Protein AF-0000000087284876 (afdb_homodimer)

Radius of gyration: 30.31 Å; Cα contacts (8 Å, |Δi|>4): 254; chains: 2; bounding box: 115×67×94 Å

Nearest PDB structures (foldseek):
  3axy-assembly1_D  TM=9.623E-01  e=1.284E-13  Oryza sativa Japonica Group
  1o9c-assembly1_A-2  TM=9.572E-01  e=1.222E-12  Nicotiana tabacum
  5nwk-assembly1_G  TM=9.050E-01  e=1.222E-12  Nicotiana tabacum
  5nwk-assembly2_B  TM=8.907E-01  e=9.047E-13  Nicotiana tabacum
  2npm-assembly1_B  TM=9.264E-01  e=1.350E-11  Cryptosporidium parvum

Sequence (410 aa):
MAQPAELSREENVYMAKLAEQAERYEEMVEFMEKVAKTVDSEELTVEERNLLSVAYKNVIGARRASWRIISSIEQKEESRGNEDRVTLIKDYRGKIEVELTKICDGILKLLDSHLVPSSTAPESKVFYLKMKGDYYSTLRSSRVELRGRMLLRTPWSHTKLLRRLHLQSCPRLILLGLGWHSTSQCSIMRSSTRLTVLATLPTGFMAQPAELSREENVYMAKLAEQAERYEEMVEFMEKVAKTVDSEELTVEERNLLSVAYKNVIGARRASWRIISSIEQKEESRGNEDRVTLIKDYRGKIEVELTKICDGILKLLDSHLVPSSTAPESKVFYLKMKGDYYSTLRSSRVELRGRMLLRTPWSHTKLLRRLHLQSCPRLILLGLGWHSTSQCSIMRSSTRLTVLATLPTGF

Structure (mmCIF, N/CA/C/O backbone):
data_AF-0000000087284876-model_v1
#
loop_
_entity.id
_entity.type
_entity.pdbx_description
1 polymer '14-3-3 domain-containing protein'
#
loop_
_atom_site.group_PDB
_atom_site.id
_atom_site.type_symbol
_atom_site.label_atom_id
_atom_site.label_alt_id
_atom_site.label_comp_id
_atom_site.label_asym_id
_atom_site.label_entity_id
_atom_site.label_seq_id
_atom_site.pdbx_PDB_ins_code
_atom_site.Cartn_x
_atom_site.Cartn_y
_atom_site.Cartn_z
_atom_site.occupancy
_atom_site.B_iso_or_equiv
_atom_site.auth_seq_id
_atom_site.auth_comp_id
_atom_site.auth_asym_id
_atom_site.auth_atom_id
_atom_site.pdbx_PDB_model_num
ATOM 1 N N . MET A 1 1 ? 26 6.547 22.547 1 26.12 1 MET A N 1
ATOM 2 C CA . MET A 1 1 ? 25.844 6.559 21.094 1 26.12 1 MET A CA 1
ATOM 3 C C . MET A 1 1 ? 24.625 7.379 20.688 1 26.12 1 MET A C 1
ATOM 5 O O . MET A 1 1 ? 23.562 7.293 21.328 1 26.12 1 MET A O 1
ATOM 9 N N . ALA A 1 2 ? 24.703 8.461 20.062 1 33.38 2 ALA A N 1
ATOM 10 C CA . ALA A 1 2 ? 23.672 9.492 19.984 1 33.38 2 ALA A CA 1
ATOM 11 C C . ALA A 1 2 ? 22.328 8.906 19.562 1 33.38 2 ALA A C 1
ATOM 13 O O . ALA A 1 2 ? 22.281 8.016 18.719 1 33.38 2 ALA A O 1
ATOM 14 N N . GLN A 1 3 ? 21.438 8.664 20.203 1 39.72 3 GLN A N 1
ATOM 15 C CA . GLN A 1 3 ? 20.109 8.18 19.891 1 39.72 3 GLN A CA 1
ATOM 16 C C . GLN A 1 3 ? 19.641 8.695 18.531 1 39.72 3 GLN A C 1
ATOM 18 O O . GLN A 1 3 ? 19.844 9.859 18.203 1 39.72 3 GLN A O 1
ATOM 23 N N . PRO A 1 4 ? 19.625 7.941 17.391 1 47.91 4 PRO A N 1
ATOM 24 C CA . PRO A 1 4 ? 19.344 8.547 16.094 1 47.91 4 PRO A CA 1
ATOM 25 C C . PRO A 1 4 ? 18.359 9.719 16.188 1 47.91 4 PRO A C 1
ATOM 27 O O . PRO A 1 4 ? 17.312 9.594 16.812 1 47.91 4 PRO A O 1
ATOM 30 N N . ALA A 1 5 ? 18.734 10.828 16.203 1 58.75 5 ALA A N 1
ATOM 31 C CA . ALA A 1 5 ? 18.094 12.109 16.484 1 58.75 5 ALA A CA 1
ATOM 32 C C . ALA A 1 5 ? 16.703 12.18 15.875 1 58.75 5 ALA A C 1
ATOM 34 O O . ALA A 1 5 ? 16.484 11.695 14.766 1 58.75 5 ALA A O 1
ATOM 35 N N . GLU A 1 6 ? 15.625 12.055 16.688 1 81.94 6 GLU A N 1
ATOM 36 C CA . GLU A 1 6 ? 14.234 12.273 16.297 1 81.94 6 GLU A CA 1
ATOM 37 C C . GLU A 1 6 ? 14.102 13.469 15.367 1 81.94 6 GLU A C 1
ATOM 39 O O . GLU A 1 6 ? 14.766 14.492 15.562 1 81.94 6 GLU A O 1
ATOM 44 N N . LEU A 1 7 ? 13.516 13.273 14.18 1 91.56 7 LEU A N 1
ATOM 45 C CA . LEU A 1 7 ? 13.32 14.32 13.188 1 91.56 7 LEU A CA 1
ATOM 46 C C . LEU A 1 7 ? 12.578 15.516 13.789 1 91.56 7 LEU A C 1
ATOM 48 O O . LEU A 1 7 ? 11.672 15.336 14.609 1 91.56 7 LEU A O 1
ATOM 52 N N . SER A 1 8 ? 13.078 16.703 13.547 1 92.94 8 SER A N 1
ATOM 53 C CA . SER A 1 8 ? 12.367 17.906 13.945 1 92.94 8 SER A CA 1
ATOM 54 C C . SER A 1 8 ? 11 17.984 13.281 1 92.94 8 SER A C 1
ATOM 56 O O . SER A 1 8 ? 10.703 17.219 12.359 1 92.94 8 SER A O 1
ATOM 58 N N . ARG A 1 9 ? 10.203 18.906 13.734 1 94.69 9 ARG A N 1
ATOM 59 C CA . ARG A 1 9 ? 8.891 19.156 13.141 1 94.69 9 ARG A CA 1
ATOM 60 C C . ARG A 1 9 ? 9.016 19.484 11.656 1 94.69 9 ARG A C 1
ATOM 62 O O . ARG A 1 9 ? 8.305 18.922 10.828 1 94.69 9 ARG A O 1
ATOM 69 N N . GLU A 1 10 ? 9.961 20.359 11.336 1 94.5 10 GLU A N 1
ATOM 70 C CA . GLU A 1 10 ? 10.172 20.781 9.953 1 94.5 10 GLU A CA 1
ATOM 71 C C . GLU A 1 10 ? 10.641 19.625 9.086 1 94.5 10 GLU A C 1
ATOM 73 O O . GLU A 1 10 ? 10.242 19.5 7.926 1 94.5 10 GLU A O 1
ATOM 78 N N . GLU A 1 11 ? 11.438 18.844 9.688 1 95.88 11 GLU A N 1
ATOM 79 C CA . GLU A 1 11 ? 11.93 17.688 8.961 1 95.88 11 GLU A CA 1
ATOM 80 C C . GLU A 1 11 ? 10.805 16.672 8.711 1 95.88 11 GLU A C 1
ATOM 82 O O . GLU A 1 11 ? 10.734 16.062 7.645 1 95.88 11 GLU A O 1
ATOM 87 N N . ASN A 1 12 ? 9.938 16.484 9.688 1 97.25 12 ASN A N 1
ATOM 88 C CA . ASN A 1 12 ? 8.797 15.594 9.516 1 97.25 12 ASN A CA 1
ATOM 89 C C . ASN A 1 12 ? 7.852 16.094 8.43 1 97.25 12 ASN A C 1
ATOM 91 O O . ASN A 1 12 ? 7.309 15.305 7.652 1 97.25 12 ASN A O 1
ATOM 95 N N . VAL A 1 13 ? 7.672 17.375 8.406 1 97.75 13 VAL A N 1
ATOM 96 C CA . VAL A 1 13 ? 6.84 17.969 7.363 1 97.75 13 VAL A CA 1
ATOM 97 C C . VAL A 1 13 ? 7.48 17.734 5.996 1 97.75 13 VAL A C 1
ATOM 99 O O . VAL A 1 13 ? 6.797 17.359 5.039 1 97.75 13 VAL A O 1
ATOM 102 N N . TYR A 1 14 ? 8.766 17.922 5.969 1 98.06 14 TYR A N 1
ATOM 103 C CA . TYR A 1 14 ? 9.492 17.719 4.723 1 98.06 14 TYR A CA 1
ATOM 104 C C . TYR A 1 14 ? 9.398 16.25 4.281 1 98.06 14 TYR A C 1
ATOM 106 O O . TYR A 1 14 ? 9.164 15.969 3.105 1 98.06 14 TYR A O 1
ATOM 114 N N . MET A 1 15 ? 9.586 15.352 5.16 1 98.31 15 MET A N 1
ATOM 115 C CA . MET A 1 15 ? 9.5 13.922 4.863 1 98.31 15 MET A CA 1
ATOM 116 C C . MET A 1 15 ? 8.094 13.547 4.402 1 98.31 15 MET A C 1
ATOM 118 O O . MET A 1 15 ? 7.93 12.688 3.531 1 98.31 15 MET A O 1
ATOM 122 N N . ALA A 1 16 ? 7.078 14.133 4.996 1 98.69 16 ALA A N 1
ATOM 123 C CA . ALA A 1 16 ? 5.703 13.883 4.574 1 98.69 16 ALA A CA 1
ATOM 124 C C . ALA A 1 16 ? 5.504 14.258 3.107 1 98.69 16 ALA A C 1
ATOM 126 O O . ALA A 1 16 ? 4.84 13.539 2.361 1 98.69 16 ALA A O 1
ATOM 127 N N . LYS A 1 17 ? 6.078 15.352 2.709 1 98.69 17 LYS A N 1
ATOM 128 C CA . LYS A 1 17 ? 5.977 15.781 1.319 1 98.69 17 LYS A CA 1
ATOM 129 C C . LYS A 1 17 ? 6.695 14.812 0.387 1 98.69 17 LYS A C 1
ATOM 131 O O . LYS A 1 17 ? 6.215 14.523 -0.709 1 98.69 17 LYS A O 1
ATOM 136 N N . LEU A 1 18 ? 7.871 14.336 0.84 1 98.5 18 LEU A N 1
ATOM 137 C CA . LEU A 1 18 ? 8.594 13.336 0.061 1 98.5 18 LEU A CA 1
ATOM 138 C C . LEU A 1 18 ? 7.766 12.062 -0.1 1 98.5 18 LEU A C 1
ATOM 140 O O . LEU A 1 18 ? 7.684 11.508 -1.197 1 98.5 18 LEU A O 1
ATOM 144 N N . ALA A 1 19 ? 7.16 11.672 0.978 1 98.75 19 ALA A N 1
ATOM 145 C CA . ALA A 1 19 ? 6.332 10.469 0.953 1 98.75 19 ALA A CA 1
ATOM 146 C C . ALA A 1 19 ? 5.137 10.641 0.024 1 98.75 19 ALA A C 1
ATOM 148 O O . ALA A 1 19 ? 4.746 9.711 -0.681 1 98.75 19 ALA A O 1
ATOM 149 N N . GLU A 1 20 ? 4.559 11.805 0.021 1 98.75 20 GLU A N 1
ATOM 150 C CA . GLU A 1 20 ? 3.443 12.094 -0.876 1 98.75 20 GLU A CA 1
ATOM 151 C C . GLU A 1 20 ? 3.869 11.984 -2.338 1 98.75 20 GLU A C 1
ATOM 153 O O . GLU A 1 20 ? 3.193 11.328 -3.139 1 98.75 20 GLU A O 1
ATOM 158 N N . GLN A 1 21 ? 5.02 12.594 -2.602 1 98.56 21 GLN A N 1
ATOM 159 C CA . GLN A 1 21 ? 5.516 12.57 -3.973 1 98.56 21 GLN A CA 1
ATOM 160 C C . GLN A 1 21 ? 5.824 11.141 -4.422 1 98.56 21 GLN A C 1
ATOM 162 O O . GLN A 1 21 ? 5.609 10.789 -5.582 1 98.56 21 GLN A O 1
ATOM 167 N N . ALA A 1 22 ? 6.27 10.375 -3.539 1 98.31 22 ALA A N 1
ATOM 168 C CA . ALA A 1 22 ? 6.633 8.992 -3.832 1 98.31 22 ALA A CA 1
ATOM 169 C C . ALA A 1 22 ? 5.43 8.062 -3.688 1 98.31 22 ALA A C 1
ATOM 171 O O . ALA A 1 22 ? 5.555 6.844 -3.818 1 98.31 22 ALA A O 1
ATOM 172 N N . GLU A 1 23 ? 4.258 8.57 -3.352 1 98.19 23 GLU A N 1
ATOM 173 C CA . GLU A 1 23 ? 2.99 7.863 -3.199 1 98.19 23 GLU A CA 1
ATOM 174 C C . GLU A 1 23 ? 3.072 6.816 -2.094 1 98.19 23 GLU A C 1
ATOM 176 O O . GLU A 1 23 ? 2.557 5.707 -2.24 1 98.19 23 GLU A O 1
ATOM 181 N N . ARG A 1 24 ? 3.844 7.148 -1.094 1 98.56 24 ARG A N 1
ATOM 182 C CA . ARG A 1 24 ? 3.959 6.34 0.116 1 98.56 24 ARG A CA 1
ATOM 183 C C . ARG A 1 24 ? 3.15 6.949 1.258 1 98.56 24 ARG A C 1
ATOM 185 O O . ARG A 1 24 ? 3.721 7.461 2.225 1 98.56 24 ARG A O 1
ATOM 192 N N . TYR A 1 25 ? 1.88 6.73 1.202 1 98.62 25 TYR A N 1
ATOM 193 C CA . TYR A 1 25 ? 0.94 7.5 2.008 1 98.62 25 TYR A CA 1
ATOM 194 C C . TYR A 1 25 ? 0.897 6.984 3.439 1 98.62 25 TYR A C 1
ATOM 196 O O . TYR A 1 25 ? 0.648 7.75 4.375 1 98.62 25 TYR A O 1
ATOM 204 N N . GLU A 1 26 ? 1.168 5.691 3.611 1 98 26 GLU A N 1
ATOM 205 C CA . GLU A 1 26 ? 1.222 5.184 4.98 1 98 26 GLU A CA 1
ATOM 206 C C . GLU A 1 26 ? 2.336 5.859 5.773 1 98 26 GLU A C 1
ATOM 208 O O . GLU A 1 26 ? 2.143 6.23 6.934 1 98 26 GLU A O 1
ATOM 213 N N . GLU A 1 27 ? 3.436 6.023 5.141 1 98.44 27 GLU A N 1
ATOM 214 C CA . GLU A 1 27 ? 4.539 6.73 5.785 1 98.44 27 GLU A CA 1
ATOM 215 C C . GLU A 1 27 ? 4.223 8.219 5.949 1 98.44 27 GLU A C 1
ATOM 217 O O . GLU A 1 27 ? 4.629 8.836 6.93 1 98.44 27 GLU A O 1
ATOM 222 N N . MET A 1 28 ? 3.514 8.773 4.902 1 98.69 28 MET A N 1
ATOM 223 C CA . MET A 1 28 ? 3.082 10.164 5.004 1 98.69 28 MET A CA 1
ATOM 224 C C . MET A 1 28 ? 2.285 10.398 6.285 1 98.69 28 MET A C 1
ATOM 226 O O . MET A 1 28 ? 2.496 11.391 6.98 1 98.69 28 MET A O 1
ATOM 230 N N . VAL A 1 29 ? 1.445 9.438 6.633 1 98.56 29 VAL A N 1
ATOM 231 C CA . VAL A 1 29 ? 0.625 9.531 7.836 1 98.56 29 VAL A CA 1
ATOM 232 C C . VAL A 1 29 ? 1.518 9.5 9.078 1 98.56 29 VAL A C 1
ATOM 234 O O . VAL A 1 29 ? 1.331 10.297 10 1 98.56 29 VAL A O 1
ATOM 237 N N . GLU A 1 30 ? 2.49 8.641 9.078 1 97.88 30 GLU A N 1
ATOM 238 C CA . GLU A 1 30 ? 3.389 8.516 10.227 1 97.88 30 GLU A CA 1
ATOM 239 C C . GLU A 1 30 ? 4.141 9.82 10.484 1 97.88 30 GLU A C 1
ATOM 241 O O . GLU A 1 30 ? 4.242 10.266 11.633 1 97.88 30 GLU A O 1
ATOM 246 N N . PHE A 1 31 ? 4.645 10.406 9.43 1 97.94 31 PHE A N 1
ATOM 247 C CA . PHE A 1 31 ? 5.367 11.664 9.57 1 97.94 31 PHE A CA 1
ATOM 248 C C . PHE A 1 31 ? 4.441 12.766 10.078 1 97.94 31 PHE A C 1
ATOM 250 O O . PHE A 1 31 ? 4.816 13.539 10.961 1 97.94 31 PHE A O 1
ATOM 257 N N . MET A 1 32 ? 3.217 12.797 9.555 1 97.88 32 MET A N 1
ATOM 258 C CA . MET A 1 32 ? 2.303 13.875 9.93 1 97.88 32 MET A CA 1
ATOM 259 C C . MET A 1 32 ? 1.76 13.664 11.336 1 97.88 32 MET A C 1
ATOM 261 O O . MET A 1 32 ? 1.439 14.625 12.039 1 97.88 32 MET A O 1
ATOM 265 N N . GLU A 1 33 ? 1.667 12.422 11.766 1 96.5 33 GLU A N 1
ATOM 266 C CA . GLU A 1 33 ? 1.264 12.164 13.141 1 96.5 33 GLU A CA 1
ATOM 267 C C . GLU A 1 33 ? 2.303 12.688 14.133 1 96.5 33 GLU A C 1
ATOM 269 O O . GLU A 1 33 ? 1.952 13.203 15.195 1 96.5 33 GLU A O 1
ATOM 274 N N . LYS A 1 34 ? 3.531 12.516 13.789 1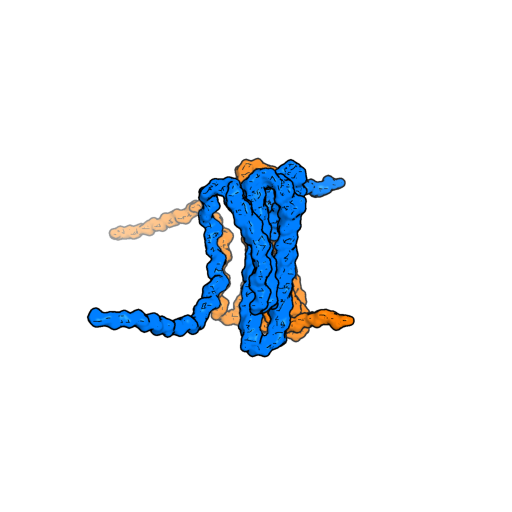 95.12 34 LYS A N 1
ATOM 275 C CA . LYS A 1 34 ? 4.598 13.062 14.625 1 95.12 34 LYS A CA 1
ATOM 276 C C . LYS A 1 34 ? 4.496 14.586 14.727 1 95.12 34 LYS A C 1
ATOM 278 O O . LYS A 1 34 ? 4.703 15.164 15.797 1 95.12 34 LYS A O 1
ATOM 283 N N . VAL A 1 35 ? 4.148 15.203 13.602 1 95.31 35 VAL A N 1
ATOM 284 C CA . VAL A 1 35 ? 3.961 16.656 13.578 1 95.31 35 VAL A CA 1
ATOM 285 C C . VAL A 1 35 ? 2.779 17.031 14.469 1 95.31 35 VAL A C 1
ATOM 287 O O . VAL A 1 35 ? 2.869 17.969 15.266 1 95.31 35 VAL A O 1
ATOM 290 N N . ALA A 1 36 ? 1.722 16.281 14.398 1 93.56 36 ALA A N 1
ATOM 291 C CA . ALA A 1 36 ? 0.494 16.578 15.125 1 93.56 36 ALA A CA 1
ATOM 292 C C . ALA A 1 36 ? 0.685 16.391 16.625 1 93.56 36 ALA A C 1
ATOM 294 O O . ALA A 1 36 ? 0.045 17.062 17.438 1 93.56 36 ALA A O 1
ATOM 295 N N . LYS A 1 37 ? 1.591 15.516 17 1 88.69 37 LYS A N 1
ATOM 296 C CA . LYS A 1 37 ? 1.797 15.219 18.422 1 88.69 37 LYS A CA 1
ATOM 297 C C . LYS A 1 37 ? 2.734 16.234 19.062 1 88.69 37 LYS A C 1
ATOM 299 O O . LYS A 1 37 ? 2.822 16.312 20.297 1 88.69 37 LYS A O 1
ATOM 304 N N . THR A 1 38 ? 3.504 16.906 18.312 1 77.62 38 THR A N 1
ATOM 305 C CA . THR A 1 38 ? 4.363 17.953 18.875 1 77.62 38 THR A CA 1
ATOM 306 C C . THR A 1 38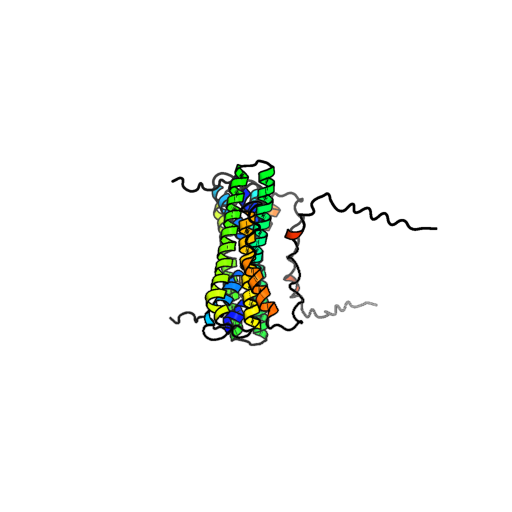 ? 3.561 19.219 19.156 1 77.62 38 THR A C 1
ATOM 308 O O . THR A 1 38 ? 4.117 20.234 19.594 1 77.62 38 THR A O 1
ATOM 311 N N . VAL A 1 39 ? 2.287 19.312 18.906 1 63.59 39 VAL A N 1
ATOM 312 C CA . VAL A 1 39 ? 1.425 20.484 18.938 1 63.59 39 VAL A CA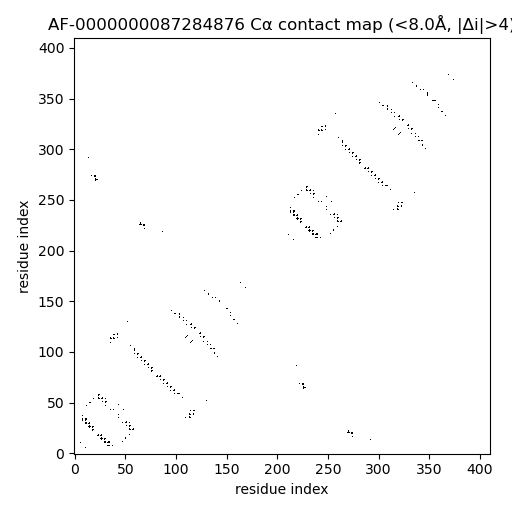 1
ATOM 313 C C . VAL A 1 39 ? 1.228 20.938 20.391 1 63.59 39 VAL A C 1
ATOM 315 O O . VAL A 1 39 ? 0.744 22.047 20.641 1 63.59 39 VAL A O 1
ATOM 318 N N . ASP A 1 40 ? 1.607 20.094 21.359 1 62.78 40 ASP A N 1
ATOM 319 C CA . ASP A 1 40 ? 1.417 20.734 22.656 1 62.78 40 ASP A CA 1
ATOM 320 C C . ASP A 1 40 ? 1.965 22.156 22.672 1 62.78 40 ASP A C 1
ATOM 322 O O . ASP A 1 40 ? 1.563 22.969 23.5 1 62.78 40 ASP A O 1
ATOM 326 N N . SER A 1 41 ? 2.631 22.516 21.578 1 62.75 41 SER A N 1
ATOM 327 C CA . SER A 1 41 ? 3.248 23.844 21.703 1 62.75 41 SER A CA 1
ATOM 328 C C . SER A 1 41 ? 2.678 24.812 20.672 1 62.75 41 SER A C 1
ATOM 330 O O . SER A 1 41 ? 2.496 26 20.969 1 62.75 41 SER A O 1
ATOM 332 N N . GLU A 1 42 ? 2.43 24.312 19.375 1 80.06 42 GLU A N 1
ATOM 333 C CA . GLU A 1 42 ? 2.023 25.203 18.297 1 80.06 42 GLU A CA 1
ATOM 334 C C . GLU A 1 42 ? 0.992 24.531 17.391 1 80.06 42 GLU A C 1
ATOM 336 O O . GLU A 1 42 ? 1.109 23.344 17.078 1 80.06 42 GLU A O 1
ATOM 341 N N . GLU A 1 43 ? 0.038 25.266 17.094 1 91 43 GLU A N 1
ATOM 342 C CA . GLU A 1 43 ? -1.013 24.812 16.188 1 91 43 GLU A CA 1
ATOM 343 C C . GLU A 1 43 ? -0.449 24.5 14.805 1 91 43 GLU A C 1
ATOM 345 O O . GLU A 1 43 ? 0.559 25.078 14.398 1 91 43 GLU A O 1
ATOM 350 N N . LEU A 1 44 ? -1.125 23.578 14.164 1 94.62 44 LEU A N 1
ATOM 351 C CA . LEU A 1 44 ? -0.685 23.25 12.82 1 94.62 44 LEU A CA 1
ATOM 352 C C . LEU A 1 44 ? -0.925 24.406 11.867 1 94.62 44 LEU A C 1
ATOM 354 O O . LEU A 1 44 ? -1.952 25.078 11.953 1 94.62 44 LEU A O 1
ATOM 358 N N . THR A 1 45 ? 0.073 24.672 11.008 1 93.88 45 THR A N 1
ATOM 359 C CA . THR A 1 45 ? -0.113 25.656 9.945 1 93.88 45 THR A CA 1
ATOM 360 C C . THR A 1 45 ? -1.127 25.172 8.922 1 93.88 45 THR A C 1
ATOM 362 O O . THR A 1 45 ? -1.523 24 8.945 1 93.88 45 THR A O 1
ATOM 365 N N . VAL A 1 46 ? -1.569 26 8.031 1 95.25 46 VAL A N 1
ATOM 366 C CA . VAL A 1 46 ? -2.518 25.641 6.98 1 95.25 46 VAL A CA 1
ATOM 367 C C . VAL A 1 46 ? -1.942 24.5 6.129 1 95.25 46 VAL A C 1
ATOM 369 O O . VAL A 1 46 ? -2.637 23.531 5.828 1 95.25 46 VAL A O 1
ATOM 372 N N . GLU A 1 47 ? -0.712 24.594 5.809 1 97.38 47 GLU A N 1
ATOM 373 C CA . GLU A 1 47 ? -0.045 23.594 4.988 1 97.38 47 GLU A CA 1
ATOM 374 C C . GLU A 1 47 ? 0.024 22.25 5.715 1 97.38 47 GLU A C 1
ATOM 376 O O . GLU A 1 47 ? -0.227 21.203 5.113 1 97.38 47 GLU A O 1
ATOM 381 N N . GLU A 1 48 ? 0.299 22.312 6.969 1 96.75 48 GLU A N 1
ATOM 382 C CA . GLU A 1 48 ? 0.405 21.094 7.762 1 96.75 48 GLU A CA 1
ATOM 383 C C . GLU A 1 48 ? -0.951 20.406 7.898 1 96.75 48 GLU A C 1
ATOM 385 O O . GLU A 1 48 ? -1.039 19.188 7.824 1 96.75 48 GLU A O 1
ATOM 390 N N . ARG A 1 49 ? -1.986 21.156 8.086 1 96.81 49 ARG A N 1
ATOM 391 C CA . ARG A 1 49 ? -3.332 20.609 8.148 1 96.81 49 ARG A CA 1
ATOM 392 C C . ARG A 1 49 ? -3.701 19.922 6.832 1 96.81 49 ARG A C 1
ATOM 394 O O . ARG A 1 49 ? -4.273 18.828 6.828 1 96.81 49 ARG A O 1
ATOM 401 N N . ASN A 1 50 ? -3.352 20.547 5.797 1 97.75 50 ASN A N 1
ATOM 402 C CA . ASN A 1 50 ? -3.637 19.984 4.48 1 97.75 50 ASN A CA 1
ATOM 403 C C . ASN A 1 50 ? -2.871 18.688 4.25 1 97.75 50 ASN A C 1
ATOM 405 O O . ASN A 1 50 ? -3.422 17.719 3.717 1 97.75 50 ASN A O 1
ATOM 409 N N . LEU A 1 51 ? -1.629 18.656 4.605 1 98.62 51 LEU A N 1
ATOM 410 C CA . LEU A 1 51 ? -0.82 17.453 4.457 1 98.62 51 LEU A CA 1
ATOM 411 C C . LEU A 1 51 ? -1.396 16.297 5.281 1 98.62 51 LEU A C 1
ATOM 413 O O . LEU A 1 51 ? -1.45 15.164 4.812 1 98.62 51 LEU A O 1
ATOM 417 N N . LEU A 1 52 ? -1.798 16.641 6.535 1 98.06 52 LEU A N 1
ATOM 418 C CA . LEU A 1 52 ? -2.42 15.633 7.395 1 98.06 52 LEU A CA 1
ATOM 419 C C . LEU A 1 52 ? -3.676 15.062 6.742 1 98.06 52 LEU A C 1
ATOM 421 O O . LEU A 1 52 ? -3.855 13.844 6.695 1 98.06 52 LEU A O 1
ATOM 425 N N . SER A 1 53 ? -4.473 15.922 6.23 1 98.12 53 SER A N 1
ATOM 426 C CA . SER A 1 53 ? -5.719 15.531 5.578 1 98.12 53 SER A CA 1
ATOM 427 C C . SER A 1 53 ? -5.449 14.688 4.336 1 98.12 53 SER A C 1
ATOM 429 O O . SER A 1 53 ? -6.09 13.648 4.133 1 98.12 53 SER A O 1
ATOM 431 N N . VAL A 1 54 ? -4.504 15.117 3.504 1 98.56 54 VAL A N 1
ATOM 432 C CA . VAL A 1 54 ? -4.172 14.398 2.275 1 98.56 54 VAL A CA 1
ATOM 433 C C . VAL A 1 54 ? -3.668 13 2.613 1 98.56 54 VAL A C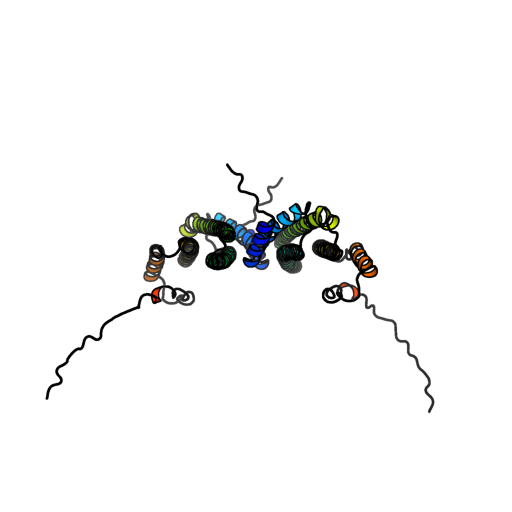 1
ATOM 435 O O . VAL A 1 54 ? -4.039 12.023 1.954 1 98.56 54 VAL A O 1
ATOM 438 N N . ALA A 1 55 ? -2.842 12.852 3.605 1 98.69 55 ALA A N 1
ATOM 439 C CA . ALA A 1 55 ? -2.285 11.562 4.008 1 98.69 55 ALA A CA 1
ATOM 440 C C . ALA A 1 55 ? -3.391 10.578 4.367 1 98.69 55 ALA A C 1
ATOM 442 O O . ALA A 1 55 ? -3.447 9.469 3.826 1 98.69 55 ALA A O 1
ATOM 443 N N . TYR A 1 56 ? -4.273 11 5.207 1 98.38 56 TYR A N 1
ATOM 444 C CA . TYR A 1 56 ? -5.328 10.102 5.664 1 98.38 56 TYR A CA 1
ATOM 445 C C . TYR A 1 56 ? -6.336 9.836 4.551 1 98.38 56 TYR A C 1
ATOM 447 O O . TYR A 1 56 ? -6.895 8.742 4.457 1 98.38 56 TYR A O 1
ATOM 455 N N . LYS A 1 57 ? -6.641 10.82 3.729 1 98 57 LYS A N 1
ATOM 456 C CA . LYS A 1 57 ? -7.559 10.648 2.609 1 98 57 LYS A CA 1
ATOM 457 C C . LYS A 1 57 ? -7.105 9.508 1.697 1 98 57 LYS A C 1
ATOM 459 O O . LYS A 1 57 ? -7.914 8.664 1.302 1 98 57 LYS A O 1
ATOM 464 N N . ASN A 1 58 ? -5.879 9.445 1.409 1 98.31 58 ASN A N 1
ATOM 465 C CA . ASN A 1 58 ? -5.352 8.445 0.49 1 98.31 58 ASN A CA 1
ATOM 466 C C . ASN A 1 58 ? -5.316 7.059 1.132 1 98.31 58 ASN A C 1
ATOM 468 O O . ASN A 1 58 ? -5.676 6.066 0.497 1 98.31 58 ASN A O 1
ATOM 472 N N . VAL A 1 59 ? -4.863 7.035 2.389 1 98.31 59 VAL A N 1
ATOM 473 C CA . VAL A 1 59 ? -4.777 5.746 3.066 1 98.31 59 VAL A CA 1
ATOM 474 C C . VAL A 1 59 ? -6.18 5.156 3.227 1 98.31 59 VAL A C 1
ATOM 476 O O . VAL A 1 59 ? -6.395 3.973 2.949 1 98.31 59 VAL A O 1
ATOM 479 N N . ILE A 1 60 ? -7.109 5.945 3.619 1 97.56 60 ILE A N 1
ATOM 480 C CA . ILE A 1 60 ? -8.484 5.504 3.811 1 97.56 60 ILE A CA 1
ATOM 481 C C . ILE A 1 60 ? -9.133 5.223 2.455 1 97.56 60 ILE A C 1
ATOM 483 O O . ILE A 1 60 ? -9.859 4.242 2.301 1 97.56 60 ILE A O 1
ATOM 487 N N . GLY A 1 61 ? -8.852 6.047 1.524 1 97 61 GLY A N 1
ATOM 488 C CA . GLY A 1 61 ? -9.398 5.871 0.19 1 97 61 GLY A CA 1
ATOM 489 C C . GLY A 1 61 ? -9.055 4.527 -0.423 1 97 61 GLY A C 1
ATOM 490 O O . GLY A 1 61 ? -9.898 3.889 -1.053 1 97 61 GLY A O 1
ATOM 491 N N . ALA A 1 62 ? -7.871 4.094 -0.273 1 97.5 62 ALA A N 1
ATOM 492 C CA . ALA A 1 62 ? -7.434 2.803 -0.803 1 97.5 62 ALA A CA 1
ATOM 493 C C . ALA A 1 62 ? -8.219 1.655 -0.171 1 97.5 62 ALA A C 1
ATOM 495 O O . ALA A 1 62 ? -8.625 0.722 -0.863 1 97.5 62 ALA A O 1
ATOM 496 N N . ARG A 1 63 ? -8.422 1.739 1.123 1 97.38 63 ARG A N 1
ATOM 497 C CA . ARG A 1 63 ? -9.148 0.682 1.824 1 97.38 63 ARG A CA 1
ATOM 498 C C . ARG A 1 63 ? -10.633 0.712 1.482 1 97.38 63 ARG A C 1
ATOM 500 O O . ARG A 1 63 ? -11.266 -0.337 1.362 1 97.38 63 ARG A O 1
ATOM 507 N N . ARG A 1 64 ? -11.188 1.904 1.307 1 96.44 64 ARG A N 1
ATOM 508 C CA . ARG A 1 64 ? -12.578 2.02 0.889 1 96.44 64 ARG A CA 1
ATOM 509 C C . ARG A 1 64 ? -12.789 1.399 -0.488 1 96.44 64 ARG A C 1
ATOM 511 O O . ARG A 1 64 ? -13.781 0.708 -0.717 1 96.44 64 ARG A O 1
ATOM 518 N N . ALA A 1 65 ? -11.891 1.677 -1.342 1 97.06 65 ALA A N 1
ATOM 519 C CA . ALA A 1 65 ? -11.977 1.092 -2.678 1 97.06 65 ALA A CA 1
ATOM 520 C C . ALA A 1 65 ? -11.93 -0.432 -2.613 1 97.06 65 ALA A C 1
ATOM 522 O O . ALA A 1 65 ? -12.742 -1.109 -3.252 1 97.06 65 ALA A O 1
ATOM 523 N N . SER A 1 66 ? -11.016 -0.94 -1.849 1 98 66 SER A N 1
ATOM 524 C CA . SER A 1 66 ? -10.93 -2.385 -1.662 1 98 66 SER A CA 1
ATOM 525 C C . SER A 1 66 ? -12.234 -2.945 -1.104 1 98 66 SER A C 1
ATOM 527 O O . SER A 1 66 ? -12.727 -3.973 -1.574 1 98 66 SER A O 1
ATOM 529 N N . TRP A 1 67 ? -12.727 -2.287 -0.155 1 96.81 67 TRP A N 1
ATOM 530 C CA . TRP A 1 67 ? -13.961 -2.713 0.5 1 96.81 67 TRP A CA 1
ATOM 531 C C . TRP A 1 67 ? -15.109 -2.77 -0.495 1 96.81 67 TRP A C 1
ATOM 533 O O . TRP A 1 67 ? -15.875 -3.734 -0.512 1 96.81 67 TRP A O 1
ATOM 543 N N . ARG A 1 68 ? -15.234 -1.771 -1.272 1 96.25 68 ARG A N 1
ATOM 544 C CA . ARG A 1 68 ? -16.328 -1.712 -2.244 1 96.25 68 ARG A CA 1
ATOM 545 C C . ARG A 1 68 ? -16.219 -2.848 -3.256 1 96.25 68 ARG A C 1
ATOM 547 O O . ARG A 1 68 ? -17.219 -3.492 -3.582 1 96.25 68 ARG A O 1
ATOM 554 N N . ILE A 1 69 ? -15.039 -3.121 -3.705 1 97.88 69 ILE A N 1
ATOM 555 C CA . ILE A 1 69 ? -14.82 -4.168 -4.695 1 97.88 69 ILE A CA 1
ATOM 556 C C . ILE A 1 69 ? -15.148 -5.531 -4.094 1 97.88 69 ILE A C 1
ATOM 558 O O . ILE A 1 69 ? -15.875 -6.32 -4.695 1 97.88 69 ILE A O 1
ATOM 562 N N . ILE A 1 70 ? -14.664 -5.766 -2.9 1 97.88 70 ILE A N 1
ATOM 563 C CA . ILE A 1 70 ? -14.875 -7.055 -2.258 1 97.88 70 ILE A CA 1
ATOM 564 C C . ILE A 1 70 ? -16.359 -7.234 -1.926 1 97.88 70 ILE A C 1
ATOM 566 O O . ILE A 1 70 ? -16.891 -8.336 -2.047 1 97.88 70 ILE A O 1
ATOM 570 N N . SER A 1 71 ? -17 -6.145 -1.553 1 94.94 71 SER A N 1
ATOM 571 C CA . SER A 1 71 ? -18.422 -6.191 -1.258 1 94.94 71 SER A CA 1
ATOM 572 C C . SER A 1 71 ? -19.234 -6.547 -2.5 1 94.94 71 SER A C 1
ATOM 574 O O . SER A 1 71 ? -20.188 -7.332 -2.424 1 94.94 71 SER A O 1
ATOM 576 N N . SER A 1 72 ? -18.875 -6 -3.561 1 96.44 72 SER A N 1
ATOM 577 C CA . SER A 1 72 ? -19.547 -6.305 -4.816 1 96.44 72 SER A CA 1
ATOM 578 C C . SER A 1 72 ? -19.375 -7.773 -5.195 1 96.44 72 SER A C 1
ATOM 580 O O . SER A 1 72 ? -20.312 -8.422 -5.641 1 96.44 72 SER A O 1
ATOM 582 N N . ILE A 1 73 ? -18.25 -8.344 -5.008 1 97.62 73 ILE A N 1
ATOM 583 C CA . ILE A 1 73 ? -17.969 -9.742 -5.312 1 97.62 73 ILE A CA 1
ATOM 584 C C . ILE A 1 73 ? -18.734 -10.641 -4.355 1 97.62 73 ILE A C 1
ATOM 586 O O . ILE A 1 73 ? -19.25 -11.688 -4.754 1 97.62 73 ILE A O 1
ATOM 590 N N . GLU A 1 74 ? -18.766 -10.234 -3.113 1 96.75 74 GLU A N 1
ATOM 591 C CA . GLU A 1 74 ? -19.516 -10.984 -2.111 1 96.75 74 GLU A CA 1
ATOM 592 C C . GLU A 1 74 ? -20.969 -11.133 -2.525 1 96.75 74 GLU A C 1
ATOM 594 O O . GLU A 1 74 ? -21.531 -12.234 -2.492 1 96.75 74 GLU A O 1
ATOM 599 N N . GLN A 1 75 ? -21.547 -10.031 -2.947 1 94.94 75 GLN A N 1
ATOM 600 C CA . GLN A 1 75 ? -22.938 -10.031 -3.359 1 94.94 75 GLN A CA 1
ATOM 601 C C . GLN A 1 75 ? -23.156 -10.914 -4.586 1 94.94 75 GLN A C 1
ATOM 603 O O . GLN A 1 75 ? -24.141 -11.656 -4.652 1 94.94 75 GLN A O 1
ATOM 608 N N . LYS A 1 76 ? -22.281 -10.828 -5.527 1 96.44 76 LYS A N 1
ATOM 609 C CA . LYS A 1 76 ? -22.375 -11.633 -6.738 1 96.44 76 LYS A CA 1
ATOM 610 C C . LYS A 1 76 ? -22.281 -13.125 -6.41 1 96.44 76 LYS A C 1
ATOM 612 O O . LYS A 1 76 ? -23.062 -13.93 -6.922 1 96.44 76 LYS A O 1
ATOM 617 N N . GLU A 1 77 ? -21.375 -13.477 -5.543 1 97.06 77 GLU A N 1
ATOM 618 C CA . GLU A 1 77 ? -21.203 -14.875 -5.172 1 97.06 77 GLU A CA 1
ATOM 619 C C . GLU A 1 77 ? -22.359 -15.375 -4.32 1 97.06 77 GLU A C 1
ATOM 621 O O . GLU A 1 77 ? -22.75 -16.547 -4.406 1 97.06 77 GLU A O 1
ATOM 626 N N . GLU A 1 78 ? -22.875 -14.523 -3.5 1 95.19 78 GLU A N 1
ATOM 627 C CA . GLU A 1 78 ? -24.078 -14.867 -2.729 1 95.19 78 GLU A CA 1
ATOM 628 C C . GLU A 1 78 ? -25.25 -15.195 -3.646 1 95.19 78 GLU A C 1
ATOM 630 O O . GLU A 1 78 ? -25.969 -16.172 -3.416 1 95.19 78 GLU A O 1
ATOM 635 N N . SER A 1 79 ? -25.375 -14.414 -4.684 1 96.06 79 SER A N 1
ATOM 636 C CA . SER A 1 79 ? -26.453 -14.625 -5.633 1 96.06 79 SER A CA 1
ATOM 637 C C . SER A 1 79 ? -26.281 -15.938 -6.398 1 96.06 79 SER A C 1
ATOM 639 O O . SER A 1 79 ? -27.266 -16.547 -6.82 1 96.06 79 SER A O 1
ATOM 641 N N . ARG A 1 80 ? -25.109 -16.453 -6.516 1 96.06 80 ARG A N 1
ATOM 642 C CA . ARG A 1 80 ? -24.812 -17.688 -7.23 1 96.06 80 ARG A CA 1
ATOM 643 C C . ARG A 1 80 ? -24.891 -18.891 -6.305 1 96.06 80 ARG A C 1
ATOM 645 O O . ARG A 1 80 ? -24.844 -20.031 -6.762 1 96.06 80 ARG A O 1
ATOM 652 N N . GLY A 1 81 ? -25.016 -18.688 -5.039 1 93.25 81 GLY A N 1
ATOM 653 C CA . GLY A 1 81 ? -25.172 -19.75 -4.055 1 93.25 81 GLY A CA 1
ATOM 654 C C . GLY A 1 81 ? -23.891 -20.469 -3.725 1 93.25 81 GLY A C 1
ATOM 655 O O . GLY A 1 81 ? -23.906 -21.625 -3.312 1 93.25 81 GLY A O 1
ATOM 656 N N . ASN A 1 82 ? -22.766 -19.891 -3.99 1 92.12 82 ASN A N 1
ATOM 657 C CA . ASN A 1 82 ? -21.484 -20.484 -3.66 1 92.12 82 ASN A CA 1
ATOM 658 C C . ASN A 1 82 ? -21.109 -20.25 -2.199 1 92.12 82 ASN A C 1
ATOM 660 O O . ASN A 1 82 ? -20.219 -19.453 -1.902 1 92.12 82 ASN A O 1
ATOM 664 N N . GLU A 1 83 ? -21.547 -21.031 -1.307 1 91.44 83 GLU A N 1
ATOM 665 C CA . GLU A 1 83 ? -21.484 -20.781 0.131 1 91.44 83 GLU A CA 1
ATOM 666 C C . GLU A 1 83 ? -20.031 -20.844 0.624 1 91.44 83 GLU A C 1
ATOM 668 O O . GLU A 1 83 ? -19.641 -20.031 1.472 1 91.44 83 GLU A O 1
ATOM 673 N N . ASP A 1 84 ? -19.281 -21.734 0.102 1 92.12 84 ASP A N 1
ATOM 674 C CA . ASP A 1 84 ? -17.891 -21.875 0.543 1 92.12 84 ASP A CA 1
ATOM 675 C C . ASP A 1 84 ? -17.078 -20.641 0.188 1 92.12 84 ASP A C 1
ATOM 677 O O . ASP A 1 84 ? -16.312 -20.125 1.016 1 92.12 84 ASP A O 1
ATOM 681 N N . ARG A 1 85 ? -17.312 -20.156 -0.98 1 94.19 85 ARG A N 1
ATOM 682 C CA . ARG A 1 85 ? -16.594 -18.953 -1.415 1 94.19 85 ARG A CA 1
ATOM 683 C C . ARG A 1 85 ? -17.078 -17.719 -0.655 1 94.19 85 ARG A C 1
ATOM 685 O O . ARG A 1 85 ? -16.281 -16.844 -0.304 1 94.19 85 ARG A O 1
ATOM 692 N N . VAL A 1 86 ? -18.344 -17.734 -0.377 1 96.44 86 VAL A N 1
ATOM 693 C CA . VAL A 1 86 ? -18.938 -16.578 0.304 1 96.44 86 VAL A CA 1
ATOM 694 C C . VAL A 1 86 ? -18.312 -16.438 1.693 1 96.44 86 VAL A C 1
ATOM 696 O O . VAL A 1 86 ? -18.047 -15.312 2.148 1 96.44 86 VAL A O 1
ATOM 699 N N . THR A 1 87 ? -18.078 -17.469 2.342 1 96.12 87 THR A N 1
ATOM 700 C CA . THR A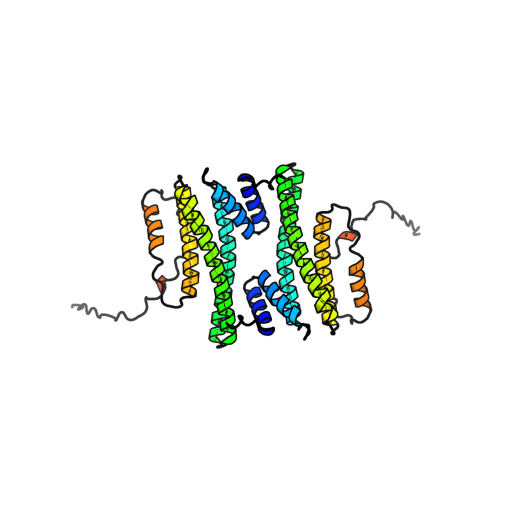 1 87 ? -17.469 -17.438 3.67 1 96.12 87 THR A CA 1
ATOM 701 C C . THR A 1 87 ? -16.078 -16.812 3.615 1 96.12 87 THR A C 1
ATOM 703 O O . THR A 1 87 ? -15.734 -15.969 4.438 1 96.12 87 THR A O 1
ATOM 706 N N . LEU A 1 88 ? -15.305 -17.172 2.602 1 96.88 88 LEU A N 1
ATOM 707 C CA . LEU A 1 88 ? -13.961 -16.641 2.434 1 96.88 88 LEU A CA 1
ATOM 708 C C . LEU A 1 88 ? -14 -15.141 2.133 1 96.88 88 LEU A C 1
ATOM 710 O O . LEU A 1 88 ? -13.219 -14.367 2.689 1 96.88 88 LEU A O 1
ATOM 714 N N . ILE A 1 89 ? -14.898 -14.789 1.312 1 97.88 89 ILE A N 1
ATOM 715 C CA . ILE A 1 89 ? -15.016 -13.398 0.888 1 97.88 89 ILE A CA 1
ATOM 716 C C . ILE A 1 89 ? -15.453 -12.531 2.068 1 97.88 89 ILE A C 1
ATOM 718 O O . ILE A 1 89 ? -14.93 -11.438 2.268 1 97.88 89 ILE A O 1
ATOM 722 N N . LYS A 1 90 ? -16.375 -13.023 2.857 1 95.56 90 LYS A N 1
ATOM 723 C CA . LYS A 1 90 ? -16.875 -12.297 4.023 1 95.56 90 LYS A CA 1
ATOM 724 C C . LYS A 1 90 ? -15.758 -12.07 5.039 1 95.56 90 LYS A C 1
ATOM 726 O O . LYS A 1 90 ? -15.656 -10.984 5.621 1 95.56 90 LYS A O 1
ATOM 731 N N . ASP A 1 91 ? -15.008 -13.047 5.172 1 96.12 91 ASP A N 1
ATOM 732 C CA . ASP A 1 91 ? -13.883 -12.914 6.09 1 96.12 91 ASP A CA 1
ATOM 733 C C . ASP A 1 91 ? -12.883 -11.875 5.59 1 96.12 91 ASP A C 1
ATOM 735 O O . ASP A 1 91 ? -12.352 -11.094 6.379 1 96.12 91 ASP A O 1
ATOM 739 N N . TYR A 1 92 ? -12.656 -11.953 4.34 1 97.56 92 TYR A N 1
ATOM 740 C CA . TYR A 1 92 ? -11.719 -11.008 3.742 1 97.56 92 TYR A CA 1
ATOM 741 C C . TYR A 1 92 ? -12.258 -9.586 3.822 1 97.56 92 TYR A C 1
ATOM 743 O O . TYR A 1 92 ? -11.516 -8.656 4.152 1 97.56 92 TYR A O 1
ATOM 751 N N . ARG A 1 93 ? -13.5 -9.375 3.568 1 96.81 93 ARG A N 1
ATOM 752 C CA . ARG A 1 93 ? -14.164 -8.078 3.725 1 96.81 93 ARG A CA 1
ATOM 753 C C . ARG A 1 93 ? -14.062 -7.578 5.16 1 96.81 93 ARG A C 1
ATOM 755 O O . ARG A 1 93 ? -13.789 -6.402 5.395 1 96.81 93 ARG A O 1
ATOM 762 N N . GLY A 1 94 ? -14.32 -8.508 6.066 1 95.38 94 GLY A N 1
ATOM 763 C CA . GLY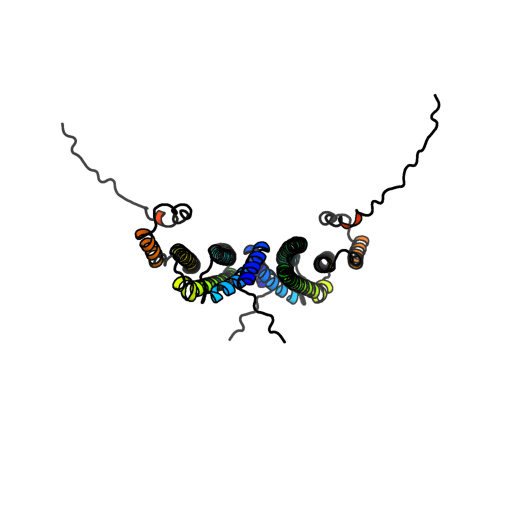 A 1 94 ? -14.203 -8.172 7.477 1 95.38 94 GLY A CA 1
ATOM 764 C C . GLY A 1 94 ? -12.82 -7.688 7.867 1 95.38 94 GLY A C 1
ATOM 765 O O . GLY A 1 94 ? -12.688 -6.754 8.664 1 95.38 94 GLY A O 1
ATOM 766 N N . LYS A 1 95 ? -11.828 -8.312 7.285 1 96.88 95 LYS A N 1
ATOM 767 C CA . LYS A 1 95 ? -10.453 -7.898 7.547 1 96.88 95 LYS A CA 1
ATOM 768 C C . LYS A 1 95 ? -10.211 -6.457 7.102 1 96.88 95 LYS A C 1
ATOM 770 O O . LYS A 1 95 ? -9.602 -5.672 7.828 1 96.88 95 LYS A O 1
ATOM 775 N N . ILE A 1 96 ? -10.703 -6.102 5.969 1 97.12 96 ILE A N 1
ATOM 776 C CA . ILE A 1 96 ? -10.547 -4.754 5.422 1 97.12 96 ILE A CA 1
ATOM 777 C C . ILE A 1 96 ? -11.305 -3.756 6.293 1 97.12 96 ILE A C 1
ATOM 779 O O . ILE A 1 96 ? -10.82 -2.654 6.555 1 97.12 96 ILE A O 1
ATOM 783 N N . GLU A 1 97 ? -12.422 -4.164 6.801 1 95.38 97 GLU A N 1
ATOM 784 C CA . GLU A 1 97 ? -13.227 -3.307 7.664 1 95.38 97 GLU A CA 1
ATOM 785 C C . GLU A 1 97 ? -12.508 -3.008 8.977 1 95.38 97 GLU A C 1
ATOM 787 O O . GLU A 1 97 ? -12.547 -1.879 9.469 1 95.38 97 GLU A O 1
ATOM 792 N N . VAL A 1 98 ? -11.953 -4.016 9.477 1 96.5 98 VAL A N 1
ATOM 793 C CA . VAL A 1 98 ? -11.211 -3.834 10.719 1 96.5 98 VAL A CA 1
ATOM 794 C C . VAL A 1 98 ? -10.07 -2.84 10.5 1 96.5 98 VAL A C 1
ATOM 796 O O . VAL A 1 98 ? -9.836 -1.963 11.336 1 96.5 98 VAL A O 1
ATOM 799 N N . GLU A 1 99 ? -9.383 -2.984 9.32 1 96.94 99 GLU A N 1
ATOM 800 C CA . GLU A 1 99 ? -8.312 -2.047 8.984 1 96.94 99 GLU A CA 1
ATOM 801 C C . GLU A 1 99 ? -8.844 -0.619 8.883 1 96.94 99 GLU A C 1
ATOM 803 O O . GLU A 1 99 ? -8.266 0.305 9.461 1 96.94 99 GLU A O 1
ATOM 808 N N . LEU A 1 100 ? -9.914 -0.459 8.172 1 96.38 100 LEU A N 1
ATOM 809 C CA . LEU A 1 100 ? -10.547 0.842 7.977 1 96.38 100 LEU A CA 1
ATOM 810 C C . LEU A 1 100 ? -10.93 1.467 9.312 1 96.38 100 LEU A C 1
ATOM 812 O O . LEU A 1 100 ? -10.656 2.645 9.555 1 96.38 100 LEU A O 1
ATOM 816 N N . THR A 1 101 ? -11.453 0.72 10.18 1 96.12 101 THR A N 1
ATOM 817 C CA . THR A 1 101 ? -11.914 1.191 11.477 1 96.12 101 THR A CA 1
ATOM 818 C C . THR A 1 101 ? -10.734 1.634 12.336 1 96.12 101 THR A C 1
ATOM 820 O O . THR A 1 101 ? -10.789 2.682 12.984 1 96.12 101 THR A O 1
ATOM 823 N N . LYS A 1 102 ? -9.711 0.839 12.273 1 97.12 102 LYS A N 1
ATOM 824 C CA . LYS A 1 102 ? -8.531 1.164 13.07 1 97.12 102 LYS A CA 1
ATOM 825 C C . LYS A 1 102 ? -7.934 2.502 12.641 1 97.12 102 LYS A C 1
ATOM 827 O O . LYS A 1 102 ? -7.57 3.322 13.492 1 97.12 102 LYS A O 1
ATOM 832 N N . ILE A 1 103 ? -7.855 2.727 11.359 1 97.56 103 ILE A N 1
ATOM 833 C CA . ILE A 1 103 ? -7.27 3.957 10.836 1 97.56 103 ILE A CA 1
ATOM 834 C C . ILE A 1 103 ? -8.164 5.145 11.195 1 97.56 103 ILE A C 1
ATOM 836 O O . ILE A 1 103 ? -7.676 6.176 11.656 1 97.56 103 ILE A O 1
ATOM 840 N N . CYS A 1 104 ? -9.445 4.984 11 1 96.62 104 CYS A N 1
ATOM 841 C CA . CYS A 1 104 ? -10.383 6.055 11.32 1 96.62 104 CYS A CA 1
ATOM 842 C C . CYS A 1 104 ? -10.359 6.383 12.805 1 96.62 104 CYS A C 1
ATOM 844 O O . CYS A 1 104 ? -10.344 7.555 13.188 1 96.62 104 CYS A O 1
ATOM 846 N N . ASP A 1 105 ? -10.336 5.336 13.633 1 96.75 105 ASP A N 1
ATOM 847 C CA . ASP A 1 105 ? -10.266 5.559 15.07 1 96.75 105 ASP A CA 1
ATOM 848 C C . ASP A 1 105 ? -8.992 6.32 15.445 1 96.75 105 ASP A C 1
ATOM 850 O O . ASP A 1 105 ? -9.016 7.168 16.344 1 96.75 105 ASP A O 1
ATOM 854 N N . GLY A 1 106 ? -7.941 5.988 14.797 1 96.38 106 GLY A N 1
ATOM 855 C CA . GLY A 1 106 ? -6.688 6.668 15.062 1 96.38 106 GLY A CA 1
ATOM 856 C C . GLY A 1 106 ? -6.75 8.164 14.805 1 96.38 106 GLY A C 1
ATOM 857 O O . GLY A 1 106 ? -6.363 8.969 15.656 1 96.38 106 GLY A O 1
ATOM 858 N N . ILE A 1 107 ? -7.219 8.578 13.664 1 97.56 107 ILE A N 1
ATOM 859 C CA . ILE A 1 107 ? -7.254 9.992 13.328 1 97.56 107 ILE A CA 1
ATOM 860 C C . ILE A 1 107 ? -8.297 10.711 14.188 1 97.56 107 ILE A C 1
ATOM 862 O O . ILE A 1 107 ? -8.102 11.859 14.578 1 97.56 107 ILE A O 1
ATOM 866 N N . LEU A 1 108 ? -9.383 10.023 14.5 1 97.31 108 LEU A N 1
ATOM 867 C CA . LEU A 1 108 ? -10.398 10.633 15.352 1 97.31 108 LEU A CA 1
ATOM 868 C C . LEU A 1 108 ? -9.852 10.891 16.75 1 97.31 108 LEU A C 1
ATOM 870 O O . LEU A 1 108 ? -10.125 11.938 17.344 1 97.31 108 LEU A O 1
ATOM 874 N N . LYS A 1 109 ? -9.109 9.953 17.234 1 96.69 109 LYS A N 1
ATOM 875 C CA . LYS A 1 109 ? -8.469 10.133 18.531 1 96.69 109 LYS A CA 1
ATOM 876 C C . LYS A 1 109 ? -7.508 11.312 18.516 1 96.69 109 LYS A C 1
ATOM 878 O O . LYS A 1 109 ? -7.48 12.125 19.438 1 96.69 109 LYS A O 1
ATOM 883 N N . LEU A 1 110 ? -6.73 11.398 17.469 1 94.88 110 LEU A N 1
ATOM 884 C CA . LEU A 1 110 ? -5.781 12.5 17.312 1 94.88 110 LEU A CA 1
ATOM 885 C C . LEU A 1 110 ? -6.504 13.836 17.266 1 94.88 110 LEU A C 1
ATOM 887 O O . LEU A 1 110 ? -6.062 14.805 17.891 1 94.88 110 LEU A O 1
ATOM 891 N N . LEU A 1 111 ? -7.59 13.898 16.578 1 95.69 111 LEU A N 1
ATOM 892 C CA . LEU A 1 111 ? -8.391 15.117 16.453 1 95.69 111 LEU A CA 1
ATOM 893 C C . LEU A 1 111 ? -8.969 15.516 17.812 1 95.69 111 LEU A C 1
ATOM 895 O O . LEU A 1 111 ? -8.883 16.672 18.203 1 95.69 111 LEU A O 1
ATOM 899 N N . ASP A 1 112 ? -9.398 14.586 18.547 1 94.25 112 ASP A N 1
ATOM 900 C CA . ASP A 1 112 ? -10.117 14.852 19.797 1 94.25 112 ASP A CA 1
ATOM 901 C C . ASP A 1 112 ? -9.148 15.164 20.938 1 94.25 112 ASP A C 1
ATOM 903 O O . ASP A 1 112 ? -9.438 16 21.797 1 94.25 112 ASP A O 1
ATOM 907 N N . SER A 1 113 ? -8.062 14.539 20.938 1 90.94 113 SER A N 1
ATOM 908 C CA . SER A 1 113 ? -7.164 14.672 22.078 1 90.94 113 SER A CA 1
ATOM 909 C C . SER A 1 113 ? -6.242 15.875 21.922 1 90.94 113 SER A C 1
ATOM 911 O O . SER A 1 113 ? -5.891 16.531 22.906 1 90.94 113 SER A O 1
ATOM 913 N N . HIS A 1 114 ? -5.91 16.219 20.75 1 87.38 114 HIS A N 1
ATOM 914 C CA . HIS A 1 114 ? -4.832 17.188 20.609 1 87.38 114 HIS A CA 1
ATOM 915 C C . HIS A 1 114 ? -5.246 18.344 19.688 1 87.38 114 HIS A C 1
ATOM 917 O O . HIS A 1 114 ? -5.211 19.5 20.094 1 87.38 114 HIS A O 1
ATOM 923 N N . LEU A 1 115 ? -5.801 18.078 18.578 1 93.75 115 LEU A N 1
ATOM 924 C CA . LEU A 1 115 ? -5.879 19.078 17.5 1 93.75 115 LEU A CA 1
ATOM 925 C C . LEU A 1 115 ? -7.074 20 17.703 1 93.75 115 LEU A C 1
ATOM 927 O O . LEU A 1 115 ? -6.941 21.219 17.594 1 93.75 115 LEU A O 1
ATOM 931 N N . VAL A 1 116 ? -8.203 19.438 18.062 1 93.31 116 VAL A N 1
ATOM 932 C CA . VAL A 1 116 ? -9.398 20.266 18.234 1 93.31 116 VAL A CA 1
ATOM 933 C C . VAL A 1 116 ? -9.25 21.141 19.484 1 93.31 116 VAL A C 1
ATOM 935 O O . VAL A 1 116 ? -9.438 22.359 19.422 1 93.31 116 VAL A O 1
ATOM 938 N N . PRO A 1 117 ? -8.805 20.578 20.609 1 90.81 117 PRO A N 1
ATOM 939 C CA . PRO A 1 117 ? -8.672 21.406 21.812 1 90.81 117 PRO A CA 1
ATOM 940 C C . PRO A 1 117 ? -7.602 22.484 21.672 1 90.81 117 PRO A C 1
ATOM 942 O O . PRO A 1 117 ? -7.707 23.547 22.297 1 90.81 117 PRO A O 1
ATOM 945 N N . SER A 1 118 ? -6.629 22.25 20.875 1 87.62 118 SER A N 1
ATOM 946 C CA . SER A 1 118 ? -5.52 23.188 20.75 1 87.62 118 SER A CA 1
ATOM 947 C C . SER A 1 118 ? -5.816 24.25 19.703 1 87.62 118 SER A C 1
ATOM 949 O O . SER A 1 118 ? -5.059 25.219 19.562 1 87.62 118 SER A O 1
ATOM 951 N N . SER A 1 119 ? -6.867 24.125 19 1 90.88 119 SER A N 1
ATOM 952 C CA . SER A 1 119 ? -7.172 25.062 17.922 1 90.88 119 SER A CA 1
ATOM 953 C C . SER A 1 119 ? -7.816 26.328 18.453 1 90.88 119 SER A C 1
ATOM 955 O O . SER A 1 119 ? -8.742 26.266 19.266 1 90.88 119 SER A O 1
ATOM 957 N N . THR A 1 120 ? -7.227 27.438 18.062 1 88.81 120 THR A N 1
ATOM 958 C CA . THR A 1 120 ? -7.734 28.734 18.531 1 88.81 120 THR A CA 1
ATOM 959 C C . THR A 1 120 ? -8.414 29.484 17.391 1 88.81 120 THR A C 1
ATOM 961 O O . THR A 1 120 ? -9.461 30.094 17.578 1 88.81 120 THR A O 1
ATOM 964 N N . ALA A 1 121 ? -7.883 29.375 16.156 1 90.06 121 ALA A N 1
ATOM 965 C CA . ALA A 1 121 ? -8.453 30.047 14.992 1 90.06 121 ALA A CA 1
ATOM 966 C C . ALA A 1 121 ? -9.719 29.344 14.516 1 90.06 121 ALA A C 1
ATOM 968 O O . ALA A 1 121 ? -9.773 28.109 14.477 1 90.06 121 ALA A O 1
ATOM 969 N N . PRO A 1 122 ? -10.734 30.094 14.18 1 92.44 122 PRO A N 1
ATOM 970 C CA . PRO A 1 122 ? -11.984 29.5 13.695 1 92.44 122 PRO A CA 1
ATOM 971 C C . PRO A 1 122 ? -11.781 28.641 12.453 1 92.44 122 PRO A C 1
ATOM 973 O O . PRO A 1 122 ? -12.43 27.594 12.312 1 92.44 122 PRO A O 1
ATOM 976 N N . GLU A 1 123 ? -10.922 29.062 11.578 1 93.62 123 GLU A N 1
ATOM 977 C CA . GLU A 1 123 ? -10.672 28.328 10.352 1 93.62 123 GLU A CA 1
ATOM 978 C C . GLU A 1 123 ? -10.102 26.938 10.656 1 93.62 123 GLU A C 1
ATOM 980 O O . GLU A 1 123 ? -10.445 25.969 9.992 1 93.62 123 GLU A O 1
ATOM 985 N N . SER A 1 124 ? -9.266 26.859 11.68 1 92.75 124 SER A N 1
ATOM 986 C CA . SER A 1 124 ? -8.68 25.594 12.086 1 92.75 124 SER A CA 1
ATOM 987 C C . SER A 1 124 ? -9.727 24.672 12.719 1 92.75 124 SER A C 1
ATOM 989 O O . SER A 1 124 ? -9.766 23.484 12.422 1 92.75 124 SER A O 1
ATOM 991 N N . LYS A 1 125 ? -10.531 25.281 13.492 1 92.56 125 LYS A N 1
ATOM 992 C CA . LYS A 1 125 ? -11.57 24.5 14.156 1 92.56 125 LYS A CA 1
ATOM 993 C C . LYS A 1 125 ? -12.547 23.891 13.141 1 92.56 125 LYS A C 1
ATOM 995 O O . LYS A 1 125 ? -12.891 22.719 13.227 1 92.56 125 LYS A O 1
ATOM 1000 N N . VAL A 1 126 ? -12.93 24.734 12.211 1 94.94 126 VAL A N 1
ATOM 1001 C CA . VAL A 1 126 ? -13.836 24.266 11.172 1 94.94 126 VAL A CA 1
ATOM 1002 C C . VAL A 1 126 ? -13.172 23.156 10.367 1 94.94 126 VAL A C 1
ATOM 1004 O O . VAL A 1 126 ? -13.82 22.156 10.031 1 94.94 126 VAL A O 1
ATOM 1007 N N . PHE A 1 127 ? -11.938 23.328 10.102 1 96.81 127 PHE A N 1
ATOM 1008 C CA . PHE A 1 127 ? -11.18 22.344 9.352 1 96.81 127 PHE A CA 1
ATOM 1009 C C . PHE A 1 127 ? -11.195 21 10.062 1 96.81 127 PHE A C 1
ATOM 1011 O O . PHE A 1 127 ? -11.508 19.969 9.453 1 96.81 127 PHE A O 1
ATOM 1018 N N . TYR A 1 128 ? -10.984 20.922 11.352 1 96.75 128 TYR A N 1
ATOM 1019 C CA . TYR A 1 128 ? -10.891 19.688 12.109 1 96.75 128 TYR A CA 1
ATOM 1020 C C . TYR A 1 128 ? -12.266 19.047 12.281 1 96.75 128 TYR A C 1
ATOM 1022 O O . TYR A 1 128 ? -12.398 17.828 12.273 1 96.75 128 TYR A O 1
ATOM 1030 N N . LEU A 1 129 ? -13.203 19.906 12.398 1 95.69 129 LEU A N 1
ATOM 1031 C CA . LEU A 1 129 ? -14.555 19.375 12.555 1 95.69 129 LEU A CA 1
ATOM 1032 C C . LEU A 1 129 ? -15.031 18.719 11.258 1 95.69 129 LEU A C 1
ATOM 1034 O O . LEU A 1 129 ? -15.719 17.703 11.297 1 95.69 129 LEU A O 1
ATOM 1038 N N . LYS A 1 130 ? -14.711 19.266 10.148 1 96.75 130 LYS A N 1
ATOM 1039 C CA . LYS A 1 130 ? -15 18.641 8.867 1 96.75 130 LYS A CA 1
ATOM 1040 C C . LYS A 1 130 ? -14.305 17.281 8.75 1 96.75 130 LYS A C 1
ATOM 1042 O O . LYS A 1 130 ? -14.898 16.312 8.289 1 96.75 130 LYS A O 1
ATOM 1047 N N . MET A 1 131 ? -13.109 17.281 9.125 1 96.81 131 MET A N 1
ATOM 1048 C CA . MET A 1 131 ? -12.352 16.031 9.109 1 96.81 131 MET A CA 1
ATOM 1049 C C . MET A 1 131 ? -13.031 14.969 9.961 1 96.81 131 MET A C 1
ATOM 1051 O O . MET A 1 131 ? -13.172 13.82 9.547 1 96.81 131 MET A O 1
ATOM 1055 N N . LYS A 1 132 ? -13.422 15.391 11.164 1 96.38 132 LYS A N 1
ATOM 1056 C CA . LYS A 1 132 ? -14.117 14.461 12.047 1 96.38 132 LYS A CA 1
ATOM 1057 C C . LYS A 1 132 ? -15.375 13.898 11.383 1 96.38 132 LYS A C 1
ATOM 1059 O O . LYS A 1 132 ? -15.609 12.688 11.414 1 96.38 132 LYS A O 1
ATOM 1064 N N . GLY A 1 133 ? -16.125 14.75 10.805 1 95.75 133 GLY A N 1
ATOM 1065 C CA . GLY A 1 133 ? -17.328 14.32 10.102 1 95.75 133 GLY A CA 1
ATOM 1066 C C . GLY A 1 133 ? -17.047 13.305 9.008 1 95.75 133 GLY A C 1
ATOM 1067 O O . GLY A 1 133 ? -17.781 12.32 8.867 1 95.75 133 GLY A O 1
ATOM 1068 N N . ASP A 1 134 ? -16.062 13.516 8.273 1 95.69 134 ASP A N 1
ATOM 1069 C CA . ASP A 1 134 ? -15.703 12.641 7.16 1 95.69 134 ASP A CA 1
ATOM 1070 C C . ASP A 1 134 ? -15.375 11.234 7.652 1 95.69 134 ASP A C 1
ATOM 1072 O O . ASP A 1 134 ? -15.828 10.242 7.07 1 95.69 134 ASP A O 1
ATOM 1076 N N . TYR A 1 135 ? -14.68 11.133 8.719 1 96.44 135 TYR A N 1
ATOM 1077 C CA . TYR A 1 135 ? -14.188 9.828 9.141 1 96.44 135 TYR A CA 1
ATOM 1078 C C . TYR A 1 135 ? -15.242 9.094 9.961 1 96.44 135 TYR A C 1
ATOM 1080 O O . TYR A 1 135 ? -15.281 7.859 9.969 1 96.44 135 TYR A O 1
ATOM 1088 N N . TYR A 1 136 ? -16.156 9.828 10.578 1 93.88 136 TYR A N 1
ATOM 1089 C CA . TYR A 1 136 ? -17.328 9.18 11.148 1 93.88 136 TYR A CA 1
ATOM 1090 C C . TYR A 1 136 ? -18.234 8.617 10.055 1 93.88 136 TYR A C 1
ATOM 1092 O O . TYR A 1 136 ? -18.781 7.527 10.203 1 93.88 136 TYR A O 1
ATOM 1100 N N . SER A 1 137 ? -18.406 9.406 9.047 1 93.19 137 SER A N 1
ATOM 1101 C CA . SER A 1 137 ? -19.188 8.938 7.906 1 93.19 137 SER A CA 1
ATOM 1102 C C . SER A 1 137 ? -18.578 7.668 7.309 1 93.19 137 SER A C 1
ATOM 1104 O O . SER A 1 137 ? -19.312 6.742 6.945 1 93.19 137 SER A O 1
ATOM 1106 N N . THR A 1 138 ? -17.312 7.648 7.238 1 92.75 138 THR A N 1
ATOM 1107 C CA . THR A 1 138 ? -16.609 6.473 6.73 1 92.75 138 THR A CA 1
ATOM 1108 C C . THR A 1 138 ? -16.906 5.258 7.605 1 92.75 138 THR A C 1
ATOM 1110 O O . THR A 1 138 ? -17.203 4.176 7.094 1 92.75 138 THR A O 1
ATOM 1113 N N . LEU A 1 139 ? -16.906 5.434 8.852 1 92.5 139 LEU A N 1
ATOM 1114 C CA . LEU A 1 139 ? -17.156 4.352 9.797 1 92.5 139 LEU A CA 1
ATOM 1115 C C . LEU A 1 139 ? -18.594 3.865 9.695 1 92.5 139 LEU A C 1
ATOM 1117 O O . LEU A 1 139 ? -18.859 2.664 9.781 1 92.5 139 LEU A O 1
ATOM 1121 N N . ARG A 1 140 ? -19.516 4.621 9.422 1 89.69 140 ARG A N 1
ATOM 1122 C CA . ARG A 1 140 ? -20.922 4.273 9.312 1 89.69 140 ARG A CA 1
ATOM 1123 C C . ARG A 1 140 ? -21.188 3.512 8.016 1 89.69 140 ARG A C 1
ATOM 1125 O O . ARG A 1 140 ? -21.953 2.533 8.016 1 89.69 140 ARG A O 1
ATOM 1132 N N . SER A 1 141 ? -20.641 3.959 6.996 1 84.5 141 SER A N 1
ATOM 1133 C CA . SER A 1 141 ? -20.844 3.34 5.691 1 84.5 141 SER A CA 1
ATOM 1134 C C . SER A 1 141 ? -20.344 1.899 5.68 1 84.5 141 SER A C 1
ATOM 1136 O O . SER A 1 141 ? -20.969 1.024 5.078 1 84.5 141 SER A O 1
ATOM 1138 N N . SER A 1 142 ? -19.297 1.649 6.355 1 79.56 142 SER A N 1
ATOM 1139 C CA . SER A 1 142 ? -18.719 0.311 6.359 1 79.56 142 SER A CA 1
ATOM 1140 C C . SER A 1 142 ? -19.516 -0.633 7.258 1 79.56 142 SER A C 1
ATOM 1142 O O . SER A 1 142 ? -19.5 -1.848 7.051 1 79.56 142 SER A O 1
ATOM 1144 N N . ARG A 1 143 ? -20.141 -0.126 8.273 1 72.81 143 ARG A N 1
ATOM 1145 C CA . ARG A 1 143 ? -20.938 -0.936 9.188 1 72.81 143 ARG A CA 1
ATOM 1146 C C . ARG A 1 143 ? -22.312 -1.229 8.586 1 72.81 143 ARG A C 1
ATOM 1148 O O . ARG A 1 143 ? -22.828 -2.342 8.719 1 72.81 143 ARG A O 1
ATOM 1155 N N . VAL A 1 144 ? -22.875 -0.141 8.023 1 63.69 144 VAL A N 1
ATOM 1156 C CA . VAL A 1 144 ? -24.219 -0.288 7.441 1 63.69 144 VAL A CA 1
ATOM 1157 C C . VAL A 1 144 ? -24.156 -1.284 6.285 1 63.69 144 VAL A C 1
ATOM 1159 O O . VAL A 1 144 ? -25.078 -2.102 6.125 1 63.69 144 VAL A O 1
ATOM 1162 N N . GLU A 1 145 ? -23.094 -1.168 5.574 1 57.03 145 GLU A N 1
ATOM 1163 C CA . GLU A 1 145 ? -23 -2.145 4.492 1 57.03 145 GLU A CA 1
ATOM 1164 C C . GLU A 1 145 ? -22.953 -3.568 5.039 1 57.03 145 GLU A C 1
ATOM 1166 O O . GLU A 1 145 ? -23.406 -4.508 4.387 1 57.03 145 GLU A O 1
ATOM 1171 N N . LEU A 1 146 ? -22.219 -3.705 6.121 1 53 146 LEU A N 1
ATOM 1172 C CA . LEU A 1 146 ? -22.266 -4.988 6.809 1 53 146 LEU A CA 1
ATOM 1173 C C . LEU A 1 146 ? -23.672 -5.305 7.289 1 53 146 LEU A C 1
ATOM 1175 O O . LEU A 1 146 ? -24.062 -6.473 7.371 1 53 146 LEU A O 1
ATOM 1179 N N . ARG A 1 147 ? -24.156 -4.121 8.18 1 49.38 147 ARG A N 1
ATOM 1180 C CA . ARG A 1 147 ? -25.5 -4.379 8.68 1 49.38 147 ARG A CA 1
ATOM 1181 C C . ARG A 1 147 ? -26.531 -4.246 7.566 1 49.38 147 ARG A C 1
ATOM 1183 O O . ARG A 1 147 ? -26.531 -3.266 6.82 1 49.38 147 ARG A O 1
ATOM 1190 N N . GLY A 1 148 ? -26.766 -4.961 6.605 1 43.03 148 GLY A N 1
ATOM 1191 C CA . GLY A 1 148 ? -27.812 -4.965 5.598 1 43.03 148 GLY A CA 1
ATOM 1192 C C . GLY A 1 148 ? -28.641 -3.686 5.578 1 43.03 148 GLY A C 1
ATOM 1193 O O . GLY A 1 148 ? -28.297 -2.721 6.27 1 43.03 148 GLY A O 1
ATOM 1194 N N . ARG A 1 149 ? -30.297 -3.748 5.445 1 36.16 149 ARG A N 1
ATOM 1195 C CA . ARG A 1 149 ? -31.594 -3.098 5.348 1 36.16 149 ARG A CA 1
ATOM 1196 C C . ARG A 1 149 ? -31.812 -2.133 6.504 1 36.16 149 ARG A C 1
ATOM 1198 O O . ARG A 1 149 ? -32.688 -1.253 6.434 1 36.16 149 ARG A O 1
ATOM 1205 N N . MET A 1 150 ? -31.469 -2.373 7.785 1 32 150 MET A N 1
ATOM 1206 C CA . MET A 1 150 ? -32.281 -1.729 8.828 1 32 150 MET A CA 1
ATOM 1207 C C . MET A 1 150 ? -31.641 -0.415 9.266 1 32 150 MET A C 1
ATOM 1209 O O . MET A 1 150 ? -32.344 0.528 9.633 1 32 150 MET A O 1
ATOM 1213 N N . LEU A 1 151 ? -30.359 -0.174 9.508 1 37.31 151 LEU A N 1
ATOM 1214 C CA . LEU A 1 151 ? -30.016 0.885 10.453 1 37.31 151 LEU A CA 1
ATOM 1215 C C . LEU A 1 151 ? -29.734 2.195 9.719 1 37.31 151 LEU A C 1
ATOM 1217 O O . LEU A 1 151 ? -28.641 2.408 9.211 1 37.31 151 LEU A O 1
ATOM 1221 N N . LEU A 1 152 ? -30.406 2.645 8.812 1 36.22 152 LEU A N 1
ATOM 1222 C CA . LEU A 1 152 ? -30.344 4.004 8.289 1 36.22 152 LEU A CA 1
ATOM 1223 C C . LEU A 1 152 ? -30.281 5.023 9.422 1 36.22 152 LEU A C 1
ATOM 1225 O O . LEU A 1 152 ? -30.312 6.23 9.18 1 36.22 152 LEU A O 1
ATOM 1229 N N . ARG A 1 153 ? -30.578 4.789 10.766 1 34.19 153 ARG A N 1
ATOM 1230 C CA . ARG A 1 153 ? -31.125 5.883 11.562 1 34.19 153 ARG A CA 1
ATOM 1231 C C . ARG A 1 153 ? -30.031 6.84 12.016 1 34.19 153 ARG A C 1
ATOM 1233 O O . ARG A 1 153 ? -30.312 7.957 12.445 1 34.19 153 ARG A O 1
ATOM 1240 N N . THR A 1 154 ? -28.812 6.441 12.445 1 35.66 154 THR A N 1
ATOM 1241 C CA . THR A 1 154 ? -28.234 7.344 13.438 1 35.66 154 THR A CA 1
ATOM 1242 C C . THR A 1 154 ? -27.375 8.414 12.773 1 35.66 154 THR A C 1
ATOM 1244 O O . THR A 1 154 ? -26.438 8.93 13.375 1 35.66 154 THR A O 1
ATOM 1247 N N . PRO A 1 155 ? -27.359 8.656 11.547 1 39.44 155 PRO A N 1
ATOM 1248 C CA . PRO A 1 155 ? -26.438 9.703 11.102 1 39.44 155 PRO A CA 1
ATOM 1249 C C . PRO A 1 155 ? -26.719 11.055 11.75 1 39.44 155 PRO A C 1
ATOM 1251 O O . PRO A 1 155 ? -26.125 12.062 11.375 1 39.44 155 PRO A O 1
ATOM 1254 N N . TRP A 1 156 ? -27.734 11.258 12.492 1 35.91 156 TRP A N 1
ATOM 1255 C CA . TRP A 1 156 ? -28.359 12.555 12.742 1 35.91 156 TRP A CA 1
ATOM 1256 C C . TRP A 1 156 ? -27.453 13.438 13.594 1 35.91 156 TRP A C 1
ATOM 1258 O O . TRP A 1 156 ? -27.359 14.648 13.359 1 35.91 156 TRP A O 1
ATOM 1268 N N . SER A 1 157 ? -26.688 12.922 14.531 1 39.69 157 SER A N 1
ATOM 1269 C CA . SER A 1 157 ? -26.219 13.859 15.547 1 39.69 157 SER A CA 1
ATOM 1270 C C . SER A 1 157 ? -25.062 14.711 15.023 1 39.69 157 SER A C 1
ATOM 1272 O O . SER A 1 157 ? -24.922 15.883 15.398 1 39.69 157 SER A O 1
ATOM 1274 N N . HIS A 1 158 ? -24.188 14.219 14.141 1 40.53 158 HIS A N 1
ATOM 1275 C CA . HIS A 1 158 ? -23.016 15.016 13.781 1 40.53 158 HIS A CA 1
ATOM 1276 C C . HIS A 1 158 ? -23.375 16.094 12.766 1 40.53 158 HIS A C 1
ATOM 1278 O O . HIS A 1 158 ? -22.766 17.172 12.75 1 40.53 158 HIS A O 1
ATOM 1284 N N . THR A 1 159 ? -24.344 15.82 11.906 1 40.69 159 THR A N 1
ATOM 1285 C CA . THR A 1 159 ? -24.812 16.844 10.984 1 40.69 159 THR A CA 1
ATOM 1286 C C . THR A 1 159 ? -25.391 18.031 11.75 1 40.69 159 THR A C 1
ATOM 1288 O O . THR A 1 159 ? -25.328 19.172 11.281 1 40.69 159 THR A O 1
ATOM 1291 N N . LYS A 1 160 ? -25.969 17.797 12.875 1 38.56 160 LYS A N 1
ATOM 1292 C CA . LYS A 1 160 ? -26.516 18.906 13.641 1 38.56 160 LYS A CA 1
ATOM 1293 C C . LYS A 1 160 ? -25.422 19.844 14.125 1 38.56 160 LYS A C 1
ATOM 1295 O O . LYS A 1 160 ? -25.594 21.062 14.133 1 38.56 160 LYS A O 1
ATOM 1300 N N . LEU A 1 161 ? -24.297 19.266 14.492 1 39.66 161 LEU A N 1
ATOM 1301 C CA . LEU A 1 161 ? -23.25 20.172 15 1 39.66 161 LEU A CA 1
ATOM 1302 C C . LEU A 1 161 ? -22.719 21.062 13.883 1 39.66 161 LEU A C 1
ATOM 1304 O O . LEU A 1 161 ? -22.484 22.25 14.094 1 39.66 161 LEU A O 1
ATOM 1308 N N . LEU A 1 162 ? -22.594 20.516 12.641 1 42.44 162 LEU A N 1
ATOM 1309 C CA . LEU A 1 162 ? -22.141 21.359 11.539 1 42.44 162 LEU A CA 1
ATOM 1310 C C . LEU A 1 162 ? -23.125 22.484 11.266 1 42.44 162 LEU A C 1
ATOM 1312 O O . LEU A 1 162 ? -22.719 23.609 10.961 1 42.44 162 LEU A O 1
ATOM 1316 N N . ARG A 1 163 ? -24.438 22.203 11.406 1 41.88 163 ARG A N 1
ATOM 1317 C CA . ARG A 1 163 ? -25.453 23.219 11.172 1 41.88 163 ARG A CA 1
ATOM 1318 C C . ARG A 1 163 ? -25.359 24.344 12.203 1 41.88 163 ARG A C 1
ATOM 1320 O O . ARG A 1 163 ? -25.547 25.516 11.867 1 41.88 163 ARG A O 1
ATOM 1327 N N . ARG A 1 164 ? -25.062 24.078 13.398 1 41.22 164 ARG A N 1
ATOM 1328 C CA . ARG A 1 164 ? -25.031 25.125 14.414 1 41.22 164 ARG A CA 1
ATOM 1329 C C . ARG A 1 164 ? -23.844 26.062 14.203 1 41.22 164 ARG A C 1
ATOM 1331 O O . ARG A 1 164 ? -23.953 27.266 14.414 1 41.22 164 ARG A O 1
ATOM 1338 N N . LEU A 1 165 ? -22.703 25.547 13.812 1 41.59 165 LEU A N 1
ATOM 1339 C CA . LEU A 1 165 ? -21.547 26.406 13.602 1 41.59 165 LEU A CA 1
ATOM 1340 C C . LEU A 1 165 ? -21.75 27.281 12.367 1 41.59 165 LEU A C 1
ATOM 1342 O O . LEU A 1 165 ? -21.281 28.422 12.32 1 41.59 165 LEU A O 1
ATOM 1346 N N . HIS A 1 166 ? -22.469 26.781 11.328 1 42 166 HIS A N 1
ATOM 1347 C CA . HIS A 1 166 ? -22.797 27.609 10.18 1 42 166 HIS A CA 1
ATOM 1348 C C . HIS A 1 166 ? -23.656 28.812 10.586 1 42 166 HIS A C 1
ATOM 1350 O O . HIS A 1 166 ? -23.5 29.906 10.047 1 42 166 HIS A O 1
ATOM 1356 N N . LEU A 1 167 ? -24.625 28.578 11.461 1 39.62 167 LEU A N 1
ATOM 1357 C CA . LEU A 1 167 ? -25.547 29.656 11.773 1 39.62 167 LEU A CA 1
ATOM 1358 C C . LEU A 1 167 ? -24.828 30.781 12.523 1 39.62 167 LEU A C 1
ATOM 1360 O O . LEU A 1 167 ? -25.281 31.938 12.508 1 39.62 167 LEU A O 1
ATOM 1364 N N . GLN A 1 168 ? -23.984 30.469 13.422 1 38 168 GLN A N 1
ATOM 1365 C CA . GLN A 1 168 ? -23.547 31.641 14.164 1 38 168 GLN A CA 1
ATOM 1366 C C . GLN A 1 168 ? -22.656 32.531 13.297 1 38 168 GLN A C 1
ATOM 1368 O O . GLN A 1 168 ? -22.812 33.75 13.312 1 38 168 GLN A O 1
ATOM 1373 N N . SER A 1 169 ? -21.266 32.406 13.133 1 37.5 169 SER A N 1
ATOM 1374 C CA . SER A 1 169 ? -20.391 33.531 12.742 1 37.5 169 SER A CA 1
ATOM 1375 C C . SER A 1 169 ? -20.219 33.562 11.227 1 37.5 169 SER A C 1
ATOM 1377 O O . SER A 1 169 ? -19.562 34.469 10.703 1 37.5 169 SER A O 1
ATOM 1379 N N . CYS A 1 170 ? -20.016 32.375 10.445 1 34.22 170 CYS A N 1
ATOM 1380 C CA . CYS A 1 170 ? -19.188 32.656 9.273 1 34.22 170 CYS A CA 1
ATOM 1381 C C . CYS A 1 170 ? -19.984 33.406 8.211 1 34.22 170 CYS A C 1
ATOM 1383 O O . CYS A 1 170 ? -21.141 33.062 7.934 1 34.22 170 CYS A O 1
ATOM 1385 N N . PRO A 1 171 ? -19.531 34.594 7.715 1 35.31 171 PRO A N 1
ATOM 1386 C CA . PRO A 1 171 ? -19.953 35.25 6.473 1 35.31 171 PRO A CA 1
ATOM 1387 C C . PRO A 1 171 ? -20.141 34.281 5.32 1 35.31 171 PRO A C 1
ATOM 1389 O O . PRO A 1 171 ? -19.594 33.156 5.363 1 35.31 171 PRO A O 1
ATOM 1392 N N . ARG A 1 172 ? -21.062 34.5 4.227 1 33.88 172 ARG A N 1
ATOM 1393 C CA . ARG A 1 172 ? -21.609 33.906 3.008 1 33.88 172 ARG A CA 1
ATOM 1394 C C . ARG A 1 172 ? -20.516 33.188 2.209 1 33.88 172 ARG A C 1
ATOM 1396 O O . ARG A 1 172 ? -20.797 32.5 1.235 1 33.88 172 ARG A O 1
ATOM 1403 N N . LEU A 1 173 ? -19.203 33.562 2.176 1 32.22 173 LEU A N 1
ATOM 1404 C CA . LEU A 1 173 ? -18.406 33.312 0.991 1 32.22 173 LEU A CA 1
ATOM 1405 C C . LEU A 1 173 ? -18.141 31.812 0.833 1 32.22 173 LEU A C 1
ATOM 1407 O O . LEU A 1 173 ? -18.078 31.297 -0.29 1 32.22 173 LEU A O 1
ATOM 1411 N N . ILE A 1 174 ? -17.672 31.078 1.843 1 30.92 174 ILE A N 1
ATOM 1412 C CA . ILE A 1 174 ? -16.922 29.906 1.424 1 30.92 174 ILE A CA 1
ATOM 1413 C C . ILE A 1 174 ? -17.875 28.766 1.074 1 30.92 174 ILE A C 1
ATOM 1415 O O . ILE A 1 174 ? -18.25 27.969 1.94 1 30.92 174 ILE A O 1
ATOM 1419 N N . LEU A 1 175 ? -19.203 28.984 0.706 1 32.28 175 LEU A N 1
ATOM 1420 C CA . LEU A 1 175 ? -20.188 27.969 0.338 1 32.28 175 LEU A CA 1
ATOM 1421 C C . LEU A 1 175 ? -19.641 27.078 -0.776 1 32.28 175 LEU A C 1
ATOM 1423 O O . LEU A 1 175 ? -20.375 26.25 -1.313 1 32.28 175 LEU A O 1
ATOM 1427 N N . LEU A 1 176 ? -18.641 27.453 -1.515 1 29.19 176 LEU A N 1
ATOM 1428 C CA . LEU A 1 176 ? -18.531 26.828 -2.832 1 29.19 176 LEU A CA 1
ATOM 1429 C C . LEU A 1 176 ? -18.547 25.312 -2.721 1 29.19 176 LEU A C 1
ATOM 1431 O O . LEU A 1 176 ? -19.281 24.641 -3.453 1 29.19 176 LEU A O 1
ATOM 1435 N N . GLY A 1 177 ? -17.406 24.734 -2.449 1 29.45 177 GLY A N 1
ATOM 1436 C CA . GLY A 1 177 ? -17 23.484 -3.086 1 29.45 177 GLY A CA 1
ATOM 1437 C C . GLY A 1 177 ? -17.672 22.266 -2.488 1 29.45 177 GLY A C 1
ATOM 1438 O O . GLY A 1 177 ? -17.531 21.156 -3.01 1 29.45 177 GLY A O 1
ATOM 1439 N N . LEU A 1 178 ? -18.156 22.266 -1.278 1 30.66 178 LEU A N 1
ATOM 1440 C CA . LEU A 1 178 ? -18.5 20.953 -0.729 1 30.66 178 LEU A CA 1
ATOM 1441 C C . LEU A 1 178 ? -19.938 20.578 -1.079 1 30.66 178 LEU A C 1
ATOM 1443 O O . LEU A 1 178 ? -20.719 20.203 -0.201 1 30.66 178 LEU A O 1
ATOM 1447 N N . GLY A 1 179 ? -20.641 21.094 -2.146 1 29.42 179 GLY A N 1
ATOM 1448 C CA . GLY A 1 179 ? -22.047 20.844 -2.453 1 29.42 179 GLY A CA 1
ATOM 1449 C C . GLY A 1 179 ? -22.375 19.375 -2.568 1 29.42 179 GLY A C 1
ATOM 1450 O O . GLY A 1 179 ? -23.547 18.984 -2.633 1 29.42 179 GLY A O 1
ATOM 1451 N N . TRP A 1 180 ? -21.422 18.453 -2.967 1 27.38 180 TRP A N 1
ATOM 1452 C CA . TRP A 1 180 ? -21.922 17.375 -3.807 1 27.38 180 TRP A CA 1
ATOM 1453 C C . TRP A 1 180 ? -22.938 16.516 -3.047 1 27.38 180 TRP A C 1
ATOM 1455 O O . TRP A 1 180 ? -24.062 16.328 -3.498 1 27.38 180 TRP A O 1
ATOM 1465 N N . HIS A 1 181 ? -22.625 15.219 -2.611 1 29.64 181 HIS A N 1
ATOM 1466 C CA . HIS A 1 181 ? -23.266 13.945 -2.908 1 29.64 181 HIS A CA 1
ATOM 1467 C C . HIS A 1 181 ? -24.344 13.617 -1.875 1 29.64 181 HIS A C 1
ATOM 1469 O O . HIS A 1 181 ? -24.5 12.461 -1.475 1 29.64 181 HIS A O 1
ATOM 1475 N N . SER A 1 182 ? -24.938 14.555 -1.232 1 28.95 182 SER A N 1
ATOM 1476 C CA . SER A 1 182 ? -25.953 14.102 -0.287 1 28.95 182 SER A CA 1
ATOM 1477 C C . SER A 1 182 ? -27.141 13.477 -1.009 1 28.95 182 SER A C 1
ATOM 1479 O O . SER A 1 182 ? -28.203 13.289 -0.416 1 28.95 182 SER A O 1
ATOM 1481 N N . THR A 1 183 ? -27.234 13.367 -2.35 1 27.66 183 THR A N 1
ATOM 1482 C CA . THR A 1 183 ? -28.516 13.117 -3.008 1 27.66 183 THR A CA 1
ATOM 1483 C C . THR A 1 183 ? -29.078 11.766 -2.584 1 27.66 183 THR A C 1
ATOM 1485 O O . THR A 1 183 ? -30.156 11.375 -3.031 1 27.66 183 THR A O 1
ATOM 1488 N N . SER A 1 184 ? -28.375 10.805 -2.072 1 27.03 184 SER A N 1
ATOM 1489 C CA . SER A 1 184 ? -28.922 9.5 -2.457 1 27.03 184 SER A CA 1
ATOM 1490 C C . SER A 1 184 ? -30.281 9.25 -1.812 1 27.03 184 SER A C 1
ATOM 1492 O O . SER A 1 184 ? -31.141 8.602 -2.402 1 27.03 184 SER A O 1
ATOM 1494 N N . GLN A 1 185 ? -30.469 9.344 -0.517 1 25.95 185 GLN A N 1
ATOM 1495 C CA . GLN A 1 185 ? -31.453 8.406 0.014 1 25.95 185 GLN A CA 1
ATOM 1496 C C . GLN A 1 185 ? -32.875 8.922 -0.204 1 25.95 185 GLN A C 1
ATOM 1498 O O . GLN A 1 185 ? -33.844 8.234 0.127 1 25.95 185 GLN A O 1
ATOM 1503 N N . CYS A 1 186 ? -33.094 10.227 -0.467 1 24.61 186 CYS A N 1
ATOM 1504 C CA . CYS A 1 186 ? -34.469 10.586 -0.149 1 24.61 186 CYS A CA 1
ATOM 1505 C C . CYS A 1 186 ? -35.438 10.016 -1.18 1 24.61 186 CYS A C 1
ATOM 1507 O O . CYS A 1 186 ? -36.625 10.32 -1.157 1 24.61 186 CYS A O 1
ATOM 1509 N N . SER A 1 187 ? -35 9.578 -2.334 1 27.05 187 SER A N 1
ATOM 1510 C CA . SER A 1 187 ? -36 9.477 -3.385 1 27.05 187 SER A CA 1
ATOM 1511 C C . SER A 1 187 ? -36.969 8.32 -3.115 1 27.05 187 SER A C 1
ATOM 1513 O O . SER A 1 187 ? -37.812 8.016 -3.945 1 27.05 187 SER A O 1
ATOM 1515 N N . ILE A 1 188 ? -36.688 7.395 -2.27 1 24.5 188 ILE A N 1
ATOM 1516 C CA . ILE A 1 188 ? -37.406 6.211 -2.684 1 24.5 188 ILE A CA 1
ATOM 1517 C C . ILE A 1 188 ? -38.906 6.402 -2.387 1 24.5 188 ILE A C 1
ATOM 1519 O O . ILE A 1 188 ? -39.75 5.883 -3.109 1 24.5 188 ILE A O 1
ATOM 1523 N N . MET A 1 189 ? -39.312 6.957 -1.232 1 25.34 189 MET A N 1
ATOM 1524 C CA . MET A 1 189 ? -40.562 6.383 -0.779 1 25.34 189 MET A CA 1
ATOM 1525 C C . MET A 1 189 ? -41.75 6.973 -1.554 1 25.34 189 MET A C 1
ATOM 1527 O O . MET A 1 189 ? -42.781 7.297 -0.968 1 25.34 189 MET A O 1
ATOM 1531 N N . ARG A 1 190 ? -41.625 7.945 -2.49 1 26.31 190 ARG A N 1
ATOM 1532 C CA . ARG A 1 190 ? -42.906 8.531 -2.932 1 26.31 190 ARG A CA 1
ATOM 1533 C C . ARG A 1 190 ? -43.719 7.52 -3.711 1 26.31 190 ARG A C 1
ATOM 1535 O O . ARG A 1 190 ? -43.594 7.418 -4.934 1 26.31 190 ARG A O 1
ATOM 1542 N N . SER A 1 191 ? -43.781 6.254 -3.295 1 22.36 191 SER A N 1
ATOM 1543 C CA . SER A 1 191 ? -44.594 5.387 -4.129 1 22.36 191 SER A CA 1
ATOM 1544 C C . SER A 1 191 ? -46 5.953 -4.297 1 22.36 191 SER A C 1
ATOM 1546 O O . SER A 1 191 ? -46.469 6.117 -5.422 1 22.36 191 SER A O 1
ATOM 1548 N N . SER A 1 192 ? -47.062 5.359 -3.682 1 25.2 192 SER A N 1
ATOM 1549 C CA . SER A 1 192 ? -48.219 4.773 -4.359 1 25.2 192 SER A CA 1
ATOM 1550 C C . SER A 1 192 ? -49.25 5.84 -4.738 1 25.2 192 SER A C 1
ATOM 1552 O O . SER A 1 192 ? -49.5 6.07 -5.922 1 25.2 192 SER A O 1
ATOM 1554 N N . THR A 1 193 ? -50.656 5.781 -4.117 1 24.33 193 THR A N 1
ATOM 1555 C CA . THR A 1 193 ? -52.094 5.664 -4.367 1 24.33 193 THR A CA 1
ATOM 1556 C C . THR A 1 193 ? -52.781 7.008 -4.172 1 24.33 193 THR A C 1
ATOM 1558 O O . THR A 1 193 ? -53.281 7.305 -3.082 1 24.33 193 THR A O 1
ATOM 1561 N N . ARG A 1 194 ? -52.344 8.203 -3.996 1 22.44 194 ARG A N 1
ATOM 1562 C CA . ARG A 1 194 ? -53.406 9.18 -3.803 1 22.44 194 ARG A CA 1
ATOM 1563 C C . ARG A 1 194 ? -54.375 9.18 -4.988 1 22.44 194 ARG A C 1
ATOM 1565 O O . ARG A 1 194 ? -53.969 9.406 -6.129 1 22.44 194 ARG A O 1
ATOM 1572 N N . LEU A 1 195 ? -55.688 8.5 -4.852 1 21.84 195 LEU A N 1
ATOM 1573 C CA . LEU A 1 195 ? -57.094 8.445 -5.266 1 21.84 195 LEU A CA 1
ATOM 1574 C C . LEU A 1 195 ? -57.625 9.844 -5.562 1 21.84 195 LEU A C 1
ATOM 1576 O O . LEU A 1 195 ? -57.281 10.797 -4.863 1 21.84 195 LEU A O 1
ATOM 1580 N N . THR A 1 196 ? -58.125 10.125 -6.809 1 23.22 196 THR A N 1
ATOM 1581 C CA . THR A 1 196 ? -58.875 11.062 -7.625 1 23.22 196 THR A CA 1
ATOM 1582 C C . THR A 1 196 ? -60.094 11.609 -6.848 1 23.22 196 THR A C 1
ATOM 1584 O O . THR A 1 196 ? -61.031 10.891 -6.59 1 23.22 196 THR A O 1
ATOM 1587 N N . VAL A 1 197 ? -59.938 12.227 -5.625 1 21.67 197 VAL A N 1
ATOM 1588 C CA . VAL A 1 197 ? -61.125 12.844 -5.055 1 21.67 197 VAL A CA 1
ATOM 1589 C C . VAL A 1 197 ? -61.75 13.789 -6.078 1 21.67 197 VAL A C 1
ATOM 1591 O O . VAL A 1 197 ? -61.094 14.664 -6.621 1 21.67 197 VAL A O 1
ATOM 1594 N N . LEU A 1 198 ? -62.969 13.438 -6.664 1 23.59 198 LEU A N 1
ATOM 1595 C CA . LEU A 1 198 ? -64.062 13.93 -7.484 1 23.59 198 LEU A CA 1
ATOM 1596 C C . LEU A 1 198 ? -64.562 15.273 -6.98 1 23.59 198 LEU A C 1
ATOM 1598 O O . LEU A 1 198 ? -65.188 15.359 -5.91 1 23.59 198 LEU A O 1
ATOM 1602 N N . ALA A 1 199 ? -63.688 16.297 -6.707 1 20.41 199 ALA A N 1
ATOM 1603 C CA . ALA A 1 199 ? -64.375 17.531 -6.312 1 20.41 199 ALA A CA 1
ATOM 1604 C C . ALA A 1 199 ? -65.438 17.922 -7.344 1 20.41 199 ALA A C 1
ATOM 1606 O O . ALA A 1 199 ? -65.062 18.188 -8.508 1 20.41 199 ALA A O 1
ATOM 1607 N N . THR A 1 200 ? -66.625 17.422 -7.207 1 22.33 200 THR A N 1
ATOM 1608 C CA . THR A 1 200 ? -67.938 17.656 -7.828 1 22.33 200 THR A CA 1
ATOM 1609 C C . THR A 1 200 ? -68.312 19.141 -7.77 1 22.33 200 THR A C 1
ATOM 1611 O O . THR A 1 200 ? -68.688 19.641 -6.715 1 22.33 200 THR A O 1
ATOM 1614 N N . LEU A 1 201 ? -67.25 20.094 -8.016 1 22 201 LEU A N 1
ATOM 1615 C CA . LEU A 1 201 ? -67.875 21.406 -8.039 1 22 201 LEU A CA 1
ATOM 1616 C C . LEU A 1 201 ? -69.062 21.438 -9.008 1 22 201 LEU A C 1
ATOM 1618 O O . LEU A 1 201 ? -69 20.891 -10.109 1 22 201 LEU A O 1
ATOM 1622 N N . PRO A 1 202 ? -70.312 21.656 -8.43 1 25.83 202 PRO A N 1
ATOM 1623 C CA . PRO A 1 202 ? -71.625 21.781 -9.078 1 25.83 202 PRO A CA 1
ATOM 1624 C C . PRO A 1 202 ? -71.625 22.875 -10.156 1 25.83 202 PRO A C 1
ATOM 1626 O O . PRO A 1 202 ? -71.188 23.984 -9.906 1 25.83 202 PRO A O 1
ATOM 1629 N N . THR A 1 203 ? -71.062 22.625 -11.352 1 20.61 203 THR A N 1
ATOM 1630 C CA . THR A 1 203 ? -71.25 23.562 -12.438 1 20.61 203 THR A CA 1
ATOM 1631 C C . THR A 1 203 ? -72.688 24.047 -12.484 1 20.61 203 THR A C 1
ATOM 1633 O O . THR A 1 203 ? -73.625 23.234 -12.5 1 20.61 203 THR A O 1
ATOM 1636 N N . GLY A 1 204 ? -73.062 25.234 -11.93 1 21.64 204 GLY A N 1
ATOM 1637 C CA . GLY A 1 204 ? -74.312 25.922 -12.219 1 21.64 204 GLY A CA 1
ATOM 1638 C C . GLY A 1 204 ? -74.75 25.797 -13.664 1 21.64 204 GLY A C 1
ATOM 1639 O O . GLY A 1 204 ? -73.938 25.406 -14.523 1 21.64 204 GLY A O 1
ATOM 1640 N N . PHE A 1 205 ? -76 26.484 -13.961 1 22 205 PHE A N 1
ATOM 1641 C CA . PHE A 1 205 ? -76.75 27.094 -15.047 1 22 205 PHE A CA 1
ATOM 1642 C C . PHE A 1 205 ? -75.875 28.016 -15.867 1 22 205 PHE A C 1
ATOM 1644 O O . PHE A 1 205 ? -74.938 28.672 -15.328 1 22 205 PHE A O 1
ATOM 1651 N N . MET B 1 1 ? -8.797 -26.047 20.562 1 26.08 1 MET B N 1
ATOM 1652 C CA . MET B 1 1 ? -9.578 -25.156 19.719 1 26.08 1 MET B CA 1
ATOM 1653 C C . MET B 1 1 ? -9.102 -25.219 18.266 1 26.08 1 MET B C 1
ATOM 1655 O O . MET B 1 1 ? -7.902 -25.312 18.016 1 26.08 1 MET B O 1
ATOM 1659 N N . ALA B 1 2 ? -9.859 -25.609 17.375 1 34.41 2 ALA B N 1
ATOM 1660 C CA . ALA B 1 2 ? -9.406 -26.062 16.062 1 34.41 2 ALA B CA 1
ATOM 1661 C C . ALA B 1 2 ? -8.445 -25.062 15.43 1 34.41 2 ALA B C 1
ATOM 1663 O O . ALA B 1 2 ? -8.641 -23.844 15.555 1 34.41 2 ALA B O 1
ATOM 1664 N N . GLN B 1 3 ? -7.332 -25.125 15.367 1 39.78 3 GLN B N 1
ATOM 1665 C CA . GLN B 1 3 ? -6.336 -24.266 14.734 1 39.78 3 GLN B CA 1
ATOM 1666 C C . GLN B 1 3 ? -6.895 -23.609 13.469 1 39.78 3 GLN B C 1
ATOM 1668 O O . GLN B 1 3 ? -7.555 -24.281 12.664 1 39.78 3 GLN B O 1
ATOM 1673 N N . PRO B 1 4 ? -7.344 -22.328 13.383 1 47.88 4 PRO B N 1
ATOM 1674 C CA . PRO B 1 4 ? -8.031 -21.828 12.188 1 47.88 4 PRO B CA 1
ATOM 1675 C C . PRO B 1 4 ? -7.496 -22.438 10.898 1 47.88 4 PRO B C 1
ATOM 1677 O O . PRO B 1 4 ? -6.281 -22.484 10.688 1 47.88 4 PRO B O 1
ATOM 1680 N N . ALA B 1 5 ? -8.062 -23.297 10.352 1 58.66 5 ALA B N 1
ATOM 1681 C CA . ALA B 1 5 ? -7.723 -24.219 9.273 1 58.66 5 ALA B CA 1
ATOM 1682 C C . ALA B 1 5 ? -6.969 -23.5 8.156 1 58.66 5 ALA B C 1
ATOM 1684 O O . ALA B 1 5 ? -7.273 -22.344 7.836 1 58.66 5 ALA B O 1
ATOM 1685 N N . GLU B 1 6 ? -5.645 -23.703 8.023 1 81.81 6 GLU B N 1
ATOM 1686 C CA . GLU B 1 6 ? -4.812 -23.234 6.918 1 81.81 6 GLU B CA 1
ATOM 1687 C C . GLU B 1 6 ? -5.535 -23.391 5.582 1 81.81 6 GLU B C 1
ATOM 1689 O O . GLU B 1 6 ? -6.207 -24.391 5.344 1 81.81 6 GLU B O 1
ATOM 1694 N N . LEU B 1 7 ? -5.68 -22.297 4.84 1 91.62 7 LEU B N 1
ATOM 1695 C CA . LEU B 1 7 ? -6.348 -22.281 3.543 1 91.62 7 LEU B CA 1
ATOM 1696 C C . LEU B 1 7 ? -5.73 -23.312 2.607 1 91.62 7 LEU B C 1
ATOM 1698 O O . LEU B 1 7 ? -4.516 -23.531 2.619 1 91.62 7 LEU B O 1
ATOM 1702 N N . SER B 1 8 ? -6.566 -24.078 1.951 1 93.06 8 SER B N 1
ATOM 1703 C CA . SER B 1 8 ? -6.09 -25 0.927 1 93.06 8 SER B CA 1
ATOM 1704 C C . SER B 1 8 ? -5.387 -24.25 -0.203 1 93.06 8 SER B C 1
ATOM 1706 O O . SER B 1 8 ? -5.465 -23.031 -0.288 1 93.06 8 SER B O 1
ATOM 1708 N N . ARG B 1 9 ? -4.75 -24.984 -1.052 1 94.75 9 ARG B N 1
ATOM 1709 C CA . ARG B 1 9 ? -4.098 -24.422 -2.229 1 94.75 9 ARG B CA 1
ATOM 1710 C C . ARG B 1 9 ? -5.094 -23.656 -3.096 1 94.75 9 ARG B C 1
ATOM 1712 O O . ARG B 1 9 ? -4.836 -22.516 -3.496 1 94.75 9 ARG B O 1
ATOM 1719 N N . GLU B 1 10 ? -6.238 -24.266 -3.326 1 94.56 10 GLU B N 1
ATOM 1720 C CA . GLU B 1 10 ? -7.266 -23.656 -4.164 1 94.56 10 GLU B CA 1
ATOM 1721 C C . GLU B 1 10 ? -7.828 -22.391 -3.525 1 94.56 10 GLU B C 1
ATOM 1723 O O . GLU B 1 10 ? -8.109 -21.406 -4.219 1 94.56 10 GLU B O 1
ATOM 1728 N N . GLU B 1 11 ? -7.934 -22.484 -2.271 1 95.94 11 GLU B N 1
ATOM 1729 C CA . GLU B 1 11 ? -8.43 -21.312 -1.551 1 95.94 11 GLU B CA 1
ATOM 1730 C C . GLU B 1 11 ? -7.418 -20.172 -1.596 1 95.94 11 GLU B C 1
ATOM 1732 O O . GLU B 1 11 ? -7.797 -19 -1.731 1 95.94 11 GLU B O 1
ATOM 1737 N N . ASN B 1 12 ? -6.133 -20.484 -1.482 1 97.31 12 ASN B N 1
ATOM 1738 C CA . ASN B 1 12 ? -5.098 -19.469 -1.582 1 97.31 12 ASN B CA 1
ATOM 1739 C C . ASN B 1 12 ? -5.07 -18.828 -2.967 1 97.31 12 ASN B C 1
ATOM 1741 O O . ASN B 1 12 ? -4.859 -17.625 -3.096 1 97.31 12 ASN B O 1
ATOM 1745 N N . VAL B 1 13 ? -5.277 -19.641 -3.945 1 97.81 13 VAL B N 1
ATOM 1746 C CA . VAL B 1 13 ? -5.34 -19.109 -5.305 1 97.81 13 VAL B CA 1
ATOM 1747 C C . VAL B 1 13 ? -6.543 -18.188 -5.445 1 97.81 13 VAL B C 1
ATOM 1749 O O . VAL B 1 13 ? -6.43 -17.094 -6.027 1 97.81 13 VAL B O 1
ATOM 1752 N N . TYR B 1 14 ? -7.621 -18.641 -4.887 1 98.12 14 TYR B N 1
ATOM 1753 C CA . TYR B 1 14 ? -8.828 -17.812 -4.934 1 98.12 14 TYR B CA 1
ATOM 1754 C C . TYR B 1 14 ? -8.625 -16.5 -4.199 1 98.12 14 TYR B C 1
ATOM 1756 O O . TYR B 1 14 ? -9.016 -15.438 -4.695 1 98.12 14 TYR B O 1
ATOM 1764 N N . MET B 1 15 ? -8.055 -16.516 -3.064 1 98.38 15 MET B N 1
ATOM 1765 C CA . MET B 1 15 ? -7.781 -15.312 -2.277 1 98.38 15 MET B CA 1
ATOM 1766 C C . MET B 1 15 ? -6.82 -14.383 -3.012 1 98.38 15 MET B C 1
ATOM 1768 O O . MET B 1 15 ? -6.949 -13.164 -2.932 1 98.38 15 MET B O 1
ATOM 1772 N N . ALA B 1 16 ? -5.852 -14.93 -3.686 1 98.69 16 ALA B N 1
ATOM 1773 C CA . ALA B 1 16 ? -4.926 -14.125 -4.477 1 98.69 16 ALA B CA 1
ATOM 1774 C C . ALA B 1 16 ? -5.668 -13.328 -5.543 1 98.69 16 ALA B C 1
ATOM 1776 O O . ALA B 1 16 ? -5.363 -12.156 -5.777 1 98.69 16 ALA B O 1
ATOM 1777 N N . LYS B 1 17 ? -6.613 -13.945 -6.156 1 98.69 17 LYS B N 1
ATOM 1778 C CA . LYS B 1 17 ? -7.406 -13.266 -7.176 1 98.69 17 LYS B CA 1
ATOM 1779 C C . LYS B 1 17 ? -8.242 -12.148 -6.562 1 98.69 17 LYS B C 1
ATOM 1781 O O . LYS B 1 17 ? -8.391 -11.078 -7.152 1 98.69 17 LYS B O 1
ATOM 1786 N N . LEU B 1 18 ? -8.805 -12.43 -5.367 1 98.5 18 LEU B N 1
ATOM 1787 C CA . LEU B 1 18 ? -9.555 -11.398 -4.656 1 98.5 18 LEU B CA 1
ATOM 1788 C C . LEU B 1 18 ? -8.664 -10.211 -4.32 1 98.5 18 LEU B C 1
ATOM 1790 O O . LEU B 1 18 ? -9.055 -9.055 -4.508 1 98.5 18 LEU B O 1
ATOM 1794 N N . ALA B 1 19 ? -7.488 -10.523 -3.873 1 98.75 19 ALA B N 1
ATOM 1795 C CA . ALA B 1 19 ? -6.539 -9.477 -3.514 1 98.75 19 ALA B CA 1
ATOM 1796 C C . ALA B 1 19 ? -6.137 -8.656 -4.738 1 98.75 19 ALA B C 1
ATOM 1798 O O . ALA B 1 19 ? -5.977 -7.438 -4.648 1 98.75 19 ALA B O 1
ATOM 1799 N N . GLU B 1 20 ? -5.984 -9.305 -5.844 1 98.75 20 GLU B N 1
ATOM 1800 C CA . GLU B 1 20 ? -5.66 -8.602 -7.082 1 98.75 20 GLU B CA 1
ATOM 1801 C C . GLU B 1 20 ? -6.773 -7.629 -7.477 1 98.75 20 GLU B C 1
ATOM 1803 O O . GLU B 1 20 ? -6.508 -6.465 -7.785 1 98.75 20 GLU B O 1
ATOM 1808 N N . GLN B 1 21 ? -7.98 -8.148 -7.387 1 98.56 21 GLN B N 1
ATOM 1809 C CA . GLN B 1 21 ? -9.125 -7.324 -7.754 1 98.56 21 GLN B CA 1
ATOM 1810 C C . GLN B 1 21 ? -9.25 -6.117 -6.824 1 98.56 21 GLN B C 1
ATOM 1812 O O . GLN B 1 21 ? -9.633 -5.031 -7.258 1 98.56 21 GLN B O 1
ATOM 1817 N N . ALA B 1 22 ? -8.922 -6.316 -5.637 1 98.31 22 ALA B N 1
ATOM 1818 C CA . ALA B 1 22 ? -9.016 -5.262 -4.629 1 98.31 22 ALA B CA 1
ATOM 1819 C C . ALA B 1 22 ? -7.742 -4.426 -4.586 1 98.31 22 ALA B C 1
ATOM 1821 O O . ALA B 1 22 ? -7.609 -3.533 -3.744 1 98.31 22 ALA B O 1
ATOM 1822 N N . GLU B 1 23 ? -6.754 -4.711 -5.414 1 98.19 23 GLU B N 1
ATOM 1823 C CA . GLU B 1 23 ? -5.48 -4.008 -5.551 1 98.19 23 GLU B CA 1
ATOM 1824 C C . GLU B 1 23 ? -4.672 -4.074 -4.258 1 98.19 23 GLU B C 1
ATOM 1826 O O . GLU B 1 23 ? -4.062 -3.082 -3.852 1 98.19 23 GLU B O 1
ATOM 1831 N N . ARG B 1 24 ? -4.828 -5.18 -3.59 1 98.56 24 ARG B N 1
ATOM 1832 C CA . ARG B 1 24 ? -4.047 -5.484 -2.395 1 98.56 24 ARG B CA 1
ATOM 1833 C C . ARG B 1 24 ? -2.932 -6.477 -2.705 1 98.56 24 ARG B C 1
ATOM 1835 O O . ARG B 1 24 ? -2.984 -7.633 -2.279 1 98.56 24 ARG B O 1
ATOM 1842 N N . TYR B 1 25 ? -1.898 -5.965 -3.279 1 98.62 25 TYR B N 1
ATOM 1843 C CA . TYR B 1 25 ? -0.907 -6.805 -3.939 1 98.62 25 TYR B CA 1
ATOM 1844 C C . TYR B 1 25 ? 0.047 -7.422 -2.926 1 98.62 25 TYR B C 1
ATOM 1846 O O . TYR B 1 25 ? 0.562 -8.523 -3.137 1 98.62 25 TYR B O 1
ATOM 1854 N N . GLU B 1 26 ? 0.261 -6.738 -1.814 1 97.94 26 GLU B N 1
ATOM 1855 C CA . GLU B 1 26 ? 1.101 -7.344 -0.785 1 97.94 26 GLU B CA 1
ATOM 1856 C C . GLU B 1 26 ? 0.476 -8.633 -0.251 1 97.94 26 GLU B C 1
ATOM 1858 O O . GLU B 1 26 ? 1.172 -9.633 -0.057 1 97.94 26 GLU B O 1
ATOM 1863 N N . GLU B 1 27 ? -0.79 -8.578 -0.06 1 98.44 27 GLU B N 1
ATOM 1864 C CA . GLU B 1 27 ? -1.494 -9.781 0.37 1 98.44 27 GLU B CA 1
ATOM 1865 C C . GLU B 1 27 ? -1.535 -10.828 -0.743 1 98.44 27 GLU B C 1
ATOM 1867 O O . GLU B 1 27 ? -1.48 -12.031 -0.476 1 98.44 27 GLU B O 1
ATOM 1872 N N . MET B 1 28 ? -1.687 -10.32 -2.016 1 98.69 28 MET B N 1
ATOM 1873 C CA . MET B 1 28 ? -1.645 -11.227 -3.158 1 98.69 28 MET B CA 1
ATOM 1874 C C . MET B 1 28 ? -0.366 -12.062 -3.145 1 98.69 28 MET B C 1
ATOM 1876 O O . MET B 1 28 ? -0.406 -13.273 -3.375 1 98.69 28 MET B O 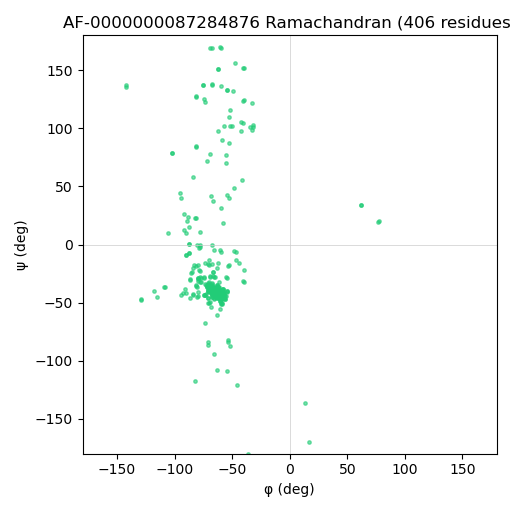1
ATOM 1880 N N . VAL B 1 29 ? 0.742 -11.43 -2.783 1 98.56 29 VAL B N 1
ATOM 1881 C CA . VAL B 1 29 ? 2.031 -12.109 -2.723 1 98.56 29 VAL B CA 1
ATOM 1882 C C . VAL B 1 29 ? 2.006 -13.172 -1.622 1 98.56 29 VAL B C 1
ATOM 1884 O O . VAL B 1 29 ? 2.457 -14.297 -1.827 1 98.56 29 VAL B O 1
ATOM 1887 N N . GLU B 1 30 ? 1.458 -12.828 -0.491 1 97.94 30 GLU B N 1
ATOM 1888 C CA . GLU B 1 30 ? 1.403 -13.758 0.635 1 97.94 30 GLU B CA 1
ATOM 1889 C C . GLU B 1 30 ? 0.618 -15.016 0.276 1 97.94 30 GLU B C 1
ATOM 1891 O O . GLU B 1 30 ? 1.053 -16.125 0.573 1 97.94 30 GLU B O 1
ATOM 1896 N N . PHE B 1 31 ? -0.514 -14.82 -0.348 1 98 31 PHE B N 1
ATOM 1897 C CA . PHE B 1 31 ? -1.33 -15.961 -0.75 1 98 31 PHE B CA 1
ATOM 1898 C C . PHE B 1 31 ? -0.594 -16.828 -1.769 1 98 31 PHE B C 1
ATOM 1900 O O . PHE B 1 31 ? -0.605 -18.047 -1.675 1 98 31 PHE B O 1
ATOM 1907 N N . MET B 1 32 ? 0.072 -16.172 -2.721 1 97.94 32 MET B N 1
ATOM 1908 C CA . MET B 1 32 ? 0.731 -16.938 -3.781 1 97.94 32 MET B CA 1
ATOM 1909 C C . MET B 1 32 ? 1.991 -17.609 -3.26 1 97.94 32 MET B C 1
ATOM 1911 O O . MET B 1 32 ? 2.387 -18.672 -3.764 1 97.94 32 MET B O 1
ATOM 1915 N N . GLU B 1 33 ? 2.627 -17.031 -2.266 1 96.62 33 GLU B N 1
ATOM 1916 C CA . GLU B 1 33 ? 3.771 -17.703 -1.65 1 96.62 33 GLU B CA 1
ATOM 1917 C C . GLU B 1 33 ? 3.352 -19 -0.966 1 96.62 33 GLU B C 1
ATOM 1919 O O . GLU B 1 33 ? 4.082 -19.984 -1.001 1 96.62 33 GLU B O 1
ATOM 1924 N N . LYS B 1 34 ? 2.221 -18.969 -0.333 1 95.19 34 LYS B N 1
ATOM 1925 C CA . LYS B 1 34 ? 1.694 -20.188 0.277 1 95.19 34 LYS B CA 1
ATOM 1926 C C . LYS B 1 34 ? 1.438 -21.266 -0.775 1 95.19 34 LYS B C 1
ATOM 1928 O O . LYS B 1 34 ? 1.718 -22.438 -0.547 1 95.19 34 LYS B O 1
ATOM 1933 N N . VAL B 1 35 ? 0.94 -20.812 -1.926 1 95.44 35 VAL B N 1
ATOM 1934 C CA . VAL B 1 35 ? 0.708 -21.75 -3.029 1 95.44 35 VAL B CA 1
ATOM 1935 C C . VAL B 1 35 ? 2.039 -22.312 -3.516 1 95.44 35 VAL B C 1
ATOM 1937 O O . VAL B 1 35 ? 2.162 -23.516 -3.734 1 95.44 35 VAL B O 1
ATOM 1940 N N . ALA B 1 36 ? 3.037 -21.469 -3.623 1 93.75 36 ALA B N 1
ATOM 1941 C CA . ALA B 1 36 ? 4.336 -21.875 -4.16 1 93.75 36 ALA B CA 1
ATOM 1942 C C . ALA B 1 36 ? 5.059 -22.828 -3.209 1 93.75 36 ALA B C 1
ATOM 1944 O O . ALA B 1 36 ? 5.832 -23.672 -3.645 1 93.75 36 ALA B O 1
ATOM 1945 N N . LYS B 1 37 ? 4.77 -22.719 -1.942 1 88.94 37 LYS B N 1
ATOM 1946 C CA . LYS B 1 37 ? 5.457 -23.547 -0.95 1 88.94 37 LYS B CA 1
ATOM 1947 C C . LYS B 1 37 ? 4.809 -24.922 -0.833 1 88.94 37 LYS B C 1
ATOM 1949 O O . LYS B 1 37 ? 5.387 -25.844 -0.246 1 88.94 37 LYS B O 1
ATOM 1954 N N . THR B 1 38 ? 3.625 -25.078 -1.288 1 79 38 THR B N 1
ATOM 1955 C CA . THR B 1 38 ? 2.98 -26.391 -1.289 1 79 38 THR B CA 1
ATOM 1956 C C . THR B 1 38 ? 3.457 -27.234 -2.473 1 79 38 THR B C 1
ATOM 1958 O O . THR B 1 38 ? 3.006 -28.359 -2.66 1 79 38 THR B O 1
ATOM 1961 N N . VAL B 1 39 ? 4.309 -26.781 -3.33 1 64 39 VAL B N 1
ATOM 1962 C CA . VAL B 1 39 ? 4.742 -27.375 -4.594 1 64 39 VAL B CA 1
ATOM 1963 C C . VAL B 1 39 ? 5.543 -28.641 -4.32 1 64 39 VAL B C 1
ATOM 1965 O O . VAL B 1 39 ? 5.703 -29.484 -5.207 1 64 39 VAL B O 1
ATOM 1968 N N . ASP B 1 40 ? 6.012 -28.812 -3.094 1 64.31 40 ASP B N 1
ATOM 1969 C CA . ASP B 1 40 ? 6.668 -30.109 -2.959 1 64.31 40 ASP B CA 1
ATOM 1970 C C . ASP B 1 40 ? 5.797 -31.234 -3.527 1 64.31 40 ASP B C 1
ATOM 1972 O O . ASP B 1 40 ? 6.297 -32.312 -3.859 1 64.31 40 ASP B O 1
ATOM 1976 N N . SER B 1 41 ? 4.621 -30.859 -3.908 1 63.78 41 SER B N 1
ATOM 1977 C CA . SER B 1 41 ? 3.768 -31.953 -4.352 1 63.78 41 SER B CA 1
ATOM 1978 C C . SER B 1 41 ? 3.428 -31.828 -5.832 1 63.78 41 SER B C 1
ATOM 1980 O O . SER B 1 41 ? 3.42 -32.812 -6.562 1 63.78 41 SER B O 1
ATOM 1982 N N . GLU B 1 42 ? 3.047 -30.547 -6.289 1 80.44 42 GLU B N 1
ATOM 1983 C CA . GLU B 1 42 ? 2.6 -30.328 -7.66 1 80.44 42 GLU B CA 1
ATOM 1984 C C . GLU B 1 42 ? 3.109 -29 -8.203 1 80.44 42 GLU B C 1
ATOM 1986 O O . GLU B 1 42 ? 3.146 -28 -7.484 1 80.44 42 GLU B O 1
ATOM 1991 N N . GLU B 1 43 ? 3.525 -29.047 -9.375 1 91.19 43 GLU B N 1
ATOM 1992 C CA . GLU B 1 43 ? 3.988 -27.859 -10.078 1 91.19 43 GLU B CA 1
ATOM 1993 C C . GLU B 1 43 ? 2.867 -26.844 -10.219 1 91.19 43 GLU B C 1
ATOM 1995 O O . GLU B 1 43 ? 1.689 -27.203 -10.266 1 91.19 43 GLU B O 1
ATOM 2000 N N . LEU B 1 44 ? 3.287 -25.594 -10.266 1 94.69 44 LEU B N 1
ATOM 2001 C CA . LEU B 1 44 ? 2.287 -24.547 -10.445 1 94.69 44 LEU B CA 1
ATOM 2002 C C . LEU B 1 44 ? 1.657 -24.641 -11.836 1 94.69 44 LEU B C 1
ATOM 2004 O O . LEU B 1 44 ? 2.348 -24.906 -12.82 1 94.69 44 LEU B O 1
ATOM 2008 N N . THR B 1 45 ? 0.339 -24.453 -11.875 1 93.94 45 THR B N 1
ATOM 2009 C CA . THR B 1 45 ? -0.347 -24.359 -13.156 1 93.94 45 THR B CA 1
ATOM 2010 C C . THR B 1 45 ? 0.02 -23.062 -13.867 1 93.94 45 THR B C 1
ATOM 2012 O O . THR B 1 45 ? 0.642 -22.172 -13.273 1 93.94 45 THR B O 1
ATOM 2015 N N . VAL B 1 46 ? -0.335 -22.922 -15.117 1 95.31 46 VAL B N 1
ATOM 2016 C CA . VAL B 1 46 ? -0.065 -21.703 -15.891 1 95.31 46 VAL B CA 1
ATOM 2017 C C . VAL B 1 46 ? -0.701 -20.5 -15.203 1 95.31 46 VAL B C 1
ATOM 2019 O O . VAL B 1 46 ? -0.065 -19.453 -15.062 1 95.31 46 VAL B O 1
ATOM 2022 N N . GLU B 1 47 ? -1.869 -20.656 -14.742 1 97.38 47 GLU B N 1
ATOM 2023 C CA . GLU B 1 47 ? -2.594 -19.578 -14.078 1 97.38 47 GLU B CA 1
ATOM 2024 C C . GLU B 1 47 ? -1.909 -19.172 -12.773 1 97.38 47 GLU B C 1
ATOM 2026 O O . GLU B 1 47 ? -1.771 -17.984 -12.484 1 97.38 47 GLU B O 1
ATOM 2031 N N . GLU B 1 48 ? -1.455 -20.156 -12.078 1 96.75 48 GLU B N 1
ATOM 2032 C CA . GLU B 1 48 ? -0.79 -19.891 -10.805 1 96.75 48 GLU B CA 1
ATOM 2033 C C . GLU B 1 48 ? 0.538 -19.172 -11.016 1 96.75 48 GLU B C 1
ATOM 2035 O O . GLU B 1 48 ? 0.88 -18.25 -10.258 1 96.75 48 GLU B O 1
ATOM 2040 N N . ARG B 1 49 ? 1.274 -19.547 -12.008 1 96.81 49 ARG B N 1
ATOM 2041 C CA . ARG B 1 49 ? 2.52 -18.859 -12.336 1 96.81 49 ARG B CA 1
ATOM 2042 C C . ARG B 1 49 ? 2.264 -17.406 -12.703 1 96.81 49 ARG B C 1
ATOM 2044 O O . ARG B 1 49 ? 2.996 -16.516 -12.266 1 96.81 49 ARG B O 1
ATOM 2051 N N . ASN B 1 50 ? 1.26 -17.219 -13.43 1 97.75 50 ASN B N 1
ATOM 2052 C CA . ASN B 1 50 ? 0.907 -15.852 -13.828 1 97.75 50 ASN B CA 1
ATOM 2053 C C . ASN B 1 50 ? 0.504 -15.008 -12.625 1 97.75 50 ASN B C 1
ATOM 2055 O O . ASN B 1 50 ? 0.893 -13.836 -12.523 1 97.75 50 ASN B O 1
ATOM 2059 N N . LEU B 1 51 ? -0.279 -15.539 -11.75 1 98.62 51 LEU B N 1
ATOM 2060 C CA . LEU B 1 51 ? -0.697 -14.82 -10.555 1 98.62 51 LEU B CA 1
ATOM 2061 C C . LEU B 1 51 ? 0.507 -14.461 -9.695 1 98.62 51 LEU B C 1
ATOM 2063 O O . LEU B 1 51 ? 0.583 -13.344 -9.164 1 98.62 51 LEU B O 1
ATOM 2067 N N . LEU B 1 52 ? 1.431 -15.43 -9.539 1 98.06 52 LEU B N 1
ATOM 2068 C CA . LEU B 1 52 ? 2.654 -15.18 -8.789 1 98.06 52 LEU B CA 1
ATOM 2069 C C . LEU B 1 52 ? 3.439 -14.023 -9.398 1 98.06 52 LEU B C 1
ATOM 2071 O O . LEU B 1 52 ? 3.869 -13.117 -8.688 1 98.06 52 LEU B O 1
ATOM 2075 N N . SER B 1 53 ? 3.574 -14.062 -10.68 1 98.19 53 SER B N 1
ATOM 2076 C CA . SER B 1 53 ? 4.305 -13.031 -11.406 1 98.19 53 SER B CA 1
ATOM 2077 C C . SER B 1 53 ? 3.625 -11.672 -11.273 1 98.19 53 SER B C 1
ATOM 2079 O O . SER B 1 53 ? 4.285 -10.664 -11.016 1 98.19 53 SER B O 1
ATOM 2081 N N . VAL B 1 54 ? 2.312 -11.641 -11.422 1 98.56 54 VAL B N 1
ATOM 2082 C CA . VAL B 1 54 ? 1.553 -10.398 -11.336 1 98.56 54 VAL B CA 1
ATOM 2083 C C . VAL B 1 54 ? 1.697 -9.805 -9.945 1 98.56 54 VAL B C 1
ATOM 2085 O O . VAL B 1 54 ? 1.88 -8.594 -9.797 1 98.56 54 VAL B O 1
ATOM 2088 N N . ALA B 1 55 ? 1.627 -10.586 -8.914 1 98.69 55 ALA B N 1
ATOM 2089 C CA . ALA B 1 55 ? 1.735 -10.125 -7.535 1 98.69 55 ALA B CA 1
ATOM 2090 C C . ALA B 1 55 ? 3.064 -9.414 -7.297 1 98.69 55 ALA B C 1
ATOM 2092 O O . ALA B 1 55 ? 3.09 -8.273 -6.832 1 98.69 55 ALA B O 1
ATOM 2093 N N . TYR B 1 56 ? 4.113 -10.047 -7.676 1 98.38 56 TYR B N 1
ATOM 2094 C CA . TYR B 1 56 ? 5.434 -9.477 -7.422 1 98.38 56 TYR B CA 1
ATOM 2095 C C . TYR B 1 56 ? 5.691 -8.281 -8.328 1 98.38 56 TYR B C 1
ATOM 2097 O O . TYR B 1 56 ? 6.367 -7.324 -7.93 1 98.38 56 TYR B O 1
ATOM 2105 N N . LYS B 1 57 ? 5.223 -8.32 -9.555 1 98 57 LYS B N 1
ATOM 2106 C CA . LYS B 1 57 ? 5.383 -7.199 -10.484 1 98 57 LYS B CA 1
ATOM 2107 C C . LYS B 1 57 ? 4.812 -5.914 -9.891 1 98 57 LYS B C 1
ATOM 2109 O O . LYS B 1 57 ? 5.449 -4.859 -9.945 1 98 57 LYS B O 1
ATOM 2114 N N . ASN B 1 58 ? 3.695 -5.988 -9.312 1 98.31 58 ASN B N 1
ATOM 2115 C CA . ASN B 1 58 ? 3.029 -4.809 -8.773 1 98.31 58 ASN B CA 1
ATOM 2116 C C . ASN B 1 58 ? 3.707 -4.312 -7.5 1 98.31 58 ASN B C 1
ATOM 2118 O O . ASN B 1 58 ? 3.896 -3.107 -7.324 1 98.31 58 ASN B O 1
ATOM 2122 N N . VAL B 1 59 ? 4.043 -5.27 -6.637 1 98.31 59 VAL B N 1
ATOM 2123 C CA . VAL B 1 59 ? 4.68 -4.879 -5.383 1 98.31 59 VAL B CA 1
ATOM 2124 C C . VAL B 1 59 ? 6.027 -4.227 -5.672 1 98.31 59 VAL B C 1
ATOM 2126 O O . VAL B 1 59 ? 6.352 -3.174 -5.113 1 98.31 59 VAL B O 1
ATOM 2129 N N . ILE B 1 60 ? 6.785 -4.793 -6.543 1 97.62 60 ILE B N 1
ATOM 2130 C CA . ILE B 1 60 ? 8.102 -4.273 -6.906 1 97.62 60 ILE B CA 1
ATOM 2131 C C . ILE B 1 60 ? 7.941 -2.988 -7.715 1 97.62 60 ILE B C 1
ATOM 2133 O O . ILE B 1 60 ? 8.688 -2.027 -7.516 1 97.62 60 ILE B O 1
ATOM 2137 N N . GLY B 1 61 ? 6.988 -2.984 -8.57 1 97 61 GLY B N 1
ATOM 2138 C CA . GLY B 1 61 ? 6.738 -1.808 -9.383 1 97 61 GLY B CA 1
ATOM 2139 C C . GLY B 1 61 ? 6.469 -0.56 -8.562 1 97 61 GLY B C 1
ATOM 2140 O O . GLY B 1 61 ? 6.957 0.523 -8.891 1 97 61 GLY B O 1
ATOM 2141 N N . ALA B 1 62 ? 5.727 -0.671 -7.539 1 97.5 62 ALA B N 1
ATOM 2142 C CA . ALA B 1 62 ? 5.414 0.457 -6.668 1 97.5 62 ALA B CA 1
ATOM 2143 C C . ALA B 1 62 ? 6.676 1.006 -6.008 1 97.5 62 ALA B C 1
ATOM 2145 O O . ALA B 1 62 ? 6.859 2.223 -5.918 1 97.5 62 ALA B O 1
ATOM 2146 N N . ARG B 1 63 ? 7.535 0.121 -5.562 1 97.38 63 ARG B N 1
ATOM 2147 C CA . ARG B 1 63 ? 8.766 0.542 -4.898 1 97.38 63 ARG B CA 1
ATOM 2148 C C . ARG B 1 63 ? 9.75 1.136 -5.898 1 97.38 63 ARG B C 1
ATOM 2150 O O . ARG B 1 63 ? 10.461 2.096 -5.586 1 97.38 63 ARG B O 1
ATOM 2157 N N . ARG B 1 64 ? 9.781 0.591 -7.109 1 96.44 64 ARG B N 1
ATOM 2158 C CA . ARG B 1 64 ? 10.633 1.153 -8.156 1 96.44 64 ARG B CA 1
ATOM 2159 C C . ARG B 1 64 ? 10.203 2.574 -8.508 1 96.44 64 ARG B C 1
ATOM 2161 O O . ARG B 1 64 ? 11.039 3.455 -8.688 1 96.44 64 ARG B O 1
ATOM 2168 N N . ALA B 1 65 ? 8.938 2.73 -8.602 1 97.06 65 ALA B N 1
ATOM 2169 C CA . ALA B 1 65 ? 8.414 4.066 -8.891 1 97.06 65 ALA B CA 1
ATOM 2170 C C . ALA B 1 65 ? 8.812 5.051 -7.793 1 97.06 65 ALA B C 1
ATOM 2172 O O . ALA B 1 65 ? 9.273 6.156 -8.078 1 97.06 65 ALA B O 1
ATOM 2173 N N . SER B 1 66 ? 8.633 4.645 -6.57 1 98 66 SER B N 1
ATOM 2174 C CA . SER B 1 66 ? 9.031 5.48 -5.445 1 98 66 SER B CA 1
ATOM 2175 C C . SER B 1 66 ? 10.523 5.812 -5.508 1 98 66 SER B C 1
ATOM 2177 O O . SER B 1 66 ? 10.914 6.961 -5.297 1 98 66 SER B O 1
ATOM 2179 N N . TRP B 1 67 ? 11.273 4.844 -5.777 1 96.81 67 TRP B N 1
ATOM 2180 C CA . TRP B 1 67 ? 12.727 4.996 -5.852 1 96.81 67 TRP B CA 1
ATOM 2181 C C . TRP B 1 67 ? 13.109 6.012 -6.922 1 96.81 67 TRP B C 1
ATOM 2183 O O . TRP B 1 67 ? 13.961 6.879 -6.691 1 96.81 67 TRP B O 1
ATOM 2193 N N . ARG B 1 68 ? 12.523 5.887 -8.039 1 96.31 68 ARG B N 1
ATOM 2194 C CA . ARG B 1 68 ? 12.836 6.785 -9.148 1 96.31 68 ARG B CA 1
ATOM 2195 C C . ARG B 1 68 ? 12.484 8.227 -8.797 1 96.31 68 ARG B C 1
ATOM 2197 O O . ARG B 1 68 ? 13.266 9.148 -9.062 1 96.31 68 ARG B O 1
ATOM 2204 N N . ILE B 1 69 ? 11.375 8.422 -8.172 1 97.88 69 ILE B N 1
ATOM 2205 C CA . ILE B 1 69 ? 10.922 9.766 -7.805 1 97.88 69 ILE B CA 1
ATOM 2206 C C . ILE B 1 69 ? 11.867 10.367 -6.77 1 97.88 69 ILE B C 1
ATOM 2208 O O . ILE B 1 69 ? 12.312 11.508 -6.914 1 97.88 69 ILE B O 1
ATOM 2212 N N . ILE B 1 70 ? 12.188 9.586 -5.773 1 97.88 70 ILE B N 1
ATOM 2213 C CA . ILE B 1 70 ? 13.039 10.086 -4.695 1 97.88 70 ILE B CA 1
ATOM 2214 C C . ILE B 1 70 ? 14.445 10.352 -5.23 1 97.88 70 ILE B C 1
ATOM 2216 O O . ILE B 1 70 ? 15.086 11.328 -4.836 1 97.88 70 ILE B O 1
ATOM 2220 N N . SER B 1 71 ? 14.883 9.531 -6.156 1 94.94 71 SER B N 1
ATOM 2221 C CA . SER B 1 71 ? 16.203 9.719 -6.77 1 94.94 71 SER B CA 1
ATOM 2222 C C . SER B 1 71 ? 16.25 11.023 -7.566 1 94.94 71 SER B C 1
ATOM 2224 O O . SER B 1 71 ? 17.234 11.75 -7.516 1 94.94 71 SER B O 1
ATOM 2226 N N . SER B 1 72 ? 15.234 11.266 -8.25 1 96.44 72 SER B N 1
ATOM 2227 C CA . SER B 1 72 ? 15.156 12.508 -9.008 1 96.44 72 SER B CA 1
ATOM 2228 C C . SER B 1 72 ? 15.18 13.727 -8.094 1 96.44 72 SER B C 1
ATOM 2230 O O . SER B 1 72 ? 15.852 14.719 -8.383 1 96.44 72 SER B O 1
ATOM 2232 N N . ILE B 1 73 ? 14.539 13.703 -6.988 1 97.62 73 ILE B N 1
ATOM 2233 C CA . ILE B 1 73 ? 14.508 14.789 -6.02 1 97.62 73 ILE B CA 1
ATOM 2234 C C . ILE B 1 73 ? 15.875 14.953 -5.375 1 97.62 73 ILE B C 1
ATOM 2236 O O . ILE B 1 73 ? 16.328 16.078 -5.133 1 97.62 73 ILE B O 1
ATOM 2240 N N . GLU B 1 74 ? 16.484 13.828 -5.07 1 96.69 74 GLU B N 1
ATOM 2241 C CA . GLU B 1 74 ? 17.828 13.852 -4.496 1 96.69 74 GLU B CA 1
ATOM 2242 C C . GLU B 1 74 ? 18.797 14.609 -5.395 1 96.69 74 GLU B C 1
ATOM 2244 O O . GLU B 1 74 ? 19.531 15.484 -4.926 1 96.69 74 GLU B O 1
ATOM 2249 N N . GLN B 1 75 ? 18.734 14.289 -6.66 1 94.81 75 GLN B N 1
ATOM 2250 C CA . GLN B 1 75 ? 19.609 14.922 -7.633 1 94.81 75 GLN B CA 1
ATOM 2251 C C . GLN B 1 75 ? 19.344 16.422 -7.734 1 94.81 75 GLN B C 1
ATOM 2253 O O . GLN B 1 75 ? 20.266 17.234 -7.797 1 94.81 75 GLN B O 1
ATOM 2258 N N . LYS B 1 76 ? 18.109 16.781 -7.758 1 96.38 76 LYS B N 1
ATOM 2259 C CA . LYS B 1 76 ? 17.719 18.188 -7.832 1 96.38 76 LYS B CA 1
ATOM 2260 C C . LYS B 1 76 ? 18.203 18.969 -6.605 1 96.38 76 LYS B C 1
ATOM 2262 O O . LYS B 1 76 ? 18.75 20.062 -6.727 1 96.38 76 LYS B O 1
ATOM 2267 N N . GLU B 1 77 ? 18.047 18.375 -5.457 1 96.94 77 GLU B N 1
ATOM 2268 C CA . GLU B 1 77 ? 18.469 19.031 -4.223 1 96.94 77 GLU B CA 1
ATOM 2269 C C . GLU B 1 77 ? 19.984 19.078 -4.113 1 96.94 77 GLU B C 1
ATOM 2271 O O . GLU B 1 77 ? 20.547 20.031 -3.566 1 96.94 77 GLU B O 1
ATOM 2276 N N . GLU B 1 78 ? 20.625 18.078 -4.594 1 95.12 78 GLU B N 1
ATOM 2277 C CA . GLU B 1 78 ? 22.078 18.078 -4.641 1 95.12 78 GLU B CA 1
ATOM 2278 C C . GLU B 1 78 ? 22.594 19.234 -5.504 1 95.12 78 GLU B C 1
ATOM 2280 O O . GLU B 1 78 ? 23.547 19.922 -5.125 1 95.12 78 GLU B O 1
ATOM 2285 N N . SER B 1 79 ? 21.938 19.438 -6.602 1 96 79 SER B N 1
ATOM 2286 C CA . SER B 1 79 ? 22.328 20.516 -7.512 1 96 79 SER B CA 1
ATOM 2287 C C . SER B 1 79 ? 22.109 21.891 -6.887 1 96 79 SER B C 1
ATOM 2289 O O . SER B 1 79 ? 22.812 22.844 -7.211 1 96 79 SER B O 1
ATOM 2291 N N . ARG B 1 80 ? 21.234 22.016 -5.938 1 95.94 80 ARG B N 1
ATOM 2292 C CA . ARG B 1 80 ? 20.922 23.266 -5.27 1 95.94 80 ARG B CA 1
ATOM 2293 C C . ARG B 1 80 ? 21.797 23.484 -4.047 1 95.94 80 ARG B C 1
ATOM 2295 O O . ARG B 1 80 ? 21.797 24.562 -3.453 1 95.94 80 ARG B O 1
ATOM 2302 N N . GLY B 1 81 ? 22.547 22.516 -3.646 1 93.06 81 GLY B N 1
ATOM 2303 C CA . GLY B 1 81 ? 23.484 22.594 -2.545 1 93.06 81 GLY B CA 1
ATOM 2304 C C . GLY B 1 81 ? 22.828 22.531 -1.182 1 93.06 81 GLY B C 1
ATOM 2305 O O . GLY B 1 81 ? 23.359 23.062 -0.2 1 93.06 81 GLY B O 1
ATOM 2306 N N . ASN B 1 82 ? 21.641 22.047 -1.09 1 92 82 ASN B N 1
ATOM 2307 C CA . ASN B 1 82 ? 20.938 21.906 0.187 1 92 82 ASN B CA 1
ATOM 2308 C C . ASN B 1 82 ? 21.391 20.641 0.926 1 92 82 ASN B C 1
ATOM 2310 O O . ASN B 1 82 ? 20.641 19.672 1.005 1 92 82 ASN B O 1
ATOM 2314 N N . GLU B 1 83 ? 22.438 20.672 1.639 1 91.19 83 GLU B N 1
ATOM 2315 C CA . GLU B 1 83 ? 23.109 19.516 2.203 1 91.19 83 GLU B CA 1
ATOM 2316 C C . GLU B 1 83 ? 22.25 18.844 3.27 1 91.19 83 GLU B C 1
ATOM 2318 O O . GLU B 1 83 ? 22.188 17.609 3.35 1 91.19 83 GLU B O 1
ATOM 2323 N N . ASP B 1 84 ? 21.578 19.609 4.051 1 91.88 84 ASP B N 1
ATOM 2324 C CA . ASP B 1 84 ? 20.75 19.062 5.117 1 91.88 84 ASP B CA 1
ATOM 2325 C C . ASP B 1 84 ? 19.594 18.25 4.547 1 91.88 84 ASP B C 1
ATOM 2327 O O . ASP B 1 84 ? 19.312 17.141 5.016 1 91.88 84 ASP B O 1
ATOM 2331 N N . ARG B 1 85 ? 19.016 18.766 3.531 1 94.12 85 ARG B N 1
ATOM 2332 C CA . ARG B 1 85 ? 17.906 18.062 2.898 1 94.12 85 ARG B CA 1
ATOM 2333 C C . ARG B 1 85 ? 18.391 16.828 2.154 1 94.12 85 ARG B C 1
ATOM 2335 O O . ARG B 1 85 ? 17.719 15.789 2.162 1 94.12 85 ARG B O 1
ATOM 2342 N N . VAL B 1 86 ? 19.547 16.969 1.598 1 96.38 86 VAL B N 1
ATOM 2343 C CA . VAL B 1 86 ? 20.094 15.867 0.813 1 96.38 86 VAL B CA 1
ATOM 2344 C C . VAL B 1 86 ? 20.328 14.656 1.717 1 96.38 86 VAL B C 1
ATOM 2346 O O . VAL B 1 86 ? 20.094 13.516 1.315 1 96.38 86 VAL B O 1
ATOM 2349 N N . THR B 1 87 ? 20.781 14.859 2.873 1 96.06 87 THR B N 1
ATOM 2350 C CA . THR B 1 87 ? 21.016 13.766 3.814 1 96.06 87 THR B CA 1
ATOM 2351 C C . THR B 1 87 ? 19.719 13.031 4.133 1 96.06 87 THR B C 1
ATOM 2353 O O . THR B 1 87 ? 19.672 11.797 4.129 1 96.06 87 THR B O 1
ATOM 2356 N N . LEU B 1 88 ? 18.625 13.766 4.316 1 96.75 88 LEU B N 1
ATOM 2357 C CA . LEU B 1 88 ? 17.328 13.172 4.605 1 96.75 88 LEU B CA 1
ATOM 2358 C C . LEU B 1 88 ? 16.812 12.375 3.414 1 96.75 88 LEU B C 1
ATOM 2360 O O . LEU B 1 88 ? 16.297 11.266 3.578 1 96.75 88 LEU B O 1
ATOM 2364 N N . ILE B 1 89 ? 16.984 12.922 2.295 1 97.81 89 ILE B N 1
ATOM 2365 C CA . ILE B 1 89 ? 16.5 12.297 1.075 1 97.81 89 ILE B CA 1
ATOM 2366 C C . ILE B 1 89 ? 17.266 11 0.807 1 97.81 89 ILE B C 1
ATOM 2368 O O . ILE B 1 89 ? 16.672 9.984 0.441 1 97.81 89 ILE B O 1
ATOM 2372 N N . LYS B 1 90 ? 18.562 11.039 1.003 1 95.56 90 LYS B N 1
ATOM 2373 C CA . LYS B 1 90 ? 19.422 9.875 0.791 1 95.56 90 LYS B CA 1
ATOM 2374 C C . LYS B 1 90 ? 19.031 8.734 1.732 1 95.56 90 LYS B C 1
ATOM 2376 O O . LYS B 1 90 ? 19 7.57 1.326 1 95.56 90 LYS B O 1
ATOM 2381 N N . ASP B 1 91 ? 18.766 9.109 2.883 1 96.06 91 ASP B N 1
ATOM 2382 C CA . ASP B 1 91 ? 18.344 8.109 3.855 1 96.06 91 ASP B CA 1
ATOM 2383 C C . ASP B 1 91 ? 17 7.484 3.459 1 96.06 91 ASP B C 1
ATOM 2385 O O . ASP B 1 91 ? 16.812 6.273 3.588 1 96.06 91 ASP B O 1
ATOM 2389 N N . TYR B 1 92 ? 16.156 8.336 3.035 1 97.5 92 TYR B N 1
ATOM 2390 C CA . TYR B 1 92 ? 14.836 7.859 2.617 1 97.5 92 TYR B CA 1
ATOM 2391 C C . TYR B 1 92 ? 14.945 6.973 1.383 1 97.5 92 TYR B C 1
ATOM 2393 O O . TYR B 1 92 ? 14.305 5.922 1.309 1 97.5 92 TYR B O 1
ATOM 2401 N N . ARG B 1 93 ? 15.734 7.32 0.434 1 96.81 93 ARG B N 1
ATOM 2402 C CA . ARG B 1 93 ? 16.016 6.504 -0.741 1 96.81 93 ARG B CA 1
ATOM 2403 C C . ARG B 1 93 ? 16.594 5.152 -0.341 1 96.81 93 ARG B C 1
ATOM 2405 O O . ARG B 1 93 ? 16.203 4.117 -0.884 1 96.81 93 ARG B O 1
ATOM 2412 N N . GLY B 1 94 ? 17.547 5.23 0.58 1 95.44 94 GLY B N 1
ATOM 2413 C CA . GLY B 1 94 ? 18.156 4.008 1.085 1 95.44 94 GLY B CA 1
ATOM 2414 C C . GLY B 1 94 ? 17.141 3.057 1.701 1 95.44 94 GLY B C 1
ATOM 2415 O O . GLY B 1 94 ? 17.234 1.842 1.516 1 95.44 94 GLY B O 1
ATOM 2416 N N . LYS B 1 95 ? 16.188 3.627 2.398 1 96.81 95 LYS B N 1
ATOM 2417 C CA . LYS B 1 95 ? 15.133 2.816 2.998 1 96.81 95 LYS B CA 1
ATOM 2418 C C . LYS B 1 95 ? 14.328 2.08 1.931 1 96.81 95 LYS B C 1
ATOM 2420 O O . LYS B 1 95 ? 14.039 0.889 2.074 1 96.81 95 LYS B O 1
ATOM 2425 N N . ILE B 1 96 ? 14 2.723 0.869 1 97.12 96 ILE B N 1
ATOM 2426 C CA . ILE B 1 96 ? 13.234 2.141 -0.229 1 97.12 96 ILE B CA 1
ATOM 2427 C C . ILE B 1 96 ? 14.062 1.056 -0.915 1 97.12 96 ILE B C 1
ATOM 2429 O O . ILE B 1 96 ? 13.539 -0.001 -1.273 1 97.12 96 ILE B O 1
ATOM 2433 N N . GLU B 1 97 ? 15.336 1.286 -1.014 1 95.31 97 GLU B N 1
ATOM 2434 C CA . GLU B 1 97 ? 16.219 0.312 -1.636 1 95.31 97 GLU B CA 1
ATOM 2435 C C . GLU B 1 97 ? 16.297 -0.973 -0.816 1 95.31 97 GLU B C 1
ATOM 2437 O O . GLU B 1 97 ? 16.312 -2.072 -1.375 1 95.31 97 GLU B O 1
ATOM 2442 N N . VAL B 1 98 ? 16.391 -0.777 0.43 1 96.5 98 VAL B N 1
ATOM 2443 C CA . VAL B 1 98 ? 16.438 -1.942 1.309 1 96.5 98 VAL B CA 1
ATOM 2444 C C . VAL B 1 98 ? 15.164 -2.762 1.15 1 96.5 98 VAL B C 1
ATOM 2446 O O . VAL B 1 98 ? 15.211 -3.99 1.078 1 96.5 98 VAL B O 1
ATOM 2449 N N . GLU B 1 99 ? 13.992 -2.041 1.063 1 96.94 99 GLU B N 1
ATOM 2450 C CA . GLU B 1 99 ? 12.719 -2.721 0.846 1 96.94 99 GLU B CA 1
ATOM 2451 C C . GLU B 1 99 ? 12.727 -3.49 -0.472 1 96.94 99 GLU B C 1
ATOM 2453 O O . GLU B 1 99 ? 12.344 -4.66 -0.513 1 96.94 99 GLU B O 1
ATOM 2458 N N . LEU B 1 100 ? 13.141 -2.836 -1.504 1 96.31 100 LEU B N 1
ATOM 2459 C CA . LEU B 1 100 ? 13.203 -3.428 -2.836 1 96.31 100 LEU B CA 1
ATOM 2460 C C . LEU B 1 100 ? 14.086 -4.672 -2.838 1 96.31 100 LEU B C 1
ATOM 2462 O O . LEU B 1 100 ? 13.695 -5.711 -3.375 1 96.31 100 LEU B O 1
ATOM 2466 N N . THR B 1 101 ? 15.172 -4.613 -2.207 1 96.06 101 THR B N 1
ATOM 2467 C CA . THR B 1 101 ? 16.141 -5.711 -2.158 1 96.06 101 THR B CA 1
ATOM 2468 C C . THR B 1 101 ? 15.555 -6.902 -1.403 1 96.06 101 THR B C 1
ATOM 2470 O O . THR B 1 101 ? 15.688 -8.047 -1.845 1 96.06 101 THR B O 1
ATOM 2473 N N . LYS B 1 102 ? 14.914 -6.578 -0.325 1 97.12 102 LYS B N 1
ATOM 2474 C CA . LYS B 1 102 ? 14.328 -7.641 0.483 1 97.12 102 LYS B CA 1
ATOM 2475 C C . LYS B 1 102 ? 13.273 -8.414 -0.307 1 97.12 102 LYS B C 1
ATOM 2477 O O . LYS B 1 102 ? 13.234 -9.648 -0.263 1 97.12 102 LYS B O 1
ATOM 2482 N N . ILE B 1 103 ? 12.438 -7.711 -1.034 1 97.56 103 ILE B N 1
ATOM 2483 C CA . ILE B 1 103 ? 11.375 -8.344 -1.802 1 97.56 103 ILE B CA 1
ATOM 2484 C C . ILE B 1 103 ? 11.977 -9.172 -2.936 1 97.56 103 ILE B C 1
ATOM 2486 O O . ILE B 1 103 ? 11.586 -10.32 -3.15 1 97.56 103 ILE B O 1
ATOM 2490 N N . CYS B 1 104 ? 12.938 -8.609 -3.623 1 96.56 104 CYS B N 1
ATOM 2491 C CA . CYS B 1 104 ? 13.578 -9.32 -4.723 1 96.56 104 CYS B CA 1
ATOM 2492 C C . CYS B 1 104 ? 14.289 -10.562 -4.219 1 96.56 104 CYS B C 1
ATOM 2494 O O . CYS B 1 104 ? 14.195 -11.633 -4.832 1 96.56 104 CYS B O 1
ATOM 2496 N N . ASP B 1 105 ? 15.008 -10.414 -3.109 1 96.75 105 ASP B N 1
ATOM 2497 C CA . ASP B 1 105 ? 15.68 -11.57 -2.535 1 96.75 105 ASP B CA 1
ATOM 2498 C C . ASP B 1 105 ? 14.688 -12.672 -2.176 1 96.75 105 ASP B C 1
ATOM 2500 O O . ASP B 1 105 ? 14.977 -13.859 -2.344 1 96.75 105 ASP B O 1
ATOM 2504 N N . GLY B 1 106 ? 13.578 -12.281 -1.672 1 96.38 106 GLY B N 1
ATOM 2505 C CA . GLY B 1 106 ? 12.547 -13.25 -1.316 1 96.38 106 GLY B CA 1
ATOM 2506 C C . GLY B 1 106 ? 12.07 -14.07 -2.498 1 96.38 106 GLY B C 1
ATOM 2507 O O . GLY B 1 106 ? 12.023 -15.297 -2.43 1 96.38 106 GLY B O 1
ATOM 2508 N N . ILE B 1 107 ? 11.719 -13.461 -3.576 1 97.56 107 ILE B N 1
ATOM 2509 C CA . ILE B 1 107 ? 11.195 -14.18 -4.73 1 97.56 107 ILE B CA 1
ATOM 2510 C C . ILE B 1 107 ? 12.312 -14.992 -5.379 1 97.56 107 ILE B C 1
ATOM 2512 O O . ILE B 1 107 ? 12.078 -16.094 -5.875 1 97.56 107 ILE B O 1
ATOM 2516 N N . LEU B 1 108 ? 13.523 -14.453 -5.371 1 97.38 108 LEU B N 1
ATOM 2517 C CA . LEU B 1 108 ? 14.641 -15.195 -5.941 1 97.38 108 LEU B CA 1
ATOM 2518 C C . LEU B 1 108 ? 14.914 -16.469 -5.152 1 97.38 108 LEU B C 1
ATOM 2520 O O . LEU B 1 108 ? 15.188 -17.516 -5.738 1 97.38 108 LEU B O 1
ATOM 2524 N N . LYS B 1 109 ? 14.836 -16.344 -3.865 1 96.69 109 LYS B N 1
ATOM 2525 C CA . LYS B 1 109 ? 15 -17.531 -3.018 1 96.69 109 LYS B CA 1
ATOM 2526 C C . LYS B 1 109 ? 13.914 -18.562 -3.305 1 96.69 109 LYS B C 1
ATOM 2528 O O . LYS B 1 109 ? 14.203 -19.75 -3.4 1 96.69 109 LYS B O 1
ATOM 2533 N N . LEU B 1 110 ? 12.688 -18.109 -3.443 1 94.94 110 LEU B N 1
ATOM 2534 C CA . LEU B 1 110 ? 11.57 -18.984 -3.742 1 94.94 110 LEU B CA 1
ATOM 2535 C C . LEU B 1 110 ? 11.773 -19.688 -5.082 1 94.94 110 LEU B C 1
ATOM 2537 O O . LEU B 1 110 ? 11.523 -20.891 -5.199 1 94.94 110 LEU B O 1
ATOM 2541 N N . LEU B 1 111 ? 12.25 -18.984 -6.055 1 95.81 111 LEU B N 1
ATOM 2542 C CA . LEU B 1 111 ? 12.508 -19.531 -7.379 1 95.81 111 LEU B CA 1
ATOM 2543 C C . LEU B 1 111 ? 13.609 -20.578 -7.328 1 95.81 111 LEU B C 1
ATOM 2545 O O . LEU B 1 111 ? 13.461 -21.672 -7.891 1 95.81 111 LEU B O 1
ATOM 2549 N N . ASP B 1 112 ? 14.602 -20.328 -6.578 1 94.31 112 ASP B N 1
ATOM 2550 C CA . ASP B 1 112 ? 15.789 -21.188 -6.566 1 94.31 112 ASP B CA 1
ATOM 2551 C C . ASP B 1 112 ? 15.562 -22.438 -5.707 1 94.31 112 ASP B C 1
ATOM 2553 O O . ASP B 1 112 ? 16.047 -23.516 -6.031 1 94.31 112 ASP B O 1
ATOM 2557 N N . SER B 1 113 ? 14.867 -22.281 -4.668 1 90.94 113 SER B N 1
ATOM 2558 C CA . SER B 1 113 ? 14.742 -23.391 -3.723 1 90.94 113 SER B CA 1
ATOM 2559 C C . SER B 1 113 ? 13.609 -24.328 -4.109 1 90.94 113 SER B C 1
ATOM 2561 O O . SER B 1 113 ? 13.703 -25.547 -3.906 1 90.94 113 SER B O 1
ATOM 2563 N N . HIS B 1 114 ? 12.617 -23.828 -4.734 1 87.44 114 HIS B N 1
ATOM 2564 C CA . HIS B 1 114 ? 11.438 -24.672 -4.871 1 87.44 114 HIS B CA 1
ATOM 2565 C C . HIS B 1 114 ? 10.961 -24.734 -6.32 1 87.44 114 HIS B C 1
ATOM 2567 O O . HIS B 1 114 ? 10.852 -25.828 -6.895 1 87.44 114 HIS B O 1
ATOM 2573 N N . LEU B 1 115 ? 10.859 -23.656 -6.977 1 93.88 115 LEU B N 1
ATOM 2574 C CA . LEU B 1 115 ? 10.078 -23.578 -8.211 1 93.88 115 LEU B CA 1
ATOM 2575 C C . LEU B 1 115 ? 10.906 -24.047 -9.398 1 93.88 115 LEU B C 1
ATOM 2577 O O . LEU B 1 115 ? 10.43 -24.844 -10.219 1 93.88 115 LEU B O 1
ATOM 2581 N N . VAL B 1 116 ? 12.148 -23.641 -9.469 1 93.31 116 VAL B N 1
ATOM 2582 C CA . VAL B 1 116 ? 12.984 -24.016 -10.609 1 93.31 116 VAL B CA 1
ATOM 2583 C C . VAL B 1 116 ? 13.328 -25.5 -10.531 1 93.31 116 VAL B C 1
ATOM 2585 O O . VAL B 1 116 ? 13.125 -26.234 -11.5 1 93.31 116 VAL B O 1
ATOM 2588 N N . PRO B 1 117 ? 13.727 -26 -9.367 1 90.94 117 PRO B N 1
ATOM 2589 C CA . PRO B 1 117 ? 14.07 -27.422 -9.289 1 90.94 117 PRO B CA 1
ATOM 2590 C C . PRO B 1 117 ? 12.867 -28.328 -9.492 1 90.94 117 PRO B C 1
ATOM 2592 O O . PRO B 1 117 ? 13.016 -29.453 -9.984 1 90.94 117 PRO B O 1
ATOM 2595 N N . SER B 1 118 ? 11.719 -27.875 -9.18 1 87.81 118 SER B N 1
ATOM 2596 C CA . SER B 1 118 ? 10.531 -28.719 -9.273 1 87.81 118 SER B CA 1
ATOM 2597 C C . SER B 1 118 ? 9.914 -28.656 -10.664 1 87.81 118 SER B C 1
ATOM 2599 O O . SER B 1 118 ? 8.992 -29.406 -10.977 1 87.81 118 SER B O 1
ATOM 2601 N N . SER B 1 119 ? 10.391 -27.812 -11.492 1 90.88 119 SER B N 1
ATOM 2602 C CA . SER B 1 119 ? 9.797 -27.625 -12.812 1 90.88 119 SER B CA 1
ATOM 2603 C C . SER B 1 119 ? 10.273 -28.703 -13.781 1 90.88 119 SER B C 1
ATOM 2605 O O . SER B 1 119 ? 11.469 -28.984 -13.867 1 90.88 119 SER B O 1
ATOM 2607 N N . THR B 1 120 ? 9.305 -29.359 -14.406 1 88.81 120 THR B N 1
ATOM 2608 C CA . THR B 1 120 ? 9.633 -30.422 -15.344 1 88.81 120 THR B CA 1
ATOM 2609 C C . THR B 1 120 ? 9.359 -29.969 -16.781 1 88.81 120 THR B C 1
ATOM 2611 O O . THR B 1 120 ? 10.141 -30.266 -17.688 1 88.81 120 THR B O 1
ATOM 2614 N N . ALA B 1 121 ? 8.289 -29.188 -17 1 90.12 121 ALA B N 1
ATOM 2615 C CA . ALA B 1 121 ? 7.934 -28.703 -18.328 1 90.12 121 ALA B CA 1
ATOM 2616 C C . ALA B 1 121 ? 8.867 -27.578 -18.766 1 90.12 121 ALA B C 1
ATOM 2618 O O . ALA B 1 121 ? 9.203 -26.688 -17.984 1 90.12 121 ALA B O 1
ATOM 2619 N N . PRO B 1 122 ? 9.297 -27.609 -20.016 1 92.5 122 PRO B N 1
ATOM 2620 C CA . PRO B 1 122 ? 10.172 -26.562 -20.531 1 92.5 122 PRO B CA 1
ATOM 2621 C C . PRO B 1 122 ? 9.555 -25.172 -20.422 1 92.5 122 PRO B C 1
ATOM 2623 O O . PRO B 1 122 ? 10.258 -24.188 -20.141 1 92.5 122 PRO B O 1
ATOM 2626 N N . GLU B 1 123 ? 8.289 -25.062 -20.656 1 93.44 123 GLU B N 1
ATOM 2627 C CA . GLU B 1 123 ? 7.602 -23.781 -20.594 1 93.44 123 GLU B CA 1
ATOM 2628 C C . GLU B 1 123 ? 7.668 -23.188 -19.188 1 93.44 123 GLU B C 1
ATOM 2630 O O . GLU B 1 123 ? 7.828 -21.969 -19.031 1 93.44 123 GLU B O 1
ATOM 2635 N N . SER B 1 124 ? 7.586 -24.062 -18.203 1 92.75 124 SER B N 1
ATOM 2636 C CA . SER B 1 124 ? 7.672 -23.609 -16.812 1 92.75 124 SER B CA 1
ATOM 2637 C C . SER B 1 124 ? 9.086 -23.156 -16.453 1 92.75 124 SER B C 1
ATOM 2639 O O . SER B 1 124 ? 9.266 -22.125 -15.797 1 92.75 124 SER B O 1
ATOM 2641 N N . LYS B 1 125 ? 10 -23.891 -16.938 1 92.62 125 LYS B N 1
ATOM 2642 C CA . LYS B 1 125 ? 11.391 -23.562 -16.656 1 92.62 125 LYS B CA 1
ATOM 2643 C C . LYS B 1 125 ? 11.758 -22.203 -17.266 1 92.62 125 LYS B C 1
ATOM 2645 O O . LYS B 1 125 ? 12.383 -21.375 -16.609 1 92.62 125 LYS B O 1
ATOM 2650 N N . VAL B 1 126 ? 11.32 -22.031 -18.5 1 94.94 126 VAL B N 1
ATOM 2651 C CA . VAL B 1 126 ? 11.594 -20.766 -19.188 1 94.94 126 VAL B CA 1
ATOM 2652 C C . VAL B 1 126 ? 10.914 -19.625 -18.438 1 94.94 126 VAL B C 1
ATOM 2654 O O . VAL B 1 126 ? 11.5 -18.547 -18.266 1 94.94 126 VAL B O 1
ATOM 2657 N N . PHE B 1 127 ? 9.758 -19.891 -18 1 96.81 127 PHE B N 1
ATOM 2658 C CA . PHE B 1 127 ? 8.992 -18.891 -17.266 1 96.81 127 PHE B CA 1
ATOM 2659 C C . PHE B 1 127 ? 9.742 -18.453 -16.016 1 96.81 127 PHE B C 1
ATOM 2661 O O . PHE B 1 127 ? 9.914 -17.25 -15.781 1 96.81 127 PHE B O 1
ATOM 2668 N N . TYR B 1 128 ? 10.289 -19.328 -15.234 1 96.81 128 TYR B N 1
ATOM 2669 C CA . TYR B 1 128 ? 10.953 -19.031 -13.969 1 96.81 128 TYR B CA 1
ATOM 2670 C C . TYR B 1 128 ? 12.305 -18.359 -14.211 1 96.81 128 TYR B C 1
ATOM 2672 O O . TYR B 1 128 ? 12.711 -17.484 -13.453 1 96.81 128 TYR B O 1
ATOM 2680 N N . LEU B 1 129 ? 12.891 -18.797 -15.25 1 95.62 129 LEU B N 1
ATOM 2681 C CA . LEU B 1 129 ? 14.18 -18.203 -15.562 1 95.62 129 LEU B CA 1
ATOM 2682 C C . LEU B 1 129 ? 14.016 -16.75 -15.992 1 95.62 129 LEU B C 1
ATOM 2684 O O . LEU B 1 129 ? 14.852 -15.898 -15.664 1 95.62 129 LEU B O 1
ATOM 2688 N N . LYS B 1 130 ? 13.008 -16.438 -16.719 1 96.69 130 LYS B N 1
ATOM 2689 C CA . LYS B 1 130 ? 12.688 -15.055 -17.062 1 96.69 130 LYS B CA 1
ATOM 2690 C C . LYS B 1 130 ? 12.414 -14.227 -15.812 1 96.69 130 LYS B C 1
ATOM 2692 O O . LYS B 1 130 ? 12.891 -13.094 -15.688 1 96.69 130 LYS B O 1
ATOM 2697 N N . MET B 1 131 ? 11.68 -14.781 -14.961 1 96.75 131 MET B N 1
ATOM 2698 C CA . MET B 1 131 ? 11.391 -14.109 -13.703 1 96.75 131 MET B CA 1
ATOM 2699 C C . MET B 1 131 ? 12.672 -13.805 -12.938 1 96.75 131 MET B C 1
ATOM 2701 O O . MET B 1 131 ? 12.844 -12.688 -12.438 1 96.75 131 MET B O 1
ATOM 2705 N N . LYS B 1 132 ? 13.539 -14.805 -12.859 1 96.38 132 LYS B N 1
ATOM 2706 C CA . LYS B 1 132 ? 14.812 -14.602 -12.188 1 96.38 132 LYS B CA 1
ATOM 2707 C C . LYS B 1 132 ? 15.594 -13.445 -12.805 1 96.38 132 LYS B C 1
ATOM 2709 O O . LYS B 1 132 ? 16.109 -12.578 -12.094 1 96.38 132 LYS B O 1
ATOM 2714 N N . GLY B 1 133 ? 15.648 -13.438 -14.086 1 95.75 133 GLY B N 1
ATOM 2715 C CA . GLY B 1 133 ? 16.328 -12.367 -14.789 1 95.75 133 GLY B CA 1
ATOM 2716 C C . GLY B 1 133 ? 15.773 -10.992 -14.461 1 95.75 133 GLY B C 1
ATOM 2717 O O . GLY B 1 133 ? 16.531 -10.039 -14.258 1 95.75 133 GLY B O 1
ATOM 2718 N N . ASP B 1 134 ? 14.531 -10.875 -14.414 1 95.69 134 ASP B N 1
ATOM 2719 C CA . ASP B 1 134 ? 13.859 -9.609 -14.148 1 95.69 134 ASP B CA 1
ATOM 2720 C C . ASP B 1 134 ? 14.227 -9.07 -12.773 1 95.69 134 ASP B C 1
ATOM 2722 O O . ASP B 1 134 ? 14.516 -7.879 -12.617 1 95.69 134 ASP B O 1
ATOM 2726 N N . TYR B 1 135 ? 14.281 -9.906 -11.812 1 96.38 135 TYR B N 1
ATOM 2727 C CA . TYR B 1 135 ? 14.461 -9.43 -10.445 1 96.38 135 TYR B CA 1
ATOM 2728 C C . TYR B 1 135 ? 15.938 -9.227 -10.125 1 96.38 135 TYR B C 1
ATOM 2730 O O . TYR B 1 135 ? 16.297 -8.375 -9.305 1 96.38 135 TYR B O 1
ATOM 2738 N N . TYR B 1 136 ? 16.812 -9.914 -10.836 1 93.94 136 TYR B N 1
ATOM 2739 C CA . TYR B 1 136 ? 18.234 -9.57 -10.773 1 93.94 136 TYR B CA 1
ATOM 2740 C C . TYR B 1 136 ? 18.5 -8.203 -11.406 1 93.94 136 TYR B C 1
ATOM 2742 O O . TYR B 1 136 ? 19.297 -7.418 -10.891 1 93.94 136 TYR B O 1
ATOM 2750 N N . SER B 1 137 ? 17.875 -8.008 -12.516 1 93.12 137 SER B N 1
ATOM 2751 C CA . SER B 1 137 ? 17.984 -6.711 -13.172 1 93.12 137 SER B CA 1
ATOM 2752 C C . SER B 1 137 ? 17.516 -5.586 -12.258 1 93.12 137 SER B C 1
ATOM 2754 O O . SER B 1 137 ? 18.125 -4.523 -12.203 1 93.12 137 SER B O 1
ATOM 2756 N N . THR B 1 138 ? 16.453 -5.852 -11.578 1 92.69 138 THR B N 1
ATOM 2757 C CA . THR B 1 138 ? 15.922 -4.879 -10.633 1 92.69 138 THR B CA 1
ATOM 2758 C C . THR B 1 138 ? 16.938 -4.574 -9.539 1 92.69 138 THR B C 1
ATOM 2760 O O . THR B 1 138 ? 17.172 -3.41 -9.203 1 92.69 138 THR B O 1
ATOM 2763 N N . LEU B 1 139 ? 17.594 -5.547 -9.062 1 92.56 139 LEU B N 1
ATOM 2764 C CA . LEU B 1 139 ? 18.594 -5.395 -8.008 1 92.56 139 LEU B CA 1
ATOM 2765 C C . LEU B 1 139 ? 19.797 -4.629 -8.523 1 92.56 139 LEU B C 1
ATOM 2767 O O . LEU B 1 139 ? 20.375 -3.805 -7.797 1 92.56 139 LEU B O 1
ATOM 2771 N N . ARG B 1 140 ? 20.188 -4.727 -9.68 1 89.69 140 ARG B N 1
ATOM 2772 C CA . ARG B 1 140 ? 21.344 -4.051 -10.273 1 89.69 140 ARG B CA 1
ATOM 2773 C C . ARG B 1 140 ? 21.047 -2.576 -10.516 1 89.69 140 ARG B C 1
ATOM 2775 O O . ARG B 1 140 ? 21.891 -1.716 -10.258 1 89.69 140 ARG B O 1
ATOM 2782 N N . SER B 1 141 ? 19.922 -2.328 -11 1 84.44 141 SER B N 1
ATOM 2783 C CA . SER B 1 141 ? 19.516 -0.958 -11.312 1 84.44 141 SER B CA 1
ATOM 2784 C C . SER B 1 141 ? 19.484 -0.093 -10.062 1 84.44 141 SER B C 1
ATOM 2786 O O . SER B 1 141 ? 19.875 1.077 -10.094 1 84.44 141 SER B O 1
ATOM 2788 N N . SER B 1 142 ? 19.094 -0.651 -8.984 1 80 142 SER B N 1
ATOM 2789 C CA . SER B 1 142 ? 18.984 0.115 -7.746 1 80 142 SER B CA 1
ATOM 2790 C C . SER B 1 142 ? 20.344 0.342 -7.105 1 80 142 SER B C 1
ATOM 2792 O O . SER B 1 142 ? 20.531 1.31 -6.363 1 80 142 SER B O 1
ATOM 2794 N N . ARG B 1 143 ? 21.281 -0.539 -7.324 1 72.88 143 ARG B N 1
ATOM 2795 C CA . ARG B 1 143 ? 22.625 -0.404 -6.781 1 72.88 143 ARG B CA 1
ATOM 2796 C C . ARG B 1 143 ? 23.469 0.555 -7.621 1 72.88 143 ARG B C 1
ATOM 2798 O O . ARG B 1 143 ? 24.219 1.363 -7.078 1 72.88 143 ARG B O 1
ATOM 2805 N N . VAL B 1 144 ? 23.344 0.335 -8.953 1 63.53 144 VAL B N 1
ATOM 2806 C CA . VAL B 1 144 ? 24.125 1.17 -9.867 1 63.53 144 VAL B CA 1
ATOM 2807 C C . VAL B 1 144 ? 23.703 2.631 -9.711 1 63.53 144 VAL B C 1
ATOM 2809 O O . VAL B 1 144 ? 24.547 3.531 -9.742 1 63.53 144 VAL B O 1
ATOM 2812 N N . GLU B 1 145 ? 22.422 2.771 -9.531 1 57.19 145 GLU B N 1
ATOM 2813 C CA . GLU B 1 145 ? 22.016 4.16 -9.344 1 57.19 145 GLU B CA 1
ATOM 2814 C C . GLU B 1 145 ? 22.641 4.746 -8.078 1 57.19 145 GLU B C 1
ATOM 2816 O O . GLU B 1 145 ? 22.891 5.949 -8.008 1 57.19 145 GLU B O 1
ATOM 2821 N N . LEU B 1 146 ? 22.734 3.883 -7.078 1 53.5 146 LEU B N 1
ATOM 2822 C CA . LEU B 1 146 ? 23.484 4.312 -5.898 1 53.5 146 LEU B CA 1
ATOM 2823 C C . LEU B 1 146 ? 24.938 4.574 -6.238 1 53.5 146 LEU B C 1
ATOM 2825 O O . LEU B 1 146 ? 25.578 5.457 -5.652 1 53.5 146 LEU B O 1
ATOM 2829 N N . ARG B 1 147 ? 25.531 3.232 -6.773 1 50.62 147 ARG B N 1
ATOM 2830 C CA . ARG B 1 147 ? 26.953 3.371 -7.043 1 50.62 147 ARG B CA 1
ATOM 2831 C C . ARG B 1 147 ? 27.203 4.277 -8.25 1 50.62 147 ARG B C 1
ATOM 2833 O O . ARG B 1 147 ? 26.484 4.199 -9.242 1 50.62 147 ARG B O 1
ATOM 2840 N N . GLY B 1 148 ? 27.203 5.52 -8.477 1 44.34 148 GLY B N 1
ATOM 2841 C CA . GLY B 1 148 ? 27.547 6.395 -9.586 1 44.34 148 GLY B CA 1
ATOM 2842 C C . GLY B 1 148 ? 27.641 5.672 -10.914 1 44.34 148 GLY B C 1
ATOM 2843 O O . GLY B 1 148 ? 27.531 4.445 -10.969 1 44.34 148 GLY B O 1
ATOM 2844 N N . ARG B 1 149 ? 28.25 6.406 -12.273 1 36.84 149 ARG B N 1
ATOM 2845 C CA . ARG B 1 149 ? 28.656 6.133 -13.648 1 36.84 149 ARG B CA 1
ATOM 2846 C C . ARG B 1 149 ? 29.391 4.801 -13.75 1 36.84 149 ARG B C 1
ATOM 2848 O O . ARG B 1 149 ? 29.734 4.355 -14.844 1 36.84 149 ARG B O 1
ATOM 2855 N N . MET B 1 150 ? 29.969 4.223 -12.766 1 32.41 150 MET B N 1
ATOM 2856 C CA . MET B 1 150 ? 31.062 3.322 -13.141 1 32.41 150 MET B CA 1
ATOM 2857 C C . MET B 1 150 ? 30.547 1.904 -13.359 1 32.41 150 MET B C 1
ATOM 2859 O O . MET B 1 150 ? 31.109 1.153 -14.164 1 32.41 150 MET B O 1
ATOM 2863 N N . LEU B 1 151 ? 29.641 1.3 -12.688 1 37.84 151 LEU B N 1
ATOM 2864 C CA . LEU B 1 151 ? 29.625 -0.159 -12.695 1 37.84 151 LEU B CA 1
ATOM 2865 C C . LEU B 1 151 ? 28.688 -0.693 -13.766 1 37.84 151 LEU B C 1
ATOM 2867 O O . LEU B 1 151 ? 27.469 -0.779 -13.547 1 37.84 151 LEU B O 1
ATOM 2871 N N . LEU B 1 152 ? 28.562 -0.222 -14.891 1 36.91 152 LEU B N 1
ATOM 2872 C CA . LEU B 1 152 ? 27.844 -0.839 -16 1 36.91 152 LEU B CA 1
ATOM 2873 C C . LEU B 1 152 ? 28.219 -2.307 -16.156 1 36.91 152 LEU B C 1
ATOM 2875 O O . LEU B 1 152 ? 27.766 -2.984 -17.078 1 36.91 152 LEU B O 1
ATOM 2879 N N . ARG B 1 153 ? 29.297 -2.951 -15.555 1 34.66 153 ARG B N 1
ATOM 2880 C CA . ARG B 1 153 ? 29.891 -4.09 -16.25 1 34.66 153 ARG B CA 1
ATOM 2881 C C . ARG B 1 153 ? 29.094 -5.363 -16 1 34.66 153 ARG B C 1
ATOM 2883 O O . ARG B 1 153 ? 29.312 -6.371 -16.672 1 34.66 153 ARG B O 1
ATOM 2890 N N . THR B 1 154 ? 28.5 -5.637 -14.867 1 36.16 154 THR B N 1
ATOM 2891 C CA . THR B 1 154 ? 28.391 -7.074 -14.641 1 36.16 154 THR B CA 1
ATOM 2892 C C . THR B 1 154 ? 27.078 -7.613 -15.211 1 36.16 154 THR B C 1
ATOM 2894 O O . THR B 1 154 ? 26.609 -8.672 -14.789 1 36.16 154 THR B O 1
ATOM 2897 N N . PRO B 1 155 ? 26.312 -6.961 -15.93 1 39.84 155 PRO B N 1
ATOM 2898 C CA . PRO B 1 155 ? 25.078 -7.641 -16.328 1 39.84 155 PRO B CA 1
ATOM 2899 C C . PRO B 1 155 ? 25.328 -8.914 -17.125 1 39.84 155 PRO B C 1
ATOM 2901 O O . PRO B 1 155 ? 24.391 -9.523 -17.641 1 39.84 155 PRO B O 1
ATOM 2904 N N . TRP B 1 156 ? 26.484 -9.273 -17.469 1 36.44 156 TRP B N 1
ATOM 2905 C CA . TRP B 1 156 ? 26.781 -10.164 -18.578 1 36.44 156 TRP B CA 1
ATOM 2906 C C . TRP B 1 156 ? 26.328 -11.586 -18.266 1 36.44 156 TRP B C 1
ATOM 2908 O O . TRP B 1 156 ? 25.812 -12.289 -19.141 1 36.44 156 TRP B O 1
ATOM 2918 N N . SER B 1 157 ? 26.422 -12.07 -17.062 1 40.03 157 SER B N 1
ATOM 2919 C CA . SER B 1 157 ? 26.391 -13.523 -16.953 1 40.03 157 SER B CA 1
ATOM 2920 C C . SER B 1 157 ? 24.984 -14.062 -17.109 1 40.03 157 SER B C 1
ATOM 2922 O O . SER B 1 157 ? 24.781 -15.164 -17.641 1 40.03 157 SER B O 1
ATOM 2924 N N . HIS B 1 158 ? 23.922 -13.359 -16.703 1 40.31 158 HIS B N 1
ATOM 2925 C CA . HIS B 1 158 ? 22.594 -13.961 -16.75 1 40.31 158 HIS B CA 1
ATOM 2926 C C . HIS B 1 158 ? 22.016 -13.922 -18.156 1 40.31 158 HIS B C 1
ATOM 2928 O O . HIS B 1 158 ? 21.234 -14.797 -18.531 1 40.31 158 HIS B O 1
ATOM 2934 N N . THR B 1 159 ? 22.406 -12.898 -18.938 1 40.56 159 THR B N 1
ATOM 2935 C CA . THR B 1 159 ? 21.969 -12.852 -20.328 1 40.56 159 THR B CA 1
ATOM 2936 C C . THR B 1 159 ? 22.547 -14.023 -21.125 1 40.56 159 THR B C 1
ATOM 2938 O O . THR B 1 159 ? 21.953 -14.484 -22.094 1 40.56 159 THR B O 1
ATOM 2941 N N . LYS B 1 160 ? 23.688 -14.523 -20.734 1 38.75 160 LYS B N 1
ATOM 2942 C CA . LYS B 1 160 ? 24.25 -15.664 -21.453 1 38.75 160 LYS B CA 1
ATOM 2943 C C . LYS B 1 160 ? 23.422 -16.922 -21.234 1 38.75 160 LYS B C 1
ATOM 2945 O O . LYS B 1 160 ? 23.234 -17.719 -22.156 1 38.75 160 LYS B O 1
ATOM 2950 N N . LEU B 1 161 ? 22.891 -17.094 -20.062 1 38.94 161 LEU B N 1
ATOM 2951 C CA . LEU B 1 161 ? 22.109 -18.312 -19.859 1 38.94 161 LEU B CA 1
ATOM 2952 C C . LEU B 1 161 ? 20.828 -18.281 -20.688 1 38.94 161 LEU B C 1
ATOM 2954 O O . LEU B 1 161 ? 20.453 -19.297 -21.281 1 38.94 161 LEU B O 1
ATOM 2958 N N . LEU B 1 162 ? 20.188 -17.141 -20.844 1 40.88 162 LEU B N 1
ATOM 2959 C CA . LEU B 1 162 ? 19 -17.047 -21.672 1 40.88 162 LEU B CA 1
ATOM 2960 C C . LEU B 1 162 ? 19.328 -17.359 -23.125 1 40.88 162 LEU B C 1
ATOM 2962 O O . LEU B 1 162 ? 18.531 -17.969 -23.844 1 40.88 162 LEU B O 1
ATOM 2966 N N . ARG B 1 163 ? 20.531 -16.922 -23.516 1 41.78 163 ARG B N 1
ATOM 2967 C CA . ARG B 1 163 ? 20.953 -17.172 -24.891 1 41.78 163 ARG B CA 1
ATOM 2968 C C . ARG B 1 163 ? 21.172 -18.672 -25.109 1 41.78 163 ARG B C 1
ATOM 2970 O O . ARG B 1 163 ? 20.875 -19.188 -26.188 1 41.78 163 ARG B O 1
ATOM 2977 N N . ARG B 1 164 ? 21.672 -19.328 -24.219 1 39.91 164 ARG B N 1
ATOM 2978 C CA . ARG B 1 164 ? 21.953 -20.734 -24.422 1 39.91 164 ARG B CA 1
ATOM 2979 C C . ARG B 1 164 ? 20.672 -21.547 -24.484 1 39.91 164 ARG B C 1
ATOM 2981 O O . ARG B 1 164 ? 20.562 -22.5 -25.266 1 39.91 164 ARG B O 1
ATOM 2988 N N . LEU B 1 165 ? 19.688 -21.219 -23.703 1 41.81 165 LEU B N 1
ATOM 2989 C CA . LEU B 1 165 ? 18.438 -21.969 -23.75 1 41.81 165 LEU B CA 1
ATOM 2990 C C . LEU B 1 165 ? 17.672 -21.672 -25.047 1 41.81 165 LEU B C 1
ATOM 2992 O O . LEU B 1 165 ? 16.984 -22.547 -25.578 1 41.81 165 LEU B O 1
ATOM 2996 N N . HIS B 1 166 ? 17.781 -20.453 -25.562 1 42.41 166 HIS B N 1
ATOM 2997 C CA . HIS B 1 166 ? 17.203 -20.141 -26.875 1 42.41 166 HIS B CA 1
ATOM 2998 C C . HIS B 1 166 ? 17.797 -21.031 -27.969 1 42.41 166 HIS B C 1
ATOM 3000 O O . HIS B 1 166 ? 17.078 -21.453 -28.875 1 42.41 166 HIS B O 1
ATOM 3006 N N . LEU B 1 167 ? 19.109 -21.219 -27.922 1 39.59 167 LEU B N 1
ATOM 3007 C CA . LEU B 1 167 ? 19.734 -21.938 -29.031 1 39.59 167 LEU B CA 1
ATOM 3008 C C . LEU B 1 167 ? 19.312 -23.391 -29.031 1 39.59 167 LEU B C 1
ATOM 3010 O O . LEU B 1 167 ? 19.375 -24.062 -30.078 1 39.59 167 LEU B O 1
ATOM 3014 N N . GLN B 1 168 ? 19.234 -24 -27.922 1 37.94 168 GLN B N 1
ATOM 3015 C CA . GLN B 1 168 ? 19 -25.422 -28.125 1 37.94 168 GLN B CA 1
ATOM 3016 C C . GLN B 1 168 ? 17.594 -25.688 -28.625 1 37.94 168 GLN B C 1
ATOM 3018 O O . GLN B 1 168 ? 17.375 -26.516 -29.516 1 37.94 168 GLN B O 1
ATOM 3023 N N . SER B 1 169 ? 16.422 -25.812 -27.797 1 37.38 169 SER B N 1
ATOM 3024 C CA . SER B 1 169 ? 15.219 -26.5 -28.234 1 37.38 169 SER B CA 1
ATOM 3025 C C . SER B 1 169 ? 14.25 -25.547 -28.922 1 37.38 169 SER B C 1
ATOM 3027 O O . SER B 1 169 ? 13.18 -25.969 -29.375 1 37.38 169 SER B O 1
ATOM 3029 N N . CYS B 1 170 ? 14.016 -24.219 -28.406 1 34.09 170 CYS B N 1
ATOM 3030 C CA . CYS B 1 170 ? 12.664 -23.781 -28.719 1 34.09 170 CYS B CA 1
ATOM 3031 C C . CYS B 1 170 ? 12.516 -23.438 -30.188 1 34.09 170 CYS B C 1
ATOM 3033 O O . CYS B 1 170 ? 13.375 -22.766 -30.766 1 34.09 170 CYS B O 1
ATOM 3035 N N . PRO B 1 171 ? 11.578 -24.062 -30.969 1 35.41 171 PRO B N 1
ATOM 3036 C CA . PRO B 1 171 ? 11.055 -23.594 -32.25 1 35.41 171 PRO B CA 1
ATOM 3037 C C . PRO B 1 171 ? 10.828 -22.078 -32.281 1 35.41 171 PRO B C 1
ATOM 3039 O O . PRO B 1 171 ? 10.734 -21.453 -31.219 1 35.41 171 PRO B O 1
ATOM 3042 N N . ARG B 1 172 ? 10.898 -21.281 -33.5 1 33.94 172 ARG B N 1
ATOM 3043 C CA . ARG B 1 172 ? 10.82 -19.922 -34 1 33.94 172 ARG B CA 1
ATOM 3044 C C . ARG B 1 172 ? 9.727 -19.125 -33.281 1 33.94 172 ARG B C 1
ATOM 3046 O O . ARG B 1 172 ? 9.625 -17.906 -33.438 1 33.94 172 ARG B O 1
ATOM 3053 N N . LEU B 1 173 ? 8.578 -19.672 -32.812 1 32.47 173 LEU B N 1
ATOM 3054 C CA . LEU B 1 173 ? 7.363 -18.875 -32.75 1 32.47 173 LEU B CA 1
ATOM 3055 C C . LEU B 1 173 ? 7.473 -17.828 -31.641 1 32.47 173 LEU B C 1
ATOM 3057 O O . LEU B 1 173 ? 6.953 -16.719 -31.781 1 32.47 173 LEU B O 1
ATOM 3061 N N . ILE B 1 174 ? 7.852 -18.172 -30.406 1 31.16 174 ILE B N 1
ATOM 3062 C CA . ILE B 1 174 ? 7.336 -17.297 -29.375 1 31.16 174 ILE B CA 1
ATOM 3063 C C . ILE B 1 174 ? 8.211 -16.047 -29.266 1 31.16 174 ILE B C 1
ATOM 3065 O O . ILE B 1 174 ? 9.188 -16.031 -28.5 1 31.16 174 ILE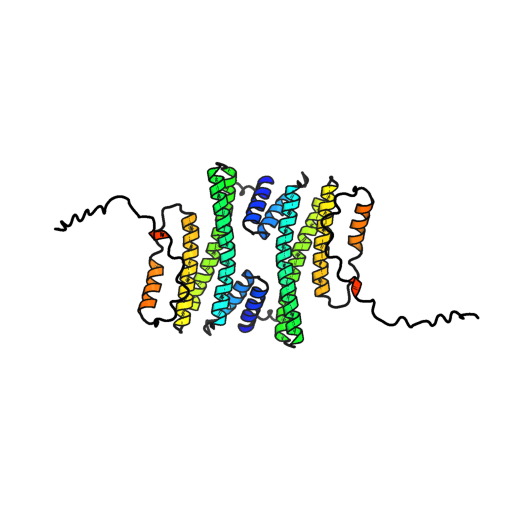 B O 1
ATOM 3069 N N . LEU B 1 175 ? 9.023 -15.602 -30.312 1 32.47 175 LEU B N 1
ATOM 3070 C CA . LEU B 1 175 ? 9.891 -14.43 -30.344 1 32.47 175 LEU B CA 1
ATOM 3071 C C . LEU B 1 175 ? 9.117 -13.172 -29.953 1 32.47 175 LEU B C 1
ATOM 3073 O O . LEU B 1 175 ? 9.641 -12.062 -30.062 1 32.47 175 LEU B O 1
ATOM 3077 N N . LEU B 1 176 ? 7.805 -13.172 -29.984 1 29.48 176 LEU B N 1
ATOM 3078 C CA . LEU B 1 176 ? 7.168 -11.867 -30.109 1 29.48 176 LEU B CA 1
ATOM 3079 C C . LEU B 1 176 ? 7.656 -10.914 -29.016 1 29.48 176 LEU B C 1
ATOM 3081 O O . LEU B 1 176 ? 8.016 -9.766 -29.312 1 29.48 176 LEU B O 1
ATOM 3085 N N . GLY B 1 177 ? 7.074 -11.031 -27.844 1 30.17 177 GLY B N 1
ATOM 3086 C CA . GLY B 1 177 ? 6.77 -9.867 -27.031 1 30.17 177 GLY B CA 1
ATOM 3087 C C . GLY B 1 177 ? 7.98 -9.328 -26.281 1 30.17 177 GLY B C 1
ATOM 3088 O O . GLY B 1 177 ? 7.895 -8.297 -25.625 1 30.17 177 GLY B O 1
ATOM 3089 N N . LEU B 1 178 ? 9.016 -10.086 -26.047 1 31.17 178 LEU B N 1
ATOM 3090 C CA . LEU B 1 178 ? 9.992 -9.578 -25.078 1 31.17 178 LEU B CA 1
ATOM 3091 C C . LEU B 1 178 ? 11.023 -8.703 -25.781 1 31.17 178 LEU B C 1
ATOM 3093 O O . LEU B 1 178 ? 12.148 -8.555 -25.281 1 31.17 178 LEU B O 1
ATOM 3097 N N . GLY B 1 179 ? 10.867 -8.195 -27.047 1 30.08 179 GLY B N 1
ATOM 3098 C CA . GLY B 1 179 ? 11.891 -7.473 -27.781 1 30.08 179 GLY B CA 1
ATOM 3099 C C . GLY B 1 179 ? 12.453 -6.285 -27.031 1 30.08 179 GLY B C 1
ATOM 3100 O O . GLY B 1 179 ? 13.461 -5.707 -27.422 1 30.08 179 GLY B O 1
ATOM 3101 N N . TRP B 1 180 ? 11.664 -5.629 -26.125 1 27.16 180 TRP B N 1
ATOM 3102 C CA . TRP B 1 180 ? 11.891 -4.188 -26.094 1 27.16 180 TRP B CA 1
ATOM 3103 C C . TRP B 1 180 ? 13.289 -3.869 -25.578 1 27.16 180 TRP B C 1
ATOM 3105 O O . TRP B 1 180 ? 14.039 -3.131 -26.234 1 27.16 180 TRP B O 1
ATOM 3115 N N . HIS B 1 181 ? 13.539 -3.594 -24.266 1 30.14 181 HIS B N 1
ATOM 3116 C CA . HIS B 1 181 ? 14.227 -2.398 -23.781 1 30.14 181 HIS B CA 1
ATOM 3117 C C . HIS B 1 181 ? 15.734 -2.617 -23.719 1 30.14 181 HIS B C 1
ATOM 3119 O O . HIS B 1 181 ? 16.422 -1.937 -22.953 1 30.14 181 HIS B O 1
ATOM 3125 N N . SER B 1 182 ? 16.297 -3.543 -24.391 1 29.7 182 SER B N 1
ATOM 3126 C CA . SER B 1 182 ? 17.734 -3.686 -24.234 1 29.7 182 SER B CA 1
ATOM 3127 C C . SER B 1 182 ? 18.469 -2.471 -24.781 1 29.7 182 SER B C 1
ATOM 3129 O O . SER B 1 182 ? 19.703 -2.502 -24.938 1 29.7 182 SER B O 1
ATOM 3131 N N . THR B 1 183 ? 17.828 -1.478 -25.406 1 28.03 183 THR B N 1
ATOM 3132 C CA . THR B 1 183 ? 18.547 -0.546 -26.281 1 28.03 183 THR B CA 1
ATOM 3133 C C . THR B 1 183 ? 19.594 0.234 -25.484 1 28.03 183 THR B C 1
ATOM 3135 O O . THR B 1 183 ? 20.281 1.087 -26.031 1 28.03 183 THR B O 1
ATOM 3138 N N . SER B 1 184 ? 19.578 0.292 -24.188 1 27.09 184 SER B N 1
ATOM 3139 C CA . SER B 1 184 ? 20.125 1.579 -23.797 1 27.09 184 SER B CA 1
ATOM 3140 C C . SER B 1 184 ? 21.625 1.652 -24.109 1 27.09 184 SER B C 1
ATOM 3142 O O . SER B 1 184 ? 22.156 2.734 -24.359 1 27.09 184 SER B O 1
ATOM 3144 N N . GLN B 1 185 ? 22.422 0.677 -23.719 1 26.48 185 GLN B N 1
ATOM 3145 C CA . GLN B 1 185 ? 23.766 1.156 -23.422 1 26.48 185 GLN B CA 1
ATOM 3146 C C . GLN B 1 185 ? 24.578 1.346 -24.703 1 26.48 185 GLN B C 1
ATOM 3148 O O . GLN B 1 185 ? 25.734 1.771 -24.656 1 26.48 185 GLN B O 1
ATOM 3153 N N . CYS B 1 186 ? 24.141 0.728 -25.859 1 25.47 186 CYS B N 1
ATOM 3154 C CA . CYS B 1 186 ? 25.219 0.642 -26.828 1 25.47 186 CYS B CA 1
ATOM 3155 C C . CYS B 1 186 ? 25.562 2.02 -27.391 1 25.47 186 CYS B C 1
ATOM 3157 O O . CYS B 1 186 ? 26.359 2.137 -28.312 1 25.47 186 CYS B O 1
ATOM 3159 N N . SER B 1 187 ? 24.688 3.01 -27.25 1 26.38 187 SER B N 1
ATOM 3160 C CA . SER B 1 187 ? 24.844 4.094 -28.203 1 26.38 187 SER B CA 1
ATOM 3161 C C . SER B 1 187 ? 26.188 4.801 -28.016 1 26.38 187 SER B C 1
ATOM 3163 O O . SER B 1 187 ? 26.625 5.559 -28.891 1 26.38 187 SER B O 1
ATOM 3165 N N . ILE B 1 188 ? 26.641 5.031 -26.859 1 25.58 188 ILE B N 1
ATOM 3166 C CA . ILE B 1 188 ? 27.266 6.348 -26.844 1 25.58 188 ILE B CA 1
ATOM 3167 C C . ILE B 1 188 ? 28.641 6.277 -27.5 1 25.58 188 ILE B C 1
ATOM 3169 O O . ILE B 1 188 ? 29.375 7.273 -27.547 1 25.58 188 ILE B O 1
ATOM 3173 N N . MET B 1 189 ? 29.141 5.09 -27.953 1 24.78 189 MET B N 1
ATOM 3174 C CA . MET B 1 189 ? 30.562 5.266 -28.266 1 24.78 189 MET B CA 1
ATOM 3175 C C . MET B 1 189 ? 30.734 5.98 -29.594 1 24.78 189 MET B C 1
ATOM 3177 O O . MET B 1 189 ? 30.969 5.336 -30.625 1 24.78 189 MET B O 1
ATOM 3181 N N . ARG B 1 190 ? 29.766 6.598 -30.312 1 26.39 190 ARG B N 1
ATOM 3182 C CA . ARG B 1 190 ? 30.062 7.137 -31.641 1 26.39 190 ARG B CA 1
ATOM 3183 C C . ARG B 1 190 ? 31.234 8.109 -31.578 1 26.39 190 ARG B C 1
ATOM 3185 O O . ARG B 1 190 ? 31.109 9.219 -31.062 1 26.39 190 ARG B O 1
ATOM 3192 N N . SER B 1 191 ? 32.438 7.684 -31.344 1 23.5 191 SER B N 1
ATOM 3193 C CA . SER B 1 191 ? 33.594 8.562 -31.609 1 23.5 191 SER B CA 1
ATOM 3194 C C . SER B 1 191 ? 33.469 9.188 -33 1 23.5 191 SER B C 1
ATOM 3196 O O . SER B 1 191 ? 32.781 8.672 -33.875 1 23.5 191 SER B O 1
ATOM 3198 N N . SER B 1 192 ? 34.125 10.438 -33.375 1 26.23 192 SER B N 1
ATOM 3199 C CA . SER B 1 192 ? 34.344 11.508 -34.344 1 26.23 192 SER B CA 1
ATOM 3200 C C . SER B 1 192 ? 34.719 10.945 -35.719 1 26.23 192 SER B C 1
ATOM 3202 O O . SER B 1 192 ? 34.094 11.312 -36.719 1 26.23 192 SER B O 1
ATOM 3204 N N . THR B 1 193 ? 36.062 10.648 -36.062 1 24.94 193 THR B N 1
ATOM 3205 C CA . THR B 1 193 ? 36.906 11.141 -37.156 1 24.94 193 THR B CA 1
ATOM 3206 C C . THR B 1 193 ? 36.719 10.312 -38.406 1 24.94 193 THR B C 1
ATOM 3208 O O . THR B 1 193 ? 36.969 10.789 -39.531 1 24.94 193 THR B O 1
ATOM 3211 N N . ARG B 1 194 ? 36.688 9 -38.562 1 23.31 194 ARG B N 1
ATOM 3212 C CA . ARG B 1 194 ? 37.531 8.539 -39.656 1 23.31 194 ARG B CA 1
ATOM 3213 C C . ARG B 1 194 ? 36.906 8.875 -41 1 23.31 194 ARG B C 1
ATOM 3215 O O . ARG B 1 194 ? 37.594 9.305 -41.938 1 23.31 194 ARG B O 1
ATOM 3222 N N . LEU B 1 195 ? 35.719 8.281 -41.469 1 21.05 195 LEU B N 1
ATOM 3223 C CA . LEU B 1 195 ? 35.75 7.539 -42.719 1 21.05 195 LEU B CA 1
ATOM 3224 C C . LEU B 1 195 ? 35.594 8.469 -43.938 1 21.05 195 LEU B C 1
ATOM 3226 O O . LEU B 1 195 ? 34.5 8.969 -44.188 1 21.05 195 LEU B O 1
ATOM 3230 N N . THR B 1 196 ? 36.469 9.531 -44.188 1 23.92 196 THR B N 1
ATOM 3231 C CA . THR B 1 196 ? 36.594 10.328 -45.406 1 23.92 196 THR B CA 1
ATOM 3232 C C . THR B 1 196 ? 36.906 9.438 -46.594 1 23.92 196 THR B C 1
ATOM 3234 O O . THR B 1 196 ? 37.531 9.883 -47.562 1 23.92 196 THR B O 1
ATOM 3237 N N . VAL B 1 197 ? 36.75 8.141 -46.75 1 22.16 197 VAL B N 1
ATOM 3238 C CA . VAL B 1 197 ? 37.375 7.551 -47.906 1 22.16 197 VAL B CA 1
ATOM 3239 C C . VAL B 1 197 ? 36.75 8.164 -49.188 1 22.16 197 VAL B C 1
ATOM 3241 O O . VAL B 1 197 ? 35.562 8.062 -49.406 1 22.16 197 VAL B O 1
ATOM 3244 N N . LEU B 1 198 ? 37.438 9.227 -49.844 1 23.67 198 LEU B N 1
ATOM 3245 C CA . LEU B 1 198 ? 37.375 9.992 -51.062 1 23.67 198 LEU B CA 1
ATOM 3246 C C . LEU B 1 198 ? 37.375 9.07 -52.281 1 23.67 198 LEU B C 1
ATOM 3248 O O . LEU B 1 198 ? 38.375 8.461 -52.594 1 23.67 198 LEU B O 1
ATOM 3252 N N . ALA B 1 199 ? 36.688 7.918 -52.438 1 20.77 199 ALA B N 1
ATOM 3253 C CA . ALA B 1 199 ? 36.969 7.141 -53.625 1 20.77 199 ALA B CA 1
ATOM 3254 C C . ALA B 1 199 ? 36.688 7.953 -54.906 1 20.77 199 ALA B C 1
ATOM 3256 O O . ALA B 1 199 ? 35.531 8.352 -55.125 1 20.77 199 ALA B O 1
ATOM 3257 N N . THR B 1 200 ? 37.625 8.703 -55.5 1 23.23 200 THR B N 1
ATOM 3258 C CA . THR B 1 200 ? 37.844 9.539 -56.656 1 23.23 200 THR B CA 1
ATOM 3259 C C . THR B 1 200 ? 37.625 8.734 -57.938 1 23.23 200 THR B C 1
ATOM 3261 O O . THR B 1 200 ? 37.938 9.203 -59.031 1 23.23 200 THR B O 1
ATOM 3264 N N . LEU B 1 201 ? 36.781 7.719 -58.125 1 22.55 201 LEU B N 1
ATOM 3265 C CA . LEU B 1 201 ? 36.969 7.066 -59.406 1 22.55 201 LEU B CA 1
ATOM 3266 C C . LEU B 1 201 ? 36.75 8.055 -60.562 1 22.55 201 LEU B C 1
ATOM 3268 O O . LEU B 1 201 ? 35.938 8.969 -60.469 1 22.55 201 LEU B O 1
ATOM 3272 N N . PRO B 1 202 ? 37.719 8.031 -61.688 1 27.36 202 PRO B N 1
ATOM 3273 C CA . PRO B 1 202 ? 38.031 8.812 -62.875 1 27.36 202 PRO B CA 1
ATOM 3274 C C . PRO B 1 202 ? 36.938 8.766 -63.938 1 27.36 202 PRO B C 1
ATOM 3276 O O . PRO B 1 202 ? 36.594 7.688 -64.438 1 27.36 202 PRO B O 1
ATOM 3279 N N . THR B 1 203 ? 35.719 8.75 -63.656 1 22.56 203 THR B N 1
ATOM 3280 C CA . THR B 1 203 ? 34.906 8.492 -64.875 1 22.56 203 THR B CA 1
ATOM 3281 C C . THR B 1 203 ? 35.312 9.398 -66 1 22.56 203 THR B C 1
ATOM 3283 O O . THR B 1 203 ? 35.688 10.555 -65.812 1 22.56 203 THR B O 1
ATOM 3286 N N . GLY B 1 204 ? 35.562 8.844 -67.375 1 24.12 204 GLY B N 1
ATOM 3287 C CA . GLY B 1 204 ? 35.844 9.195 -68.75 1 24.12 204 GLY B CA 1
ATOM 3288 C C . GLY B 1 204 ? 34.969 10.312 -69.25 1 24.12 204 GLY B C 1
ATOM 3289 O O . GLY B 1 204 ? 35.438 11.422 -69.5 1 24.12 204 GLY B O 1
ATOM 3290 N N . PHE B 1 205 ? 34.094 10.07 -70.438 1 22.92 205 PHE B N 1
ATOM 3291 C CA . PHE B 1 205 ? 33.594 11.125 -71.312 1 22.92 205 PHE B CA 1
ATOM 3292 C C . PHE B 1 205 ? 32.656 12.039 -70.562 1 22.92 205 PHE B C 1
ATOM 3294 O O . PHE B 1 205 ? 31.953 11.602 -69.625 1 22.92 205 PHE B O 1
#

InterPro domains:
  IPR000308 14-3-3 protein [PR00305] (43-72)
  IPR000308 14-3-3 protein [PR00305] (92-116)
  IPR000308 14-3-3 protein [PR00305] (123-145)
  IPR000308 14-3-3 protein [PTHR18860] (9-139)
  IPR023409 14-3-3 protein, conserved site [PS00796] (49-59)
  IPR023410 14-3-3 domain [PF00244] (15-136)
  IPR023410 14-3-3 domain [SM00101] (9-204)
  IPR036815 14-3-3 domain superfamily [G3DSA:1.20.190.20] (2-146)
  IPR036815 14-3-3 domain superfamily [SSF48445] (8-136)

Organism: Triticum turgidum subsp. durum (NCBI:txid4567)

pLDDT: mean 74.51, std 29.52, range [20.41, 98.75]

Secondary structure (DSSP, 8-state):
--------HHHHHHHHHHHHHTT-HHHHHHHHHHHHHGGGSSPPPHHHHHHHHHHHHHHHHHHHHHHHHHHHHHHHHHHHT-HHHHHHHHHHHHHHHHHHHHHHHHHHHHIIIIIHHH--SHHHHHHHHHHHHHHHHHHHHHHHHHS-SS---TTHHHHHHHHHHHHHT--TTTTSTT--STTSGGGTT--S-------------/--------HHHHHHHHHHHHHTT-HHHHHHHHHHHHHGGGSSPPPHHHHHHHHHHHHHHHHHHHHHHHHHHHHHHHHHHHT-HHHHHHHHHHHHHHHHHHHHHHHHHHHHIIIIIHHH--SHHHHHHHHHHHHHHHHHHHHHHHHHS-TT---TTHHHHHHHHHHHHHT--TTTTSTT-SGGGGGGGG---S-------------

Solvent-accessible surface area (backbone atoms only — not comparable to full-atom values): 24015 Å² total; per-residue (Å²): 125,81,67,82,72,76,74,49,59,68,51,23,53,51,50,21,53,51,22,51,73,33,69,36,33,71,58,14,38,55,28,38,48,56,42,60,66,59,31,90,77,50,72,76,51,74,68,52,50,49,52,45,50,54,19,49,50,53,51,48,46,53,48,50,53,23,43,53,47,47,50,52,50,38,52,56,35,54,75,69,64,41,61,73,59,35,56,54,43,51,52,52,44,49,52,48,48,52,52,49,45,52,54,40,50,49,54,46,48,48,38,65,72,47,52,51,75,61,44,80,52,67,71,54,42,54,51,49,51,51,51,48,51,53,44,52,51,51,54,48,55,60,45,36,66,68,48,64,92,75,74,78,70,75,71,58,68,65,58,50,55,56,53,55,58,56,68,67,74,67,75,84,73,86,64,67,84,84,71,70,82,79,69,71,76,78,68,66,78,80,64,91,78,89,80,85,77,77,78,74,72,77,77,77,136,125,81,67,81,74,78,73,49,60,68,51,24,53,51,48,22,53,52,22,50,74,34,69,35,32,70,58,15,37,54,28,37,49,56,43,58,66,57,32,91,74,49,71,76,48,74,67,52,50,48,52,46,50,52,19,50,51,51,51,49,47,53,49,50,53,23,42,53,48,45,49,53,50,36,53,54,35,54,74,70,63,43,62,74,59,32,54,55,44,50,51,52,43,48,53,48,49,53,53,50,46,54,55,41,52,50,54,47,49,48,37,65,72,45,52,51,74,60,41,79,53,67,70,54,42,53,52,50,51,51,51,48,51,52,45,53,50,52,53,47,55,60,45,35,68,68,50,60,97,73,68,75,69,76,69,56,70,66,58,49,55,57,50,54,55,55,68,67,72,62,75,84,73,85,64,67,83,81,69,67,83,77,66,68,76,75,61,76,74,72,80,88,79,75,89,67,86,75,81,71,80,79,81,82,136

Foldseek 3Di:
DPPPDDQDLVRLLVVLVVCVVVVNLVSNLVSLLVNLVVCVPPADDPSSLVSNLVSLCSVLVVLVVVLVVLLVVLVVVVVVVVVVVNVVSVVVSVVSLVVLVVSLVVLLCSLPPGHCVSDDDPVSNLSSLVVNLVSVVVNVVSVVSVVDPPDPPDNPPSVVVVVVVVPPDDDPPPPPDPPDDPPPDDPDDPDDDPDDPPPCPPPDD/DPPPDDQDLVRLLVVLVVCVVVVNLVSNLVSLLVNLVVCVPPADDPSSLVSNLVSLCSVLVVLVVVLVVLLVVLVVVVVVVVVVVNVVSVVVSVVSLVVLVVSLVVVLCSLVPGHCVSDDDPVSNLSSLVVNLVSVVVNVVSVDSVVDPPDPPDNPPSVVVNVVVVPPDDDPPPPPDPPDDPPPDPPDPPDDDDDPPVPPPDDDD